Protein AF-A0AAD5LUW3-F1 (afdb_monomer_lite)

Sequence (644 aa):
MPRLETDVKLDFKDVLIRPKRSTLKSRSQVDVSREFRFRNSKQTWSGVPVIAANMDTVGTFEMAVELAKFQFITCVHKHYTANEWSEFAAKHPAVLPTVAVSAGSSAADLEKISQVLENHKEIKFICLDVANGYSEAFVAAVKNVRAKFPEHTIIAGNVVTGEMVEELLLSGADIIKVGIGPGSVCTTRKQTGVGYPQLSAVLECADAAHGLNGHVISDGGCTCPGDVSKAFGAGADFVMLGGMLAGHDESGGAVIEMAGKLYKKFYGMSSAEAMNKHNGGVAEYRSSEGKSVTVPYRGPVAETCKEILGGVRSTCTYVGASQLKELSKRTTFIRVTQQLNEVFGRAPNEQEIKQNAAEHASKKQKTDSHCLVSSTHALMPGLLSALLLLATGLAAQSHMTHAADAKPLPWDGRVQGLTLDSLDTKYMTHILTMRNSSTTKLSDFVAIHPKARAPAFNRDDGVVSISVDDTAIFKAQHNFRRSELVQIVQGNTNGTTIFRASLRATKRFTNRHVWQVVFPESHQWEVFINASATPPELQFRVETDVQYATSLAWSKPLELDTWYNLGVAVKASGMSLFASEGSEPLRRVFKGKRPTTPAAQDELHIGLLTLSGSDKPPAMAGKDTLDFSGVSVEKRLTGCARGA

Structure (mmCIF, N/CA/C/O backbone):
data_AF-A0AAD5LUW3-F1
#
_entry.id   AF-A0AAD5LUW3-F1
#
loop_
_atom_site.group_PDB
_atom_site.id
_atom_site.type_symbol
_atom_site.label_atom_id
_atom_site.label_alt_id
_atom_site.label_comp_id
_atom_site.label_asym_id
_atom_site.label_entity_id
_atom_site.label_seq_id
_atom_site.pdbx_PDB_ins_code
_atom_site.Cartn_x
_atom_site.Cartn_y
_atom_site.Cartn_z
_atom_site.occupancy
_atom_site.B_iso_or_equiv
_atom_site.auth_seq_id
_atom_site.auth_comp_id
_atom_site.auth_asym_id
_atom_site.auth_atom_id
_atom_site.pdbx_PDB_model_num
ATOM 1 N N . MET A 1 1 ? 0.114 -35.933 2.557 1.00 54.84 1 MET A N 1
ATOM 2 C CA . MET A 1 1 ? 1.048 -35.241 1.640 1.00 54.84 1 MET A CA 1
ATOM 3 C C . MET A 1 1 ? 0.600 -33.794 1.499 1.00 54.84 1 MET A C 1
ATOM 5 O O . MET A 1 1 ? -0.610 -33.588 1.517 1.00 54.84 1 MET A O 1
ATOM 9 N N . PRO A 1 2 ? 1.513 -32.811 1.408 1.00 79.44 2 PRO A N 1
ATOM 10 C CA . PRO A 1 2 ? 1.126 -31.423 1.159 1.00 79.44 2 PRO A CA 1
ATOM 11 C C . PRO A 1 2 ? 0.428 -31.304 -0.203 1.00 79.44 2 PRO A C 1
ATOM 13 O O . PRO A 1 2 ? 0.820 -31.971 -1.162 1.00 79.44 2 PRO A O 1
ATOM 16 N N . ARG A 1 3 ? -0.620 -30.478 -0.279 1.00 90.25 3 ARG A N 1
ATOM 17 C CA . ARG A 1 3 ? -1.338 -30.166 -1.521 1.00 90.25 3 ARG A CA 1
ATOM 18 C C . ARG A 1 3 ? -0.817 -28.841 -2.068 1.00 90.25 3 ARG A C 1
ATOM 20 O O . ARG A 1 3 ? -0.703 -27.879 -1.317 1.00 90.25 3 ARG A O 1
ATOM 27 N N . LEU A 1 4 ? -0.528 -28.797 -3.365 1.00 88.81 4 LEU A N 1
ATOM 28 C CA . LEU A 1 4 ? -0.207 -27.561 -4.072 1.00 88.81 4 LEU A CA 1
ATOM 29 C C . LEU A 1 4 ? -1.448 -27.080 -4.828 1.00 88.81 4 LEU A C 1
ATOM 31 O O . LEU A 1 4 ? -1.970 -27.801 -5.679 1.00 88.81 4 LEU A O 1
ATOM 35 N N . GLU A 1 5 ? -1.913 -25.871 -4.527 1.00 90.00 5 GLU A N 1
ATOM 36 C CA . GLU A 1 5 ? -2.902 -25.180 -5.357 1.00 90.00 5 GLU A CA 1
ATOM 37 C C . GLU A 1 5 ? -2.201 -24.551 -6.562 1.00 90.00 5 GLU A C 1
ATOM 39 O O . GLU A 1 5 ? -1.212 -23.835 -6.410 1.00 90.00 5 GLU A O 1
ATOM 44 N N . THR A 1 6 ? -2.688 -24.850 -7.767 1.00 93.12 6 THR A N 1
ATOM 45 C CA . THR A 1 6 ? -2.091 -24.363 -9.026 1.00 93.12 6 THR A CA 1
ATOM 46 C C . THR A 1 6 ? -2.869 -23.202 -9.644 1.00 93.12 6 THR A C 1
ATOM 48 O O . THR A 1 6 ? -2.374 -22.556 -10.570 1.00 93.12 6 THR A O 1
ATOM 51 N N . ASP A 1 7 ? -4.053 -22.899 -9.109 1.00 94.44 7 ASP A N 1
ATOM 52 C CA . ASP A 1 7 ? -4.879 -21.784 -9.555 1.00 94.44 7 ASP A CA 1
ATOM 53 C C . ASP A 1 7 ? -4.213 -20.448 -9.219 1.00 94.44 7 ASP A C 1
ATOM 55 O O . ASP A 1 7 ? -3.724 -20.219 -8.110 1.00 94.44 7 ASP A O 1
ATOM 59 N N . VAL A 1 8 ? -4.210 -19.527 -10.183 1.00 95.31 8 VAL A N 1
ATOM 60 C CA . VAL A 1 8 ? -3.599 -18.210 -9.990 1.00 95.31 8 VAL A CA 1
ATOM 61 C C . VAL A 1 8 ? -4.453 -17.372 -9.040 1.00 95.31 8 VAL A C 1
ATOM 63 O O . VAL A 1 8 ? -5.578 -16.999 -9.372 1.00 95.31 8 VAL A O 1
ATOM 66 N N . LYS A 1 9 ? -3.876 -17.004 -7.896 1.00 96.75 9 LYS A N 1
ATOM 67 C CA . LYS A 1 9 ? -4.447 -16.036 -6.951 1.00 96.75 9 LYS A CA 1
ATOM 68 C C . LYS A 1 9 ? -3.923 -14.624 -7.246 1.00 96.75 9 LYS A C 1
ATOM 70 O O . LYS A 1 9 ? -2.788 -14.462 -7.693 1.00 96.75 9 LYS A O 1
ATOM 75 N N . LEU A 1 10 ? -4.753 -13.607 -7.027 1.00 97.81 10 LEU A N 1
ATOM 76 C CA . LEU A 1 10 ? -4.544 -12.234 -7.498 1.00 97.81 10 LEU A CA 1
ATOM 77 C C . LEU A 1 10 ? -4.646 -11.220 -6.347 1.00 97.81 10 LEU A C 1
ATOM 79 O O . LEU A 1 10 ? -5.474 -11.359 -5.446 1.00 97.81 10 LEU A O 1
ATOM 83 N N . ASP A 1 11 ? -3.817 -10.179 -6.388 1.00 97.81 11 ASP A N 1
ATOM 84 C CA . ASP A 1 11 ? -3.940 -8.963 -5.580 1.00 97.81 11 ASP A CA 1
ATOM 85 C C . ASP A 1 11 ? -4.711 -7.880 -6.369 1.00 97.81 11 ASP A C 1
ATOM 87 O O . ASP A 1 11 ? -4.948 -7.990 -7.576 1.00 97.81 11 ASP A O 1
ATOM 91 N N . PHE A 1 12 ? -5.085 -6.775 -5.709 1.00 98.00 12 PHE A N 1
ATOM 92 C CA . PHE A 1 12 ? -5.788 -5.664 -6.372 1.00 98.00 12 PHE A CA 1
ATOM 93 C C . PHE A 1 12 ? -5.031 -5.092 -7.568 1.00 98.00 12 PHE A C 1
ATOM 95 O O . PHE A 1 12 ? -5.671 -4.579 -8.487 1.00 98.00 12 PHE A O 1
ATOM 102 N N . LYS A 1 13 ? -3.694 -5.188 -7.563 1.00 95.81 13 LYS A N 1
ATOM 103 C CA . LYS A 1 13 ? -2.809 -4.706 -8.630 1.00 95.81 13 LYS A CA 1
ATOM 104 C C . LYS A 1 13 ? -2.828 -5.566 -9.905 1.00 95.81 13 LYS A C 1
ATOM 106 O O . LYS A 1 13 ? -2.324 -5.139 -10.939 1.00 95.81 13 LYS A O 1
ATOM 111 N N . ASP A 1 14 ? -3.428 -6.751 -9.853 1.00 97.44 14 ASP A N 1
ATOM 112 C CA . ASP A 1 14 ? -3.406 -7.694 -10.972 1.00 97.44 14 ASP A CA 1
ATOM 113 C C . ASP A 1 14 ? -4.681 -7.623 -11.827 1.00 97.44 14 ASP A C 1
ATOM 115 O O . ASP A 1 14 ? -4.808 -8.357 -12.807 1.00 97.44 14 ASP A O 1
ATOM 119 N N . VAL A 1 15 ? -5.644 -6.751 -11.479 1.00 98.19 15 VAL A N 1
ATOM 120 C CA . VAL A 1 15 ? -6.939 -6.654 -12.176 1.00 98.19 15 VAL A CA 1
ATOM 121 C C . VAL A 1 15 ? -7.455 -5.230 -12.400 1.00 98.19 15 VAL A C 1
ATOM 123 O O . VAL A 1 15 ? -7.275 -4.341 -11.573 1.00 98.19 15 VAL A O 1
ATOM 126 N N . LEU A 1 16 ? -8.216 -5.031 -13.474 1.00 98.25 16 LEU A N 1
ATOM 127 C CA . LEU A 1 16 ? -9.074 -3.859 -13.682 1.00 98.25 16 LEU A CA 1
ATOM 128 C C . LEU A 1 16 ? -10.551 -4.269 -13.702 1.00 98.25 16 LEU A C 1
ATOM 130 O O . LEU A 1 16 ? -10.883 -5.416 -13.992 1.00 98.25 16 LEU A O 1
ATOM 134 N N . ILE A 1 17 ? -11.451 -3.329 -13.414 1.00 98.38 17 ILE A N 1
ATOM 135 C CA . ILE A 1 17 ? -12.897 -3.546 -13.546 1.00 98.38 17 ILE A CA 1
ATOM 136 C C . ILE A 1 17 ? -13.309 -3.232 -14.985 1.00 98.38 17 ILE A C 1
ATOM 138 O O . ILE A 1 17 ? -13.078 -2.127 -15.475 1.00 98.38 17 ILE A O 1
ATOM 142 N N . ARG A 1 18 ? -13.946 -4.192 -15.663 1.00 97.75 18 ARG A N 1
ATOM 143 C CA . ARG A 1 18 ? -14.510 -3.995 -17.001 1.00 97.75 18 ARG A CA 1
ATOM 144 C C . ARG A 1 18 ? -15.703 -3.033 -16.933 1.00 97.75 18 ARG A C 1
ATOM 146 O O . ARG A 1 18 ? -16.667 -3.351 -16.229 1.00 97.75 18 ARG A O 1
ATOM 153 N N . PRO A 1 19 ? -15.705 -1.927 -17.698 1.00 96.81 19 PRO A N 1
ATOM 154 C CA . PRO A 1 19 ? -16.871 -1.055 -17.794 1.00 96.81 19 PRO A CA 1
ATOM 155 C C . PRO A 1 19 ? -18.115 -1.799 -18.297 1.00 96.81 19 PRO A C 1
ATOM 157 O O . PRO A 1 19 ? -18.021 -2.765 -19.059 1.00 96.81 19 PRO A O 1
ATOM 160 N N . LYS A 1 20 ? -19.295 -1.327 -17.894 1.00 94.00 20 LYS A N 1
ATOM 161 C CA . LYS A 1 20 ? -20.598 -1.825 -18.357 1.00 94.00 20 LYS A CA 1
ATOM 162 C C . LYS A 1 20 ? -21.496 -0.656 -18.749 1.00 94.00 20 LYS A C 1
ATOM 164 O O . LYS A 1 20 ? -21.246 0.490 -18.386 1.00 94.00 20 LYS A O 1
ATOM 169 N N . ARG A 1 21 ? -22.564 -0.945 -19.500 1.00 91.12 21 ARG A N 1
ATOM 170 C CA . ARG A 1 21 ? -23.556 0.071 -19.873 1.00 91.12 21 ARG A CA 1
ATOM 171 C C . ARG A 1 21 ? -24.132 0.724 -18.611 1.00 91.12 21 ARG A C 1
ATOM 173 O O . ARG A 1 21 ? -24.579 0.027 -17.703 1.00 91.12 21 ARG A O 1
ATOM 180 N N . SER A 1 22 ? -24.155 2.052 -18.596 1.00 91.50 22 SER A N 1
ATOM 181 C CA . SER A 1 22 ? -24.650 2.868 -17.490 1.00 91.50 22 SER A CA 1
ATOM 182 C C . SER A 1 22 ? -25.690 3.862 -17.991 1.00 91.50 22 SER A C 1
ATOM 184 O O . SER A 1 22 ? -25.546 4.421 -19.077 1.00 91.50 22 SER A O 1
ATOM 186 N N . THR A 1 23 ? -26.751 4.062 -17.213 1.00 91.25 23 THR A N 1
ATOM 187 C CA . THR A 1 23 ? -27.790 5.077 -17.460 1.00 91.25 23 THR A CA 1
ATOM 188 C C . THR A 1 23 ? -27.606 6.321 -16.589 1.00 91.25 23 THR A C 1
ATOM 190 O O . THR A 1 23 ? -28.377 7.273 -16.709 1.00 91.25 23 THR A O 1
ATOM 193 N N . LEU A 1 24 ? -26.605 6.320 -15.703 1.00 92.75 24 LEU A N 1
ATOM 194 C CA . LEU A 1 24 ? -26.323 7.421 -14.787 1.00 92.75 24 LEU A CA 1
ATOM 195 C C . LEU A 1 24 ? -25.696 8.586 -15.551 1.00 92.75 24 LEU A C 1
ATOM 197 O O . LEU A 1 24 ? -24.742 8.405 -16.305 1.00 92.75 24 LEU A O 1
ATOM 201 N N . LYS A 1 25 ? -26.221 9.793 -15.334 1.00 89.38 25 LYS A N 1
ATOM 202 C CA . LYS A 1 25 ? -25.742 11.020 -15.994 1.00 89.38 25 LYS A CA 1
ATOM 203 C C . LYS A 1 25 ? -24.634 11.716 -15.206 1.00 89.38 25 LYS A C 1
ATOM 205 O O . LYS A 1 25 ? -23.900 12.522 -15.763 1.00 89.38 25 LYS A O 1
ATOM 210 N N . SER A 1 26 ? -24.537 11.439 -13.906 1.00 91.19 26 SER A N 1
ATOM 211 C CA . SER A 1 26 ? -23.572 12.064 -13.003 1.00 91.19 26 SER A CA 1
ATOM 212 C C . SER A 1 26 ? -23.178 11.113 -11.878 1.00 91.19 26 SER A C 1
ATOM 214 O O . SER A 1 26 ? -24.000 10.344 -11.382 1.00 91.19 26 SER A O 1
ATOM 216 N N . ARG A 1 27 ? -21.932 11.239 -11.409 1.00 89.69 27 ARG A N 1
ATOM 217 C CA . ARG A 1 27 ? -21.419 10.537 -10.221 1.00 89.69 27 ARG A CA 1
ATOM 218 C C . ARG A 1 27 ? -22.183 10.898 -8.950 1.00 89.69 27 ARG A C 1
ATOM 220 O O . ARG A 1 27 ? -22.264 10.073 -8.051 1.00 89.69 27 ARG A O 1
ATOM 227 N N . SER A 1 28 ? -22.773 12.092 -8.882 1.00 93.25 28 SER A N 1
ATOM 228 C CA . SER A 1 28 ? -23.582 12.525 -7.734 1.00 93.25 28 SER A CA 1
ATOM 229 C C . SER A 1 28 ? -24.876 11.725 -7.556 1.00 93.25 28 SER A C 1
ATOM 231 O O . SER A 1 28 ? -25.461 11.777 -6.482 1.00 93.25 28 SER A O 1
ATOM 233 N N . GLN A 1 29 ? -25.315 10.981 -8.578 1.00 93.94 29 GLN A N 1
ATOM 234 C CA . GLN A 1 29 ? -26.492 10.111 -8.501 1.00 93.94 29 GLN A CA 1
ATOM 235 C C . GLN A 1 29 ? -26.205 8.779 -7.795 1.00 93.94 29 GLN A C 1
ATOM 237 O O . GLN A 1 29 ? -27.139 8.024 -7.544 1.00 93.94 29 GLN A O 1
ATOM 242 N N . VAL A 1 30 ? -24.934 8.465 -7.519 1.00 97.50 30 VAL A N 1
ATOM 243 C CA . VAL A 1 30 ? -24.550 7.215 -6.862 1.00 97.50 30 VAL A CA 1
ATOM 244 C C . VAL A 1 30 ? -24.659 7.360 -5.350 1.00 97.50 30 VAL A C 1
ATOM 246 O O . VAL A 1 30 ? -23.942 8.164 -4.739 1.00 97.50 30 VAL A O 1
ATOM 249 N N . ASP A 1 31 ? -25.486 6.506 -4.757 1.00 97.94 31 ASP A N 1
ATOM 250 C CA . ASP A 1 31 ? -25.521 6.300 -3.317 1.00 97.94 31 ASP A CA 1
ATOM 251 C C . ASP A 1 31 ? -24.426 5.309 -2.895 1.00 97.94 31 ASP A C 1
ATOM 253 O O . ASP A 1 31 ? -24.352 4.170 -3.363 1.00 97.94 31 ASP A O 1
ATOM 257 N N . VAL A 1 32 ? -23.535 5.773 -2.028 1.00 97.88 32 VAL A N 1
ATOM 258 C CA . VAL A 1 32 ? -22.413 4.992 -1.483 1.00 97.88 32 VAL A CA 1
ATOM 259 C C . VAL A 1 32 ? -22.694 4.470 -0.081 1.00 97.88 32 VAL A C 1
ATOM 261 O O . VAL A 1 32 ? -21.875 3.731 0.464 1.00 97.88 32 VAL A O 1
ATOM 264 N N . SER A 1 33 ? -23.833 4.844 0.499 1.00 97.81 33 SER A N 1
ATOM 265 C CA . SER A 1 33 ? -24.281 4.299 1.765 1.00 97.81 33 SER A CA 1
ATOM 266 C C . SER A 1 33 ? -24.803 2.871 1.588 1.00 97.81 33 SER A C 1
ATOM 268 O O . SER A 1 33 ? -25.155 2.413 0.493 1.00 97.81 33 SER A O 1
ATOM 270 N N . ARG A 1 34 ? -24.788 2.124 2.684 1.00 97.69 34 ARG A N 1
ATOM 271 C CA . ARG A 1 34 ? -25.299 0.763 2.780 1.00 97.69 34 ARG A CA 1
ATOM 272 C C . ARG A 1 34 ? -26.049 0.622 4.086 1.00 97.69 34 ARG A C 1
ATOM 274 O O . ARG A 1 34 ? -25.611 1.155 5.098 1.00 97.69 34 ARG A O 1
ATOM 281 N N . GLU A 1 35 ? -27.118 -0.156 4.046 1.00 98.00 35 GLU A N 1
ATOM 282 C CA . GLU A 1 35 ? -27.776 -0.695 5.228 1.00 98.00 35 GLU A CA 1
ATOM 283 C C . GLU A 1 35 ? -27.438 -2.183 5.336 1.00 98.00 35 GLU A C 1
ATOM 285 O O . GLU A 1 35 ? -27.533 -2.931 4.351 1.00 98.00 35 GLU A O 1
ATOM 290 N N . PHE A 1 36 ? -27.029 -2.599 6.528 1.00 97.81 36 PHE A N 1
ATOM 291 C CA . PHE A 1 36 ? -26.678 -3.971 6.856 1.00 97.81 36 PHE A CA 1
ATOM 292 C C . PHE A 1 36 ? -27.455 -4.425 8.080 1.00 97.81 36 PHE A C 1
ATOM 294 O O . PHE A 1 36 ? -27.566 -3.680 9.051 1.00 97.81 36 PHE A O 1
ATOM 301 N N . ARG A 1 37 ? -27.942 -5.667 8.048 1.00 97.88 37 ARG A N 1
ATOM 302 C CA . ARG A 1 37 ? -28.499 -6.347 9.215 1.00 97.88 37 ARG A CA 1
ATOM 303 C C . ARG A 1 37 ? -27.580 -7.494 9.591 1.00 97.88 37 ARG A C 1
ATOM 305 O O . ARG A 1 37 ? -27.387 -8.416 8.802 1.00 97.88 37 ARG A O 1
ATOM 312 N N . PHE A 1 38 ? -27.045 -7.440 10.799 1.00 98.44 38 PHE A N 1
ATOM 313 C CA . PHE A 1 38 ? -26.026 -8.374 11.249 1.00 98.44 38 PHE A CA 1
ATOM 314 C C . PHE A 1 38 ? -26.626 -9.676 11.779 1.00 98.44 38 PHE A C 1
ATOM 316 O O . PHE A 1 38 ? -27.663 -9.693 12.454 1.00 98.44 38 PHE A O 1
ATOM 323 N N . ARG A 1 39 ? -25.966 -10.789 11.448 1.00 96.94 39 ARG A N 1
ATOM 324 C CA . ARG A 1 39 ? -26.467 -12.145 11.688 1.00 96.94 39 ARG A CA 1
ATOM 325 C C . ARG A 1 39 ? -26.694 -12.436 13.164 1.00 96.94 39 ARG A C 1
ATOM 327 O O . ARG A 1 39 ? -27.751 -12.964 13.510 1.00 96.94 39 ARG A O 1
ATOM 334 N N . ASN A 1 40 ? -25.707 -12.164 14.007 1.00 98.31 40 ASN A N 1
ATOM 335 C CA . ASN A 1 40 ? -25.663 -12.621 15.389 1.00 98.31 40 ASN A CA 1
ATOM 336 C C . ASN A 1 40 ? -26.147 -11.533 16.347 1.00 98.31 40 ASN A C 1
ATOM 338 O O . ASN A 1 40 ? -26.982 -11.827 17.198 1.00 98.31 40 ASN A O 1
ATOM 342 N N . SER A 1 41 ? -25.728 -10.280 16.150 1.00 97.88 41 SER A N 1
ATOM 343 C CA . SER A 1 41 ? -26.188 -9.150 16.973 1.00 97.88 41 SER A CA 1
ATOM 344 C C . SER A 1 41 ? -27.634 -8.731 16.695 1.00 97.88 41 SER A C 1
ATOM 346 O O . SER A 1 41 ? -28.259 -8.072 17.521 1.00 97.88 41 SER A O 1
ATOM 348 N N . LYS A 1 42 ? -28.169 -9.085 15.515 1.00 97.69 42 LYS A N 1
ATOM 349 C CA . LYS A 1 42 ? -29.476 -8.650 14.980 1.00 97.69 42 LYS A CA 1
ATOM 350 C C . LYS A 1 42 ? -29.609 -7.142 14.767 1.00 97.69 42 LYS A C 1
ATOM 352 O O . LYS A 1 42 ? -30.664 -6.705 14.297 1.00 97.69 42 LYS A O 1
ATOM 357 N N . GLN A 1 43 ? -28.565 -6.369 15.057 1.00 96.31 43 GLN A N 1
ATOM 358 C CA . GLN A 1 43 ? -28.558 -4.934 14.842 1.00 96.31 43 GLN A CA 1
ATOM 359 C C . GLN A 1 43 ? -28.614 -4.598 13.357 1.00 96.31 43 GLN A C 1
ATOM 361 O O . GLN A 1 43 ? -28.200 -5.378 12.496 1.00 96.31 43 GLN A O 1
ATOM 366 N N . THR A 1 44 ? -29.126 -3.403 13.081 1.00 97.50 44 THR A N 1
ATOM 367 C CA . THR A 1 44 ? -29.062 -2.787 11.761 1.00 97.50 44 THR A CA 1
ATOM 368 C C . THR A 1 44 ? -28.158 -1.569 11.843 1.00 97.50 44 THR A C 1
ATOM 370 O O . THR A 1 44 ? -28.270 -0.783 12.783 1.00 97.50 44 THR A O 1
ATOM 373 N N . TRP A 1 45 ? -27.261 -1.423 10.876 1.00 97.25 45 TRP A N 1
ATOM 374 C CA . TRP A 1 45 ? -26.390 -0.261 10.756 1.00 97.25 45 TRP A CA 1
ATOM 375 C C . TRP A 1 45 ? -26.460 0.299 9.342 1.00 97.25 45 TRP A C 1
ATOM 377 O O . TRP A 1 45 ? -26.452 -0.464 8.371 1.00 97.25 45 TRP A O 1
ATOM 387 N N . SER A 1 46 ? -26.482 1.628 9.254 1.00 97.69 46 SER A N 1
ATOM 388 C CA . SER A 1 46 ? -26.485 2.363 7.994 1.00 97.69 46 SER A CA 1
ATOM 389 C C . SER A 1 46 ? -25.372 3.403 7.979 1.00 97.69 46 SER A C 1
ATOM 391 O O . SER A 1 46 ? -25.254 4.209 8.901 1.00 97.69 46 SER A O 1
ATOM 393 N N . GLY A 1 47 ? -24.567 3.400 6.921 1.00 97.75 47 GLY A N 1
ATOM 394 C CA . GLY A 1 47 ? -23.447 4.323 6.754 1.00 97.75 47 GLY A CA 1
ATOM 395 C C . GLY A 1 47 ? -22.621 4.001 5.516 1.00 97.75 47 GLY A C 1
ATOM 396 O O . GLY A 1 47 ? -23.060 3.243 4.647 1.00 97.75 47 GLY A O 1
ATOM 397 N N . VAL A 1 48 ? -21.422 4.573 5.416 1.00 98.44 48 VAL A N 1
ATOM 398 C CA . VAL A 1 48 ? -20.494 4.248 4.329 1.00 98.44 48 VAL A CA 1
ATOM 399 C C . VAL A 1 48 ? -19.484 3.223 4.843 1.00 98.44 48 VAL A C 1
ATOM 401 O O . VAL A 1 48 ? -18.779 3.504 5.810 1.00 98.44 48 VAL A O 1
ATOM 404 N N . PRO A 1 49 ? -19.382 2.032 4.227 1.00 98.19 49 PRO A N 1
ATOM 405 C CA . PRO A 1 49 ? -18.661 0.904 4.814 1.00 98.19 49 PRO A CA 1
ATOM 406 C C . PRO A 1 49 ? -17.139 0.963 4.588 1.00 98.19 49 PRO A C 1
ATOM 408 O O . PRO A 1 49 ? -16.512 0.028 4.090 1.00 98.19 49 PRO A O 1
ATOM 411 N N . VAL A 1 50 ? -16.532 2.087 4.954 1.00 98.75 50 VAL A N 1
ATOM 412 C CA . VAL A 1 50 ? -15.082 2.284 5.013 1.00 98.75 50 VAL A CA 1
ATOM 413 C C . VAL A 1 50 ? -14.679 2.374 6.480 1.00 98.75 50 VAL A C 1
ATOM 415 O O . VAL A 1 50 ? -15.349 3.042 7.269 1.00 98.75 50 VAL A O 1
ATOM 418 N N . ILE A 1 51 ? -13.603 1.676 6.844 1.00 98.88 51 ILE A N 1
ATOM 419 C CA . ILE A 1 51 ? -13.163 1.520 8.230 1.00 98.88 51 ILE A CA 1
ATOM 420 C C . ILE A 1 51 ? -11.710 1.982 8.390 1.00 98.88 51 ILE A C 1
ATOM 422 O O . ILE A 1 51 ? -10.844 1.567 7.621 1.00 98.88 51 ILE A O 1
ATOM 426 N N . ALA A 1 52 ? -11.405 2.793 9.403 1.00 98.75 52 ALA A N 1
ATOM 427 C CA . ALA A 1 52 ? -10.021 3.023 9.823 1.00 98.75 52 ALA A CA 1
ATOM 428 C C . ALA A 1 52 ? -9.483 1.844 10.646 1.00 98.75 52 ALA A C 1
ATOM 430 O O . ALA A 1 52 ? -10.146 1.368 11.569 1.00 98.75 52 ALA A O 1
ATOM 431 N N . ALA A 1 53 ? -8.272 1.390 10.313 1.00 98.38 53 ALA A N 1
ATOM 432 C CA . ALA A 1 53 ? -7.623 0.269 10.986 1.00 98.38 53 ALA A CA 1
ATOM 433 C C . ALA A 1 53 ? -7.268 0.580 12.451 1.00 98.38 53 ALA A C 1
ATOM 435 O O . ALA A 1 53 ? -6.833 1.685 12.773 1.00 98.38 53 ALA A O 1
ATOM 436 N N . ASN A 1 54 ? -7.357 -0.435 13.316 1.00 97.56 54 ASN A N 1
ATOM 437 C CA . ASN A 1 54 ? -7.097 -0.398 14.764 1.00 97.56 54 ASN A CA 1
ATOM 438 C C . ASN A 1 54 ? -5.611 -0.300 15.145 1.00 97.56 54 ASN A C 1
ATOM 440 O O . ASN A 1 54 ? -5.125 -0.992 16.041 1.00 97.56 54 ASN A O 1
ATOM 444 N N . MET A 1 55 ? -4.886 0.581 14.466 1.00 96.88 55 MET A N 1
ATOM 445 C CA . MET A 1 55 ? -3.471 0.857 14.682 1.00 96.88 55 MET A CA 1
ATOM 446 C C . MET A 1 55 ? -3.323 2.176 15.435 1.00 96.88 55 MET A C 1
ATOM 448 O O . MET A 1 55 ? -4.044 3.127 15.146 1.00 96.88 55 MET A O 1
ATOM 452 N N . ASP A 1 56 ? -2.370 2.279 16.358 1.00 94.62 56 ASP A N 1
ATOM 453 C CA . ASP A 1 56 ? -2.165 3.514 17.133 1.00 94.62 56 ASP A CA 1
ATOM 454 C C . ASP A 1 56 ? -1.649 4.693 16.291 1.00 94.62 56 ASP A C 1
ATOM 456 O O . ASP A 1 56 ? -1.739 5.845 16.694 1.00 94.62 56 ASP A O 1
ATOM 460 N N . THR A 1 57 ? -1.180 4.412 15.078 1.00 96.25 57 THR A N 1
ATOM 461 C CA . THR A 1 57 ? -0.839 5.399 14.050 1.00 96.25 57 THR A CA 1
ATOM 462 C C . THR A 1 57 ? -1.965 5.637 13.039 1.00 96.25 57 THR A C 1
ATOM 464 O O . THR A 1 57 ? -1.721 6.276 12.022 1.00 96.25 57 THR A O 1
ATOM 467 N N . VAL A 1 58 ? -3.187 5.136 13.274 1.00 98.19 58 VAL A N 1
ATOM 468 C CA . VAL A 1 58 ? -4.340 5.298 12.364 1.00 98.19 58 VAL A CA 1
ATOM 469 C C . VAL A 1 58 ? -5.659 5.490 13.123 1.00 98.19 58 VAL A C 1
ATOM 471 O O . VAL A 1 58 ? -6.246 6.562 13.050 1.00 98.19 58 VAL A O 1
ATOM 474 N N . GLY A 1 59 ? -6.137 4.466 13.832 1.00 98.19 59 GLY A N 1
ATOM 475 C CA . GLY A 1 59 ? -7.440 4.431 14.499 1.00 98.19 59 GLY A CA 1
ATOM 476 C C . GLY A 1 59 ? -7.424 5.132 15.853 1.00 98.19 59 GLY A C 1
ATOM 477 O O . GLY A 1 59 ? -7.520 4.476 16.887 1.00 98.19 59 GLY A O 1
ATOM 478 N N . THR A 1 60 ? -7.263 6.451 15.845 1.00 98.69 60 THR A N 1
ATOM 479 C CA . THR A 1 60 ? -7.269 7.327 17.029 1.00 98.69 60 THR A CA 1
ATOM 480 C C . THR A 1 60 ? -8.658 7.926 17.281 1.00 98.69 60 THR A C 1
ATOM 482 O O . THR A 1 60 ? -9.570 7.798 16.455 1.00 98.69 60 THR A O 1
ATOM 485 N N . PHE A 1 61 ? -8.835 8.612 18.413 1.00 98.69 61 PHE A N 1
ATOM 486 C CA . PHE A 1 61 ? -10.060 9.370 18.682 1.00 98.69 61 PHE A CA 1
ATOM 487 C C . PHE A 1 61 ? -10.228 10.563 17.736 1.00 98.69 61 PHE A C 1
ATOM 489 O O . PHE A 1 61 ? -11.332 10.826 17.265 1.00 98.69 61 PHE A O 1
ATOM 496 N N . GLU A 1 62 ? -9.137 11.242 17.391 1.00 98.62 62 GLU A N 1
ATOM 497 C CA . GLU A 1 62 ? -9.121 12.346 16.432 1.00 98.62 62 GLU A CA 1
ATOM 498 C C . GLU A 1 62 ? -9.578 11.867 15.049 1.00 98.62 62 GLU A C 1
ATOM 500 O O . GLU A 1 62 ? -10.433 12.492 14.419 1.00 98.62 62 GLU A O 1
ATOM 505 N N . MET A 1 63 ? -9.087 10.700 14.614 1.00 98.75 63 MET A N 1
ATOM 506 C CA . MET A 1 63 ? -9.524 10.065 13.371 1.00 98.75 63 MET A CA 1
ATOM 507 C C . MET A 1 63 ? -11.017 9.725 13.425 1.00 98.75 63 MET A C 1
ATOM 509 O O . MET A 1 63 ? -11.738 9.958 12.459 1.00 98.75 63 MET A O 1
ATOM 513 N N . ALA A 1 64 ? -11.511 9.205 14.554 1.00 98.75 64 ALA A N 1
ATOM 514 C CA . ALA A 1 64 ? -12.930 8.901 14.733 1.00 98.75 64 ALA A CA 1
ATOM 515 C C . ALA A 1 64 ? -13.838 10.126 14.558 1.00 98.75 64 ALA A C 1
ATOM 517 O O . ALA A 1 64 ? -14.866 10.020 13.889 1.00 98.75 64 ALA A O 1
ATOM 518 N N . VAL A 1 65 ? -13.451 11.284 15.098 1.00 98.81 65 VAL A N 1
ATOM 519 C CA . VAL A 1 65 ? -14.232 12.525 14.971 1.00 98.81 65 VAL A CA 1
ATOM 520 C C . VAL A 1 65 ? -14.358 12.963 13.512 1.00 98.81 65 VAL A C 1
ATOM 522 O O . VAL A 1 65 ? -15.454 13.314 13.070 1.00 98.81 65 VAL A O 1
ATOM 525 N N . GLU A 1 66 ? -13.269 12.928 12.743 1.00 98.69 66 GLU A N 1
ATOM 526 C CA . GLU A 1 66 ? -13.302 13.352 11.340 1.00 98.69 66 GLU A CA 1
ATOM 527 C C . GLU A 1 66 ? -14.000 12.336 10.432 1.00 98.69 66 GLU A C 1
ATOM 529 O O . GLU A 1 66 ? -14.801 12.720 9.577 1.00 98.69 66 GLU A O 1
ATOM 534 N N . LEU A 1 67 ? -13.769 11.038 10.641 1.00 98.69 67 LEU A N 1
ATOM 535 C CA . LEU A 1 67 ? -14.391 9.979 9.844 1.00 98.69 67 LEU A CA 1
ATOM 536 C C . LEU A 1 67 ? -15.905 9.865 10.068 1.00 98.69 67 LEU A C 1
ATOM 538 O O . LEU A 1 67 ? -16.646 9.596 9.116 1.00 98.69 67 LEU A O 1
ATOM 542 N N . ALA A 1 68 ? -16.393 10.160 11.276 1.00 98.38 68 ALA A N 1
ATOM 543 C CA . ALA A 1 68 ? -17.825 10.179 11.573 1.00 98.38 68 ALA A CA 1
ATOM 544 C C . ALA A 1 68 ? -18.605 11.167 10.686 1.00 98.38 68 ALA A C 1
ATOM 546 O O . ALA A 1 68 ? -19.744 10.888 10.306 1.00 98.38 68 ALA A O 1
ATOM 547 N N . LYS A 1 69 ? -17.983 12.278 10.258 1.00 98.38 69 LYS A N 1
ATOM 548 C CA . LYS A 1 69 ? -18.593 13.263 9.337 1.00 98.38 69 LYS A CA 1
ATOM 549 C C . LYS A 1 69 ? -18.910 12.675 7.957 1.00 98.38 69 LYS A C 1
ATOM 551 O O . LYS A 1 69 ? -19.759 13.205 7.245 1.00 98.38 69 LYS A O 1
ATOM 556 N N . PHE A 1 70 ? -18.243 11.582 7.588 1.00 98.31 70 PHE A N 1
ATOM 557 C CA . PHE A 1 70 ? -18.456 10.834 6.347 1.00 98.31 70 PHE A CA 1
ATOM 558 C C . PHE A 1 70 ? -19.233 9.528 6.566 1.00 98.31 70 PHE A C 1
ATOM 560 O O . PHE A 1 70 ? -19.387 8.753 5.623 1.00 98.31 70 PHE A O 1
ATOM 567 N N . GLN A 1 71 ? -19.728 9.288 7.788 1.00 97.81 71 GLN A N 1
ATOM 568 C CA . GLN A 1 71 ? -20.386 8.045 8.207 1.00 97.81 71 GLN A CA 1
ATOM 569 C C . GLN A 1 71 ? -19.486 6.807 8.060 1.00 97.81 71 GLN A C 1
ATOM 571 O O . GLN A 1 71 ? -19.977 5.710 7.785 1.00 97.81 71 GLN A O 1
ATOM 576 N N . PHE A 1 72 ? -18.170 6.996 8.196 1.00 98.56 72 PHE A N 1
ATOM 577 C CA . PHE A 1 72 ? -17.182 5.916 8.215 1.00 98.56 72 PHE A CA 1
ATOM 578 C C . PHE A 1 72 ? -17.061 5.374 9.639 1.00 98.56 72 PHE A C 1
ATOM 580 O O . PHE A 1 72 ? -17.403 6.061 10.601 1.00 98.56 72 PHE A O 1
ATOM 587 N N . ILE A 1 73 ? -16.553 4.150 9.773 1.00 98.69 73 ILE A N 1
ATOM 588 C CA . ILE A 1 73 ? -16.293 3.539 11.079 1.00 98.69 73 ILE A CA 1
ATOM 589 C C . ILE A 1 73 ? -14.815 3.714 11.440 1.00 98.69 73 ILE A C 1
ATOM 591 O O . ILE A 1 73 ? -13.938 3.574 10.589 1.00 98.69 73 ILE A O 1
ATOM 595 N N . THR A 1 74 ? -14.516 3.935 12.717 1.00 98.81 74 THR A N 1
ATOM 596 C CA . THR A 1 74 ? -13.142 3.841 13.230 1.00 98.81 74 THR A CA 1
ATOM 597 C C . THR A 1 74 ? -13.026 2.682 14.202 1.00 98.81 74 THR A C 1
ATOM 599 O O . THR A 1 74 ? -13.625 2.708 15.277 1.00 98.81 74 THR A O 1
ATOM 602 N N . CYS A 1 75 ? -12.225 1.669 13.865 1.00 98.75 75 CYS A N 1
ATOM 603 C CA . CYS A 1 75 ? -11.770 0.722 14.875 1.00 98.75 75 CYS A CA 1
ATOM 604 C C . CYS A 1 75 ? -10.663 1.402 15.676 1.00 98.75 75 CYS A C 1
ATOM 606 O O . CYS A 1 75 ? -9.559 1.593 15.175 1.00 98.75 75 CYS A O 1
ATOM 608 N N . VAL A 1 76 ? -10.964 1.810 16.907 1.00 98.62 76 VAL A N 1
ATOM 609 C CA . VAL A 1 76 ? -10.009 2.541 17.743 1.00 98.62 76 VAL A CA 1
ATOM 610 C C . VAL A 1 76 ? -8.972 1.563 18.288 1.00 98.62 76 VAL A C 1
ATOM 612 O O . VAL A 1 76 ? -9.327 0.465 18.726 1.00 98.62 76 VAL A O 1
ATOM 615 N N . HIS A 1 77 ? -7.689 1.923 18.250 1.00 97.00 77 HIS A N 1
ATOM 616 C CA . HIS A 1 77 ? -6.616 1.064 18.751 1.00 97.00 77 HIS A CA 1
ATOM 617 C C . HIS A 1 77 ? -6.801 0.726 20.241 1.00 97.00 77 HIS A C 1
ATOM 619 O O . HIS A 1 77 ? -7.346 1.494 21.031 1.00 97.00 77 HIS A O 1
ATOM 625 N N . LYS A 1 78 ? -6.291 -0.430 20.673 1.00 94.81 78 LYS A N 1
ATOM 626 C CA . LYS A 1 78 ? -6.592 -0.980 22.006 1.00 94.81 78 LYS A CA 1
ATOM 627 C C . LYS A 1 78 ? -5.822 -0.356 23.180 1.00 94.81 78 LYS A C 1
ATOM 629 O O . LYS A 1 78 ? -5.840 -0.920 24.271 1.00 94.81 78 LYS A O 1
ATOM 634 N N . HIS A 1 79 ? -5.092 0.737 22.971 1.00 94.19 79 HIS A N 1
ATOM 635 C CA . HIS A 1 79 ? -4.131 1.255 23.962 1.00 94.19 79 HIS A CA 1
ATOM 636 C C . HIS A 1 79 ? -4.670 2.409 24.816 1.00 94.19 79 HIS A C 1
ATOM 638 O O . HIS A 1 79 ? -4.049 2.718 25.825 1.00 94.19 79 HIS A O 1
ATOM 644 N N . TYR A 1 80 ? -5.821 2.993 24.466 1.00 96.25 80 TYR A N 1
ATOM 645 C CA . TYR A 1 80 ? -6.504 3.940 25.348 1.00 96.25 80 TYR A CA 1
ATOM 646 C C . TYR A 1 80 ? -7.113 3.236 26.564 1.00 96.25 80 TYR A C 1
ATOM 648 O O . TYR A 1 80 ? -7.640 2.120 26.478 1.00 96.25 80 TYR A O 1
ATOM 656 N N . THR A 1 81 ? -7.051 3.919 27.697 1.00 95.81 81 THR A N 1
ATOM 657 C CA . THR A 1 81 ? -7.638 3.523 28.975 1.00 95.81 81 THR A CA 1
ATOM 658 C C . THR A 1 81 ? -9.151 3.753 28.994 1.00 95.81 81 THR A C 1
ATOM 660 O O . THR A 1 81 ? -9.693 4.532 28.210 1.00 95.81 81 THR A O 1
ATOM 663 N N . ALA A 1 82 ? -9.858 3.106 29.925 1.00 95.38 82 ALA A N 1
ATOM 664 C CA . ALA A 1 82 ? -11.298 3.314 30.099 1.00 95.38 82 ALA A CA 1
ATOM 665 C C . ALA A 1 82 ? -11.652 4.774 30.465 1.00 95.38 82 ALA A C 1
ATOM 667 O O . ALA A 1 82 ? -12.708 5.278 30.074 1.00 95.38 82 ALA A O 1
ATOM 668 N N . ASN A 1 83 ? -10.754 5.476 31.167 1.00 96.62 83 ASN A N 1
ATOM 669 C CA . ASN A 1 83 ? -10.928 6.890 31.499 1.00 96.62 83 ASN A CA 1
ATOM 670 C C . ASN A 1 83 ? -10.828 7.773 30.251 1.00 96.62 83 ASN A C 1
ATOM 672 O O . ASN A 1 83 ? -11.714 8.590 30.030 1.00 96.62 83 ASN A O 1
ATOM 676 N N . GLU A 1 84 ? -9.829 7.557 29.391 1.00 98.06 84 GLU A N 1
ATOM 677 C CA . GLU A 1 84 ? -9.707 8.290 28.120 1.00 98.06 84 GLU A CA 1
ATOM 678 C C . GLU A 1 84 ? -10.919 8.053 27.207 1.00 98.06 84 GLU A C 1
ATOM 680 O O . GLU A 1 84 ? -11.429 8.995 26.604 1.00 98.06 84 GLU A O 1
ATOM 685 N N . TRP A 1 85 ? -11.450 6.824 27.164 1.00 98.25 85 TRP A N 1
ATOM 686 C CA . TRP A 1 85 ? -12.726 6.536 26.497 1.00 98.25 85 TRP A CA 1
ATOM 687 C C . TRP A 1 85 ? -13.886 7.349 27.070 1.00 98.25 85 TRP A C 1
ATOM 689 O O . TRP A 1 85 ? -14.722 7.839 26.317 1.00 98.25 85 TRP A O 1
ATOM 699 N N . SER A 1 86 ? -13.932 7.509 28.391 1.00 97.75 86 SER A N 1
ATOM 700 C CA . SER A 1 86 ? -14.993 8.254 29.070 1.00 97.75 86 SER A CA 1
ATOM 701 C C . SER A 1 86 ? -14.887 9.758 28.824 1.00 97.75 86 SER A C 1
ATOM 703 O O . SER A 1 86 ? -15.898 10.416 28.586 1.00 97.75 86 SER A O 1
ATOM 705 N N . GLU A 1 87 ? -13.670 10.300 28.786 1.00 98.12 87 GLU A N 1
ATOM 706 C CA . GLU A 1 87 ? -13.422 11.682 28.375 1.00 98.12 87 GLU A CA 1
ATOM 707 C C . GLU A 1 87 ? -13.797 11.922 26.909 1.00 98.12 87 GLU A C 1
ATOM 709 O O . GLU A 1 87 ? -14.415 12.940 26.584 1.00 98.12 87 GLU A O 1
ATOM 714 N N . PHE A 1 88 ? -13.450 10.985 26.023 1.00 98.44 88 PHE A N 1
ATOM 715 C CA . PHE A 1 88 ? -13.823 11.039 24.614 1.00 98.44 88 PHE A CA 1
ATOM 716 C C . PHE A 1 88 ? -15.343 10.998 24.434 1.00 98.44 88 PHE A C 1
ATOM 718 O O . PHE A 1 88 ? -15.902 11.855 23.750 1.00 98.44 88 PHE A O 1
ATOM 725 N N . ALA A 1 89 ? -16.020 10.055 25.091 1.00 97.88 89 ALA A N 1
ATOM 726 C CA . ALA A 1 89 ? -17.469 9.897 25.044 1.00 97.88 89 ALA A CA 1
ATOM 727 C C . ALA A 1 89 ? -18.209 11.143 25.543 1.00 97.88 89 ALA A C 1
ATOM 729 O O . ALA A 1 89 ? -19.166 11.583 24.908 1.00 97.88 89 ALA A O 1
ATOM 730 N N . ALA A 1 90 ? -17.726 11.763 26.625 1.00 97.81 90 ALA A N 1
ATOM 731 C CA . ALA A 1 90 ? -18.298 12.998 27.152 1.00 97.81 90 ALA A CA 1
ATOM 732 C C . ALA A 1 90 ? -18.169 14.176 26.169 1.00 97.81 90 ALA A C 1
ATOM 734 O O . ALA A 1 90 ? -19.079 14.997 26.064 1.00 97.81 90 ALA A O 1
ATOM 735 N N . LYS A 1 91 ? -17.051 14.263 25.436 1.00 98.31 91 LYS A N 1
ATOM 736 C CA . LYS A 1 91 ? -16.802 15.336 24.457 1.00 98.31 91 LYS A CA 1
ATOM 737 C C . LYS A 1 91 ? -17.486 15.089 23.109 1.00 98.31 91 LYS A C 1
ATOM 739 O O . LYS A 1 91 ? -17.885 16.046 22.447 1.00 98.31 91 LYS A O 1
ATOM 744 N N . HIS A 1 92 ? -17.621 13.830 22.695 1.00 98.12 92 HIS A N 1
ATOM 745 C CA . HIS A 1 92 ? -18.055 13.443 21.349 1.00 98.12 92 HIS A CA 1
ATOM 746 C C . HIS A 1 92 ? -19.127 12.333 21.346 1.00 98.12 92 HIS A C 1
ATOM 748 O O . HIS A 1 92 ? -18.969 11.331 20.643 1.00 98.12 92 HIS A O 1
ATOM 754 N N . PRO A 1 93 ? -20.264 12.499 22.049 1.00 97.44 93 PRO A N 1
ATOM 755 C CA . PRO A 1 93 ? -21.272 11.440 22.181 1.00 97.44 93 PRO A CA 1
ATOM 756 C C . PRO A 1 93 ? -21.866 10.997 20.833 1.00 97.44 93 PRO A C 1
ATOM 758 O O . PRO A 1 93 ? -22.154 9.821 20.628 1.00 97.44 93 PRO A O 1
ATOM 761 N N . ALA A 1 94 ? -21.982 11.916 19.867 1.00 97.00 94 ALA A N 1
ATOM 762 C CA . ALA A 1 94 ? -22.496 11.625 18.526 1.00 97.00 94 ALA A CA 1
ATOM 763 C C . ALA A 1 94 ? -21.574 10.725 17.676 1.00 97.00 94 ALA A C 1
ATOM 765 O O . ALA A 1 94 ? -22.019 10.190 16.664 1.00 97.00 94 ALA A O 1
ATOM 766 N N . VAL A 1 95 ? -20.304 10.562 18.067 1.00 98.06 95 VAL A N 1
ATOM 767 C CA . VAL A 1 95 ? -19.309 9.743 17.351 1.00 98.06 95 VAL A CA 1
ATOM 768 C C . VAL A 1 95 ? -19.330 8.286 17.832 1.00 98.06 95 VAL A C 1
ATOM 770 O O . VAL A 1 95 ? -18.923 7.385 17.105 1.00 98.06 95 VAL A O 1
ATOM 773 N N . LEU A 1 96 ? -19.849 8.017 19.034 1.00 97.88 96 LEU A N 1
ATOM 774 C CA . LEU A 1 96 ? -19.858 6.676 19.634 1.00 97.88 96 LEU A CA 1
ATOM 775 C C . LEU A 1 96 ? -20.533 5.585 18.774 1.00 97.88 96 LEU A C 1
ATOM 777 O O . LEU A 1 96 ? -20.011 4.471 18.725 1.00 97.88 96 LEU A O 1
ATOM 781 N N . PRO A 1 97 ? -21.620 5.858 18.023 1.00 96.25 97 PRO A N 1
ATOM 782 C CA . PRO A 1 97 ? -22.215 4.855 17.137 1.00 96.25 97 PRO A CA 1
ATOM 783 C C . PRO A 1 97 ? -21.331 4.453 15.944 1.00 96.25 97 PRO A C 1
ATOM 785 O O . PRO A 1 97 ? -21.604 3.439 15.301 1.00 96.25 97 PRO A O 1
ATOM 788 N N . THR A 1 98 ? -20.294 5.236 15.621 1.00 97.00 98 THR A N 1
ATOM 789 C CA . THR A 1 98 ? -19.390 5.010 14.480 1.00 97.00 98 THR A CA 1
ATOM 790 C C . THR A 1 98 ? -17.994 4.552 14.901 1.00 97.00 98 THR A C 1
ATOM 792 O O . THR A 1 98 ? -17.073 4.555 14.085 1.00 97.00 98 THR A O 1
ATOM 795 N N . VAL A 1 99 ? -17.798 4.144 16.157 1.00 98.56 99 VAL A N 1
ATOM 796 C CA . VAL A 1 99 ? -16.522 3.581 16.621 1.00 98.56 99 VAL A CA 1
ATOM 797 C C . VAL A 1 99 ? -16.666 2.126 17.038 1.00 98.56 99 VAL A C 1
ATOM 799 O O . VAL A 1 99 ? -17.726 1.685 17.483 1.00 98.56 99 VAL A O 1
ATOM 802 N N . ALA A 1 100 ? -15.572 1.382 16.903 1.00 98.56 100 ALA A N 1
ATOM 803 C CA . ALA A 1 100 ? -15.427 0.048 17.461 1.00 98.56 100 ALA A CA 1
ATOM 804 C C . ALA A 1 100 ? -14.322 0.036 18.517 1.00 98.56 100 ALA A C 1
ATOM 806 O O . ALA A 1 100 ? -13.225 0.552 18.281 1.00 98.56 100 ALA A O 1
ATOM 807 N N . VAL A 1 101 ? -14.595 -0.595 19.658 1.00 98.31 101 VAL A N 1
ATOM 808 C CA . VAL A 1 101 ? -13.582 -0.837 20.693 1.00 98.31 101 VAL A CA 1
ATOM 809 C C . VAL A 1 101 ? -12.788 -2.077 20.299 1.00 98.31 101 VAL A C 1
ATOM 811 O O . VAL A 1 101 ? -13.367 -3.150 20.120 1.00 98.31 101 VAL A O 1
ATOM 814 N N . SER A 1 102 ? -11.468 -1.937 20.151 1.00 97.94 102 SER A N 1
ATOM 815 C CA . SER A 1 102 ? -10.610 -3.049 19.729 1.00 97.94 102 SER A CA 1
ATOM 816 C C . SER A 1 102 ? -9.976 -3.795 20.902 1.00 97.94 102 SER A C 1
ATOM 818 O O . SER A 1 102 ? -9.578 -3.195 21.902 1.00 97.94 102 SER A O 1
ATOM 820 N N . ALA A 1 103 ? -9.812 -5.105 20.748 1.00 95.94 103 ALA A N 1
ATOM 821 C CA . ALA A 1 103 ? -9.213 -6.003 21.728 1.00 95.94 103 ALA A CA 1
ATOM 822 C C . ALA A 1 103 ? -8.482 -7.170 21.051 1.00 95.94 103 ALA A C 1
ATOM 824 O O . ALA A 1 103 ? -8.772 -7.523 19.912 1.00 95.94 103 ALA A O 1
ATOM 825 N N . GLY A 1 104 ? -7.528 -7.769 21.770 1.00 92.38 104 GLY A N 1
ATOM 826 C CA . GLY A 1 104 ? -7.021 -9.102 21.442 1.00 92.38 104 GLY A CA 1
ATOM 827 C C . GLY A 1 104 ? -7.903 -10.190 22.063 1.00 92.38 104 GLY A C 1
ATOM 828 O O . GLY A 1 104 ? -9.114 -10.034 22.178 1.00 92.38 104 GLY A O 1
ATOM 829 N N . SER A 1 105 ? -7.282 -11.278 22.520 1.00 89.38 105 SER A N 1
ATOM 830 C CA . SER A 1 105 ? -7.962 -12.416 23.164 1.00 89.38 105 SER A CA 1
ATOM 831 C C . SER A 1 105 ? -7.618 -12.602 24.650 1.00 89.38 105 SER A C 1
ATOM 833 O O . SER A 1 105 ? -8.005 -13.601 25.252 1.00 89.38 105 SER A O 1
ATOM 835 N N . SER A 1 106 ? -6.868 -11.673 25.255 1.00 90.75 106 SER A N 1
ATOM 836 C CA . SER A 1 106 ? -6.437 -11.796 26.654 1.00 90.75 106 SER A CA 1
ATOM 837 C C . SER A 1 106 ? -7.560 -11.469 27.647 1.00 90.75 106 SER A C 1
ATOM 839 O O . SER A 1 106 ? -8.463 -10.689 27.346 1.00 90.75 106 SER A O 1
ATOM 841 N N . ALA A 1 107 ? -7.478 -12.012 28.867 1.00 90.62 107 ALA A N 1
ATOM 842 C CA . ALA A 1 107 ? -8.428 -11.695 29.938 1.00 90.62 107 ALA A CA 1
ATOM 843 C C . ALA A 1 107 ? -8.441 -10.192 30.283 1.00 90.62 107 ALA A C 1
ATOM 845 O O . ALA A 1 107 ? -9.507 -9.613 30.465 1.00 90.62 107 ALA A O 1
ATOM 846 N N . ALA A 1 108 ? -7.269 -9.547 30.287 1.00 91.81 108 ALA A N 1
ATOM 847 C CA . ALA A 1 108 ? -7.145 -8.107 30.512 1.00 91.81 108 ALA A CA 1
ATOM 848 C C . ALA A 1 108 ? -7.791 -7.278 29.385 1.00 91.81 108 ALA A C 1
ATOM 850 O O . ALA A 1 108 ? -8.426 -6.257 29.647 1.00 91.81 108 ALA A O 1
ATOM 851 N N . ASP A 1 109 ? -7.666 -7.722 28.127 1.00 92.25 109 ASP A N 1
ATOM 852 C CA . ASP A 1 109 ? -8.373 -7.085 27.012 1.00 92.25 109 ASP A CA 1
ATOM 853 C C . ASP A 1 109 ? -9.898 -7.208 27.198 1.00 92.25 109 ASP A C 1
ATOM 855 O O . ASP A 1 109 ? -10.604 -6.211 27.048 1.00 92.25 109 ASP A O 1
ATOM 859 N N . LEU A 1 110 ? -10.397 -8.388 27.590 1.00 92.25 110 LEU A N 1
ATOM 860 C CA . LEU A 1 110 ? -11.817 -8.623 27.888 1.00 92.25 110 LEU A CA 1
ATOM 861 C C . LEU A 1 110 ? -12.348 -7.739 29.025 1.00 92.25 110 LEU A C 1
ATOM 863 O O . LEU A 1 110 ? -13.450 -7.196 28.926 1.00 92.25 110 LEU A O 1
ATOM 867 N N . GLU A 1 111 ? -11.586 -7.586 30.105 1.00 94.50 111 GLU A N 1
ATOM 868 C CA . GLU A 1 111 ? -11.962 -6.734 31.233 1.00 94.50 111 GLU A CA 1
ATOM 869 C C . GLU A 1 111 ? -12.081 -5.269 30.802 1.00 94.50 111 GLU A C 1
ATOM 871 O O . GLU A 1 111 ? -13.115 -4.640 31.030 1.00 94.50 111 GLU A O 1
ATOM 876 N N . LYS A 1 112 ? -11.079 -4.750 30.083 1.00 94.06 112 LYS A N 1
ATOM 877 C CA . LYS A 1 112 ? -11.077 -3.367 29.595 1.00 94.06 112 LYS A CA 1
ATOM 878 C C . LYS A 1 112 ? -12.249 -3.080 28.658 1.00 94.06 112 LYS A C 1
ATOM 880 O O . LYS A 1 112 ? -12.908 -2.056 28.823 1.00 94.06 112 LYS A O 1
ATOM 885 N N . ILE A 1 113 ? -12.541 -3.958 27.690 1.00 94.88 113 ILE A N 1
ATOM 886 C CA . ILE A 1 113 ? -13.701 -3.721 26.813 1.00 94.88 113 ILE A CA 1
ATOM 887 C C . ILE A 1 113 ? -15.015 -3.783 27.590 1.00 94.88 113 ILE A C 1
ATOM 889 O O . ILE A 1 113 ? -15.928 -3.035 27.269 1.00 94.88 113 ILE A O 1
ATOM 893 N N . SER A 1 114 ? -15.099 -4.610 28.637 1.00 95.06 114 SER A N 1
ATOM 894 C CA . SER A 1 114 ? -16.284 -4.659 29.500 1.00 95.06 114 SER A CA 1
ATOM 895 C C . SER A 1 114 ? -16.496 -3.330 30.206 1.00 95.06 114 SER A C 1
ATOM 897 O O . SER A 1 114 ? -17.572 -2.758 30.095 1.00 95.06 114 SER A O 1
ATOM 899 N N . GLN A 1 115 ? -15.445 -2.784 30.820 1.00 96.12 115 GLN A N 1
ATOM 900 C CA . GLN A 1 115 ? -15.504 -1.476 31.472 1.00 96.12 115 GLN A CA 1
ATOM 901 C C . GLN A 1 115 ? -15.936 -0.367 30.501 1.00 96.12 115 GLN A C 1
ATOM 903 O O . GLN A 1 115 ? -16.768 0.465 30.848 1.00 96.12 115 GLN A O 1
ATOM 908 N N . VAL A 1 116 ? -15.402 -0.349 29.275 1.00 97.19 116 VAL A N 1
ATOM 909 C CA . VAL A 1 116 ? -15.766 0.673 28.280 1.00 97.19 116 VAL A CA 1
ATOM 910 C C . VAL A 1 116 ? -17.221 0.520 27.825 1.00 97.19 116 VAL A C 1
ATOM 912 O O . VAL A 1 116 ? -17.965 1.494 27.848 1.00 97.19 116 VAL A O 1
ATOM 915 N N . LEU A 1 117 ? -17.647 -0.681 27.431 1.00 96.44 117 LEU A N 1
ATOM 916 C CA . LEU A 1 117 ? -18.974 -0.909 26.841 1.00 96.44 117 LEU A CA 1
ATOM 917 C C . LEU A 1 117 ? -20.112 -0.863 27.870 1.00 96.44 117 LEU A C 1
ATOM 919 O O . LEU A 1 117 ? -21.230 -0.480 27.533 1.00 96.44 117 LEU A O 1
ATOM 923 N N . GLU A 1 118 ? -19.846 -1.232 29.125 1.00 93.81 118 GLU A N 1
ATOM 924 C CA . GLU A 1 118 ? -20.820 -1.099 30.217 1.00 93.81 118 GLU A CA 1
ATOM 925 C C . GLU A 1 118 ? -21.096 0.378 30.540 1.00 93.81 118 GLU A C 1
ATOM 927 O O . GLU A 1 118 ? -22.244 0.735 30.820 1.00 93.81 118 GLU A O 1
ATOM 932 N N . ASN A 1 119 ? -20.071 1.232 30.426 1.00 94.38 119 ASN A N 1
ATOM 933 C CA . ASN A 1 119 ? -20.174 2.675 30.651 1.00 94.38 119 ASN A CA 1
ATOM 934 C C . ASN A 1 119 ? -20.711 3.448 29.434 1.00 94.38 119 ASN A C 1
ATOM 936 O O . ASN A 1 119 ? -21.349 4.481 29.618 1.00 94.38 119 ASN A O 1
ATOM 940 N N . HIS A 1 120 ? -20.488 2.949 28.213 1.00 95.62 120 HIS A N 1
ATOM 941 C CA . HIS A 1 120 ? -20.789 3.649 26.954 1.00 95.62 120 HIS A CA 1
ATOM 942 C C . HIS A 1 120 ? -21.573 2.746 25.994 1.00 95.62 120 HIS A C 1
ATOM 944 O O . HIS A 1 120 ? -21.043 2.232 25.005 1.00 95.62 120 HIS A O 1
ATOM 950 N N . LYS A 1 121 ? -22.862 2.536 26.289 1.00 92.62 121 LYS A N 1
ATOM 951 C CA . LYS A 1 121 ? -23.755 1.606 25.562 1.00 92.62 121 LYS A CA 1
ATOM 952 C C . LYS A 1 121 ? -24.060 2.031 24.123 1.00 92.62 121 LYS A C 1
ATOM 954 O O . LYS A 1 121 ? -24.637 1.261 23.350 1.00 92.62 121 LYS A O 1
ATOM 959 N N . GLU A 1 122 ? -23.751 3.269 23.767 1.00 95.38 122 GLU A N 1
ATOM 960 C CA . GLU A 1 122 ? -23.866 3.849 22.433 1.00 95.38 122 GLU A CA 1
ATOM 961 C C . GLU A 1 122 ? -22.869 3.225 21.456 1.00 95.38 122 GLU A C 1
ATOM 963 O O . GLU A 1 122 ? -23.147 3.169 20.258 1.00 95.38 122 GLU A O 1
ATOM 968 N N . ILE A 1 123 ? -21.746 2.709 21.963 1.00 97.56 123 ILE A N 1
ATOM 969 C CA . ILE A 1 123 ? -20.767 1.976 21.167 1.00 97.56 123 ILE A CA 1
ATOM 970 C C . ILE A 1 123 ? -21.364 0.623 20.793 1.00 97.56 123 ILE A C 1
ATOM 972 O O . ILE A 1 123 ? -21.652 -0.213 21.646 1.00 97.56 123 ILE A O 1
ATOM 976 N N . LYS A 1 124 ? -21.555 0.393 19.494 1.00 95.88 124 LYS A N 1
ATOM 977 C CA . LYS A 1 124 ? -22.219 -0.822 18.994 1.00 95.88 124 LYS A CA 1
ATOM 978 C C . LYS A 1 124 ? -21.273 -1.882 18.452 1.00 95.88 124 LYS A C 1
ATOM 980 O O . LYS A 1 124 ? -21.708 -3.017 18.253 1.00 95.88 124 LYS A O 1
ATOM 985 N N . PHE A 1 125 ? -20.008 -1.539 18.229 1.00 98.56 125 PHE A N 1
ATOM 986 C CA . PHE A 1 125 ? -19.043 -2.412 17.572 1.00 98.56 125 PHE A CA 1
ATOM 987 C C . PHE A 1 125 ? -17.908 -2.836 18.505 1.00 98.56 125 PHE A C 1
ATOM 989 O O . PHE A 1 125 ? -17.324 -2.023 19.223 1.00 98.56 125 PHE A O 1
ATOM 996 N N . ILE A 1 126 ? -17.551 -4.115 18.426 1.00 98.62 126 ILE A N 1
ATOM 997 C CA . ILE A 1 126 ? -16.369 -4.699 19.067 1.00 98.62 126 ILE A CA 1
ATOM 998 C C . ILE A 1 126 ? -15.462 -5.227 17.960 1.00 98.62 126 ILE A C 1
ATOM 1000 O O . ILE A 1 126 ? -15.940 -5.928 17.074 1.00 98.62 126 ILE A O 1
ATOM 1004 N N . CYS A 1 127 ? -14.168 -4.914 18.002 1.00 98.62 127 CYS A N 1
ATOM 1005 C CA . CYS A 1 127 ? -13.179 -5.423 17.052 1.00 98.62 127 CYS A CA 1
ATOM 1006 C C . CYS A 1 127 ? -12.191 -6.360 17.754 1.00 98.62 127 CYS A C 1
ATOM 1008 O O . CYS A 1 127 ? -11.312 -5.916 18.488 1.00 98.62 127 CYS A O 1
ATOM 1010 N N . LEU A 1 128 ? -12.341 -7.664 17.540 1.00 98.25 128 LEU A N 1
ATOM 1011 C CA . LEU A 1 128 ? -11.410 -8.679 18.020 1.00 98.25 128 LEU A CA 1
ATOM 1012 C C . LEU A 1 128 ? -10.358 -8.941 16.943 1.00 98.25 128 LEU A C 1
ATOM 1014 O O . LEU A 1 128 ? -10.662 -9.501 15.888 1.00 98.25 128 LEU A O 1
ATOM 1018 N N . ASP A 1 129 ? -9.126 -8.526 17.214 1.00 94.56 129 ASP A N 1
ATOM 1019 C CA . ASP A 1 129 ? -8.029 -8.558 16.251 1.00 94.56 129 ASP A CA 1
ATOM 1020 C C . ASP A 1 129 ? -6.827 -9.324 16.807 1.00 94.56 129 ASP A C 1
ATOM 1022 O O . ASP A 1 129 ? -6.238 -8.964 17.834 1.00 94.56 129 ASP A O 1
ATOM 1026 N N . VAL A 1 130 ? -6.463 -10.401 16.113 1.00 91.56 130 VAL A N 1
ATOM 1027 C CA . VAL A 1 130 ? -5.298 -11.234 16.410 1.00 91.56 130 VAL A CA 1
ATOM 1028 C C . VAL A 1 130 ? -4.539 -11.569 15.128 1.00 91.56 130 VAL A C 1
ATOM 1030 O O . VAL A 1 130 ? -5.105 -11.651 14.040 1.00 91.56 130 VAL A O 1
ATOM 1033 N N . ALA A 1 131 ? -3.236 -11.829 15.263 1.00 82.94 131 ALA A N 1
ATOM 1034 C CA . ALA A 1 131 ? -2.396 -12.199 14.125 1.00 82.94 131 ALA A CA 1
ATOM 1035 C C . ALA A 1 131 ? -2.796 -13.550 13.500 1.00 82.94 131 ALA A C 1
ATOM 1037 O O . ALA A 1 131 ? -2.722 -13.706 12.284 1.00 82.94 131 ALA A O 1
ATOM 1038 N N . ASN A 1 132 ? -3.226 -14.515 14.323 1.00 87.75 132 ASN A N 1
ATOM 1039 C CA . ASN A 1 132 ? -3.640 -15.842 13.875 1.00 87.75 132 ASN A CA 1
ATOM 1040 C C . ASN A 1 132 ? -5.102 -16.129 14.249 1.00 87.75 132 ASN A C 1
ATOM 1042 O O . ASN A 1 132 ? -5.388 -16.686 15.316 1.00 87.75 132 ASN A O 1
ATOM 1046 N N . GLY A 1 133 ? -6.019 -15.775 13.346 1.00 94.44 133 GLY A N 1
ATOM 1047 C CA . GLY A 1 133 ? -7.447 -16.051 13.498 1.00 94.44 133 GLY A CA 1
ATOM 1048 C C . GLY A 1 133 ? -7.817 -17.538 13.438 1.00 94.44 133 GLY A C 1
ATOM 1049 O O . GLY A 1 133 ? -8.932 -17.878 13.804 1.00 94.44 133 GLY A O 1
ATOM 1050 N N . TYR A 1 134 ? -6.897 -18.427 13.041 1.00 95.56 134 TYR A N 1
ATOM 1051 C CA . TYR A 1 134 ? -7.139 -19.871 12.899 1.00 95.56 134 TYR A CA 1
ATOM 1052 C C . TYR A 1 134 ? -6.962 -20.662 14.201 1.00 95.56 134 TYR A C 1
ATOM 1054 O O . TYR A 1 134 ? -7.055 -21.886 14.207 1.00 95.56 134 TYR A O 1
ATOM 1062 N N . SER A 1 135 ? -6.652 -19.992 15.312 1.00 95.75 135 SER A N 1
ATOM 1063 C CA . SER A 1 135 ? -6.467 -20.675 16.593 1.00 95.75 135 SER A CA 1
ATOM 1064 C C . SER A 1 135 ? -7.802 -20.994 17.271 1.00 95.75 135 SER A C 1
ATOM 1066 O O . SER A 1 135 ? -8.682 -20.138 17.366 1.00 95.75 135 SER A O 1
ATOM 1068 N N . GLU A 1 136 ? -7.923 -22.195 17.843 1.00 95.44 136 GLU A N 1
ATOM 1069 C CA . GLU A 1 136 ? -9.087 -22.587 18.658 1.00 95.44 136 GLU A CA 1
ATOM 1070 C C . GLU A 1 136 ? -9.316 -21.624 19.832 1.00 95.44 136 GLU A C 1
ATOM 1072 O O . GLU A 1 136 ? -10.450 -21.295 20.176 1.00 95.44 136 GLU A O 1
ATOM 1077 N N . ALA A 1 137 ? -8.229 -21.105 20.412 1.00 95.38 137 ALA A N 1
ATOM 1078 C CA . ALA A 1 137 ? -8.288 -20.102 21.469 1.00 95.38 137 ALA A CA 1
ATOM 1079 C C . ALA A 1 137 ? -8.991 -18.813 21.012 1.00 95.38 137 ALA A C 1
ATOM 1081 O O . ALA A 1 137 ? -9.739 -18.213 21.785 1.00 95.38 137 ALA A O 1
ATOM 1082 N N . PHE A 1 138 ? -8.790 -18.388 19.760 1.00 97.12 138 PHE A N 1
ATOM 1083 C CA . PHE A 1 138 ? -9.480 -17.221 19.216 1.00 97.12 138 PHE A CA 1
ATOM 1084 C C . PHE A 1 138 ? -10.963 -17.503 18.960 1.00 97.12 138 PHE A C 1
ATOM 1086 O O . PHE A 1 138 ? -11.807 -16.688 19.327 1.00 97.12 138 PHE A O 1
ATOM 1093 N N . VAL A 1 139 ? -11.299 -18.684 18.434 1.00 97.62 139 VAL A N 1
ATOM 1094 C CA . VAL A 1 139 ? -12.693 -19.137 18.283 1.00 97.62 139 VAL A CA 1
ATOM 1095 C C . VAL A 1 139 ? -13.422 -19.126 19.633 1.00 97.62 139 VAL A C 1
ATOM 1097 O O . VAL A 1 139 ? -14.523 -18.582 19.751 1.00 97.62 139 VAL A O 1
ATOM 1100 N N . ALA A 1 140 ? -12.790 -19.663 20.681 1.00 96.69 140 ALA A N 1
ATOM 1101 C CA . ALA A 1 140 ? -13.323 -19.634 22.041 1.00 96.69 140 ALA A CA 1
ATOM 1102 C C . ALA A 1 140 ? -13.488 -18.198 22.569 1.00 96.69 140 ALA A C 1
ATOM 1104 O O . ALA A 1 140 ? -14.507 -17.879 23.184 1.00 96.69 140 ALA A O 1
ATOM 1105 N N . ALA A 1 141 ? -12.531 -17.306 22.288 1.00 97.00 141 ALA A N 1
ATOM 1106 C CA . ALA A 1 141 ? -12.632 -15.898 22.663 1.00 97.00 141 ALA A CA 1
ATOM 1107 C C . ALA A 1 141 ? -13.836 -15.208 21.998 1.00 97.00 141 ALA A C 1
ATOM 1109 O O . ALA A 1 141 ? -14.575 -14.503 22.683 1.00 97.00 141 ALA A O 1
ATOM 1110 N N . VAL A 1 142 ? -14.097 -15.457 20.708 1.00 98.31 142 VAL A N 1
ATOM 1111 C CA . VAL A 1 142 ? -15.279 -14.924 20.004 1.00 98.31 142 VAL A CA 1
ATOM 1112 C C . VAL A 1 142 ? -16.578 -15.406 20.658 1.00 98.31 142 VAL A C 1
ATOM 1114 O O . VAL A 1 142 ? -17.455 -14.582 20.930 1.00 98.31 142 VAL A O 1
ATOM 1117 N N . LYS A 1 143 ? -16.687 -16.703 20.987 1.00 98.12 143 LYS A N 1
ATOM 1118 C CA . LYS A 1 143 ? -17.859 -17.269 21.689 1.00 98.12 143 LYS A CA 1
ATOM 1119 C C . LYS A 1 143 ? -18.084 -16.592 23.042 1.00 98.12 143 LYS A C 1
ATOM 1121 O O . LYS A 1 143 ? -19.205 -16.197 23.358 1.00 98.12 143 LYS A O 1
ATOM 1126 N N . ASN A 1 144 ? -17.013 -16.398 23.811 1.00 96.81 144 ASN A N 1
ATOM 1127 C CA . ASN A 1 144 ? -17.072 -15.746 25.120 1.00 96.81 144 ASN A CA 1
ATOM 1128 C C . ASN A 1 144 ? -17.503 -14.275 25.013 1.00 96.81 144 ASN A C 1
ATOM 1130 O O . ASN A 1 144 ? -18.360 -13.827 25.776 1.00 96.81 144 ASN A O 1
ATOM 1134 N N . VAL A 1 145 ? -16.957 -13.529 24.047 1.00 97.44 145 VAL A N 1
ATOM 1135 C CA . VAL A 1 145 ? -17.344 -12.130 23.798 1.00 97.44 145 VAL A CA 1
ATOM 1136 C C . VAL A 1 145 ? -18.807 -12.049 23.370 1.00 97.44 145 VAL A C 1
ATOM 1138 O O . VAL A 1 145 ? -19.538 -11.224 23.909 1.00 97.44 145 VAL A O 1
ATOM 1141 N N . ARG A 1 146 ? -19.276 -12.926 22.471 1.00 97.88 146 ARG A N 1
ATOM 1142 C CA . ARG A 1 146 ? -20.696 -12.983 22.083 1.00 97.88 146 ARG A CA 1
ATOM 1143 C C . ARG A 1 146 ? -21.602 -13.277 23.276 1.00 97.88 146 ARG A C 1
ATOM 1145 O O . ARG A 1 146 ? -22.626 -12.617 23.419 1.00 97.88 146 ARG A O 1
ATOM 1152 N N . ALA A 1 147 ? -21.240 -14.236 24.127 1.00 97.50 147 ALA A N 1
ATOM 1153 C CA . ALA A 1 147 ? -22.029 -14.568 25.311 1.00 97.50 147 ALA A CA 1
ATOM 1154 C C . ALA A 1 147 ? -22.152 -13.374 26.273 1.00 97.50 147 ALA A C 1
ATOM 1156 O O . ALA A 1 147 ? -23.227 -13.135 26.819 1.00 97.50 147 ALA A O 1
ATOM 1157 N N . LYS A 1 148 ? -21.071 -12.602 26.447 1.00 96.38 148 LYS A N 1
ATOM 1158 C CA . LYS A 1 148 ? -21.061 -11.420 27.318 1.00 96.38 148 LYS A CA 1
ATOM 1159 C C . LYS A 1 148 ? -21.758 -10.203 26.699 1.00 96.38 148 LYS A C 1
ATOM 1161 O O . LYS A 1 148 ? -22.413 -9.449 27.412 1.00 96.38 148 LYS A O 1
ATOM 1166 N N . PHE A 1 149 ? -21.643 -10.020 25.386 1.00 96.69 149 PHE A N 1
ATOM 1167 C CA . PHE A 1 149 ? -22.162 -8.861 24.655 1.00 96.69 149 PHE A CA 1
ATOM 1168 C C . PHE A 1 149 ? -23.135 -9.293 23.543 1.00 96.69 149 PHE A C 1
ATOM 1170 O O . PHE A 1 149 ? -22.847 -9.107 22.357 1.00 96.69 149 PHE A O 1
ATOM 1177 N N . PRO A 1 150 ? -24.312 -9.848 23.897 1.00 97.00 150 PRO A N 1
ATOM 1178 C CA . PRO A 1 150 ? -25.213 -10.493 22.941 1.00 97.00 150 PRO A CA 1
ATOM 1179 C C . PRO A 1 150 ? -25.750 -9.542 21.871 1.00 97.00 150 PRO A C 1
ATOM 1181 O O . PRO A 1 150 ? -25.976 -9.970 20.743 1.00 97.00 150 PRO A O 1
ATOM 1184 N N . GLU A 1 151 ? -25.901 -8.258 22.191 1.00 96.12 151 GLU A N 1
ATOM 1185 C CA . GLU A 1 151 ? -26.440 -7.256 21.269 1.00 96.12 151 GLU A CA 1
ATOM 1186 C C . GLU A 1 151 ? -25.368 -6.524 20.461 1.00 96.12 151 GLU A C 1
ATOM 1188 O O . GLU A 1 151 ? -25.720 -5.821 19.525 1.00 96.12 151 GLU A O 1
ATOM 1193 N N . HIS A 1 152 ? -24.076 -6.643 20.784 1.00 98.12 152 HIS A N 1
ATOM 1194 C CA . HIS A 1 152 ? -23.035 -5.882 20.082 1.00 98.12 152 HIS A CA 1
ATOM 1195 C C . HIS A 1 152 ? -22.674 -6.541 18.752 1.00 98.12 152 HIS A C 1
ATOM 1197 O O . HIS A 1 152 ? -22.686 -7.768 18.630 1.00 98.12 152 HIS A O 1
ATOM 1203 N N . THR A 1 153 ? -22.331 -5.730 17.756 1.00 98.56 153 THR A N 1
ATOM 1204 C CA . THR A 1 153 ? -21.829 -6.219 16.472 1.00 98.56 153 THR A CA 1
ATOM 1205 C C . THR A 1 153 ? -20.346 -6.548 16.601 1.00 98.56 153 THR A C 1
ATOM 1207 O O . THR A 1 153 ? -19.537 -5.678 16.923 1.00 98.56 153 THR A O 1
ATOM 1210 N N . ILE A 1 154 ? -19.984 -7.808 16.365 1.00 98.75 154 ILE A N 1
ATOM 1211 C CA . ILE A 1 154 ? -18.619 -8.303 16.572 1.00 98.75 154 ILE A CA 1
ATOM 1212 C C . ILE A 1 154 ? -17.899 -8.423 15.230 1.00 98.75 154 ILE A C 1
ATOM 1214 O O . ILE A 1 154 ? -18.296 -9.201 14.362 1.00 98.75 154 ILE A O 1
ATOM 1218 N N . ILE A 1 155 ? -16.807 -7.681 15.097 1.00 98.88 155 ILE A N 1
ATOM 1219 C CA . ILE A 1 155 ? -15.801 -7.831 14.050 1.00 98.88 155 ILE A CA 1
ATOM 1220 C C . ILE A 1 155 ? -14.721 -8.786 14.573 1.00 98.88 155 ILE A C 1
ATOM 1222 O O . ILE A 1 155 ? -14.234 -8.588 15.685 1.00 98.88 155 ILE A O 1
ATOM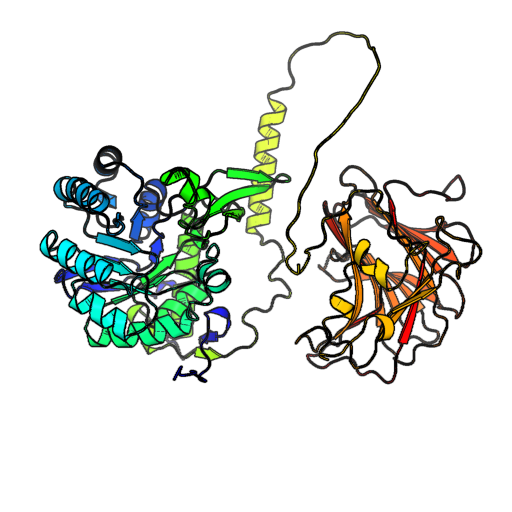 1226 N N . ALA A 1 156 ? -14.333 -9.802 13.799 1.00 98.62 156 ALA A N 1
ATOM 1227 C CA . ALA A 1 156 ? -13.294 -10.756 14.202 1.00 98.62 156 ALA A CA 1
ATOM 1228 C C . ALA A 1 156 ? -12.337 -11.106 13.054 1.00 98.62 156 ALA A C 1
ATOM 1230 O O . ALA A 1 156 ? -12.780 -11.351 11.932 1.00 98.62 156 ALA A O 1
ATOM 1231 N N . GLY A 1 157 ? -11.033 -11.178 13.325 1.00 97.19 157 GLY A N 1
ATOM 1232 C CA . GLY A 1 157 ? -10.040 -11.661 12.362 1.00 97.19 157 GLY A CA 1
ATOM 1233 C C . GLY A 1 157 ? -8.586 -11.593 12.858 1.00 97.19 157 GLY A C 1
ATOM 1234 O O . GLY A 1 157 ? -8.356 -11.339 14.038 1.00 97.19 157 GLY A O 1
ATOM 1235 N N . ASN A 1 158 ? -7.582 -11.854 12.009 1.00 97.12 158 ASN A N 1
ATOM 1236 C CA . ASN A 1 158 ? -7.687 -12.004 10.542 1.00 97.12 158 ASN A CA 1
ATOM 1237 C C . ASN A 1 158 ? -7.642 -13.441 10.023 1.00 97.12 158 ASN A C 1
ATOM 1239 O O . ASN A 1 158 ? -6.954 -14.300 10.574 1.00 97.12 158 ASN A O 1
ATOM 1243 N N . VAL A 1 159 ? -8.348 -13.667 8.910 1.00 98.25 159 VAL A N 1
ATOM 1244 C CA . VAL A 1 159 ? -8.399 -14.942 8.172 1.00 98.25 159 VAL A CA 1
ATOM 1245 C C . VAL A 1 159 ? -8.341 -14.703 6.659 1.00 98.25 159 VAL A C 1
ATOM 1247 O O . VAL A 1 159 ? -8.420 -13.559 6.211 1.00 98.25 159 VAL A O 1
ATOM 1250 N N . VAL A 1 160 ? -8.159 -15.756 5.858 1.00 98.12 160 VAL A N 1
ATOM 1251 C CA . VAL A 1 160 ? -8.084 -15.668 4.381 1.00 98.12 160 VAL A CA 1
ATOM 1252 C C . VAL A 1 160 ? -8.787 -16.818 3.645 1.00 98.12 160 VAL A C 1
ATOM 1254 O O . VAL A 1 160 ? -8.678 -16.907 2.428 1.00 98.12 160 VAL A O 1
ATOM 1257 N N . THR A 1 161 ? -9.512 -17.688 4.354 1.00 97.50 161 THR A N 1
ATOM 1258 C CA . THR A 1 161 ? -10.192 -18.864 3.780 1.00 97.50 161 THR A CA 1
ATOM 1259 C C . THR A 1 161 ? -11.654 -18.924 4.208 1.00 97.50 161 THR A C 1
ATOM 1261 O O . THR A 1 161 ? -11.963 -18.644 5.369 1.00 97.50 161 THR A O 1
ATOM 1264 N N . GLY A 1 162 ? -12.531 -19.376 3.305 1.00 96.50 162 GLY A N 1
ATOM 1265 C CA . GLY A 1 162 ? -13.972 -19.505 3.556 1.00 96.50 162 GLY A CA 1
ATOM 1266 C C . GLY A 1 162 ? -14.316 -20.344 4.792 1.00 96.50 162 GLY A C 1
ATOM 1267 O O . GLY A 1 162 ? -15.093 -19.901 5.624 1.00 96.50 162 GLY A O 1
ATOM 1268 N N . GLU A 1 163 ? -13.650 -21.482 4.999 1.00 96.50 163 GLU A N 1
ATOM 1269 C CA . GLU A 1 163 ? -13.900 -22.372 6.151 1.00 96.50 163 GLU A CA 1
ATOM 1270 C C . GLU A 1 163 ? -13.773 -21.645 7.503 1.00 96.50 163 GLU A C 1
ATOM 1272 O O . GLU A 1 163 ? -14.618 -21.762 8.387 1.00 96.50 163 GLU A O 1
ATOM 1277 N N . MET A 1 164 ? -12.731 -20.824 7.652 1.00 98.19 164 MET A N 1
ATOM 1278 C CA . MET A 1 164 ? -12.495 -20.084 8.891 1.00 98.19 164 MET A CA 1
ATOM 1279 C C . MET A 1 164 ? -13.435 -18.877 9.028 1.00 98.19 164 MET A C 1
ATOM 1281 O O . MET A 1 164 ? -13.787 -18.486 10.141 1.00 98.19 164 MET A O 1
ATOM 1285 N N . VAL A 1 165 ? -13.875 -18.293 7.909 1.00 98.62 165 VAL A N 1
ATOM 1286 C CA . VAL A 1 165 ? -14.943 -17.282 7.902 1.00 98.62 165 VAL A CA 1
ATOM 1287 C C . VAL A 1 165 ? -16.234 -17.884 8.451 1.00 98.62 165 VAL A C 1
ATOM 1289 O O . VAL A 1 165 ? -16.851 -17.297 9.340 1.00 98.62 165 VAL A O 1
ATOM 1292 N N . GLU A 1 166 ? -16.617 -19.068 7.975 1.00 98.19 166 GLU A N 1
ATOM 1293 C CA . GLU A 1 166 ? -17.810 -19.774 8.439 1.00 98.19 166 GLU A CA 1
ATOM 1294 C C . GLU A 1 166 ? -17.729 -20.110 9.932 1.00 98.19 166 GLU A C 1
ATOM 1296 O O . GLU A 1 166 ? -18.662 -19.795 10.676 1.00 98.19 166 GLU A O 1
ATOM 1301 N N . GLU A 1 167 ? -16.599 -20.658 10.394 1.00 98.50 167 GLU A N 1
ATOM 1302 C CA . GLU A 1 167 ? -16.391 -21.005 11.807 1.00 98.50 167 GLU A CA 1
ATOM 1303 C C . GLU A 1 167 ? -16.525 -19.783 12.726 1.00 98.50 167 GLU A C 1
ATOM 1305 O O . GLU A 1 167 ? -17.225 -19.834 13.743 1.00 98.50 167 GLU A O 1
ATOM 1310 N N . LEU A 1 168 ? -15.907 -18.649 12.375 1.00 98.62 168 LEU A N 1
ATOM 1311 C CA . LEU A 1 168 ? -15.999 -17.431 13.186 1.00 98.62 168 LEU A CA 1
ATOM 1312 C C . LEU A 1 168 ? -17.421 -16.851 13.197 1.00 98.62 168 LEU A C 1
ATOM 1314 O O . LEU A 1 168 ? -17.897 -16.404 14.246 1.00 98.62 168 LEU A O 1
ATOM 1318 N N . LEU A 1 169 ? -18.131 -16.898 12.064 1.00 98.69 169 LEU A N 1
ATOM 1319 C CA . LEU A 1 169 ? -19.531 -16.478 11.987 1.00 98.69 169 LEU A CA 1
ATOM 1320 C C . LEU A 1 169 ? -20.437 -17.373 12.840 1.00 98.69 169 LEU A C 1
ATOM 1322 O O . LEU A 1 169 ? -21.339 -16.868 13.510 1.00 98.69 169 LEU A O 1
ATOM 1326 N N . LEU A 1 170 ? -20.234 -18.693 12.807 1.00 98.19 170 LEU A N 1
ATOM 1327 C CA . LEU A 1 170 ? -20.968 -19.664 13.632 1.00 98.19 170 LEU A CA 1
ATOM 1328 C C . LEU A 1 170 ? -20.641 -19.518 15.121 1.00 98.19 170 LEU A C 1
ATOM 1330 O O . LEU A 1 170 ? -21.499 -19.747 15.970 1.00 98.19 170 LEU A O 1
ATOM 1334 N N . SER A 1 171 ? -19.432 -19.063 15.428 1.00 98.12 171 SER A N 1
ATOM 1335 C CA . SER A 1 171 ? -18.964 -18.788 16.787 1.00 98.12 171 SER A CA 1
ATOM 1336 C C . SER A 1 171 ? -19.487 -17.480 17.378 1.00 98.12 171 SER A C 1
ATOM 1338 O O . SER A 1 171 ? -19.337 -17.249 18.576 1.00 98.12 171 SER A O 1
ATOM 1340 N N . GLY A 1 172 ? -20.131 -16.637 16.569 1.00 98.12 172 GLY A N 1
ATOM 1341 C CA . GLY A 1 172 ? -20.840 -15.451 17.043 1.00 98.12 172 GLY A CA 1
ATOM 1342 C C . GLY A 1 172 ? -20.318 -14.121 16.508 1.00 98.12 172 GLY A C 1
ATOM 1343 O O . GLY A 1 172 ? -20.884 -13.092 16.879 1.00 98.12 172 GLY A O 1
ATOM 1344 N N . ALA A 1 173 ? -19.301 -14.101 15.643 1.00 98.69 173 ALA A N 1
ATOM 1345 C CA . ALA A 1 173 ? -18.902 -12.881 14.940 1.00 98.69 173 ALA A CA 1
ATOM 1346 C C . ALA A 1 173 ? -19.949 -12.484 13.884 1.00 98.69 173 ALA A C 1
ATOM 1348 O O . ALA A 1 173 ? -20.612 -13.339 13.306 1.00 98.69 173 ALA A O 1
ATOM 1349 N N . ASP A 1 174 ? -20.124 -11.193 13.627 1.00 98.81 174 ASP A N 1
ATOM 1350 C CA . ASP A 1 174 ? -21.032 -10.681 12.590 1.00 98.81 174 ASP A CA 1
ATOM 1351 C C . ASP A 1 174 ? -20.296 -10.357 11.290 1.00 98.81 174 ASP A C 1
ATOM 1353 O O . ASP A 1 174 ? -20.830 -10.558 10.197 1.00 98.81 174 ASP A O 1
ATOM 1357 N N . ILE A 1 175 ? -19.072 -9.840 11.425 1.00 98.88 175 ILE A N 1
ATOM 1358 C CA . ILE A 1 175 ? -18.255 -9.349 10.321 1.00 98.88 175 ILE A CA 1
ATOM 1359 C C . ILE A 1 175 ? -16.852 -9.949 10.444 1.00 98.88 175 ILE A C 1
ATOM 1361 O O . ILE A 1 175 ? -16.201 -9.808 11.480 1.00 98.88 175 ILE A O 1
ATOM 1365 N N . ILE A 1 176 ? -16.362 -10.606 9.395 1.00 98.88 176 ILE A N 1
ATOM 1366 C CA . ILE A 1 176 ? -15.049 -11.256 9.410 1.00 98.88 176 ILE A CA 1
ATOM 1367 C C . ILE A 1 176 ? -14.008 -10.398 8.700 1.00 98.88 176 ILE A C 1
ATOM 1369 O O . ILE A 1 176 ? -14.211 -9.952 7.572 1.00 98.88 176 ILE A O 1
ATOM 1373 N N . LYS A 1 177 ? -12.872 -10.166 9.358 1.00 98.75 177 LYS A N 1
ATOM 1374 C CA . LYS A 1 177 ? -11.762 -9.381 8.819 1.00 98.75 177 LYS A CA 1
ATOM 1375 C C . LYS A 1 177 ? -10.841 -10.274 7.983 1.00 98.75 177 LYS A C 1
ATOM 1377 O O . LYS A 1 177 ? -10.233 -11.217 8.491 1.00 98.75 177 LYS A O 1
ATOM 1382 N N . VAL A 1 178 ? -10.782 -9.995 6.682 1.00 98.69 178 VAL A N 1
ATOM 1383 C CA . VAL A 1 178 ? -10.084 -10.803 5.676 1.00 98.69 178 VAL A CA 1
ATOM 1384 C C . VAL A 1 178 ? -8.782 -10.122 5.277 1.00 98.69 178 VAL A C 1
ATOM 1386 O O . VAL A 1 178 ? -8.800 -9.020 4.727 1.00 98.69 178 VAL A O 1
ATOM 1389 N N . GLY A 1 179 ? -7.654 -10.791 5.514 1.00 97.75 179 GLY A N 1
ATOM 1390 C CA . GLY A 1 179 ? -6.342 -10.328 5.061 1.00 97.75 179 GLY A CA 1
ATOM 1391 C C . GLY A 1 179 ? -5.182 -10.768 5.950 1.00 97.75 179 GLY A C 1
ATOM 1392 O O . GLY A 1 179 ? -5.041 -10.315 7.083 1.00 97.75 179 GLY A O 1
ATOM 1393 N N . ILE A 1 180 ? -4.288 -11.598 5.408 1.00 96.50 180 ILE A N 1
ATOM 1394 C CA . ILE A 1 180 ? -3.018 -11.978 6.047 1.00 96.50 180 ILE A CA 1
ATOM 1395 C C . ILE A 1 180 ? -1.864 -11.627 5.104 1.00 96.50 180 ILE A C 1
ATOM 1397 O O . ILE A 1 180 ? -1.727 -12.162 3.996 1.00 96.50 180 ILE A O 1
ATOM 1401 N N . GLY A 1 181 ? -1.052 -10.659 5.535 1.00 92.69 181 GLY A N 1
ATOM 1402 C CA . GLY A 1 181 ? 0.071 -10.132 4.764 1.00 92.69 181 GLY A CA 1
ATOM 1403 C C . GLY A 1 181 ? -0.151 -8.998 3.747 1.00 92.69 181 GLY A C 1
ATOM 1404 O O . GLY A 1 181 ? 0.866 -8.556 3.214 1.00 92.69 181 GLY A O 1
ATOM 1405 N N . PRO A 1 182 ? -1.363 -8.488 3.432 1.00 95.00 182 PRO A N 1
ATOM 1406 C CA . PRO A 1 182 ? -1.522 -7.466 2.389 1.00 95.00 182 PRO A CA 1
ATOM 1407 C C . PRO A 1 182 ? -1.179 -6.043 2.869 1.00 95.00 182 PRO A C 1
ATOM 1409 O O . PRO A 1 182 ? -1.074 -5.121 2.063 1.00 95.00 182 PRO A O 1
ATOM 1412 N N . GLY A 1 183 ? -1.051 -5.823 4.183 1.00 92.19 183 GLY A N 1
ATOM 1413 C CA . GLY A 1 183 ? -0.807 -4.499 4.758 1.00 92.19 183 GLY A CA 1
ATOM 1414 C C . GLY A 1 183 ? 0.538 -3.898 4.328 1.00 92.19 183 GLY A C 1
ATOM 1415 O O . GLY A 1 183 ? 1.558 -4.581 4.311 1.00 92.19 183 GLY A O 1
ATOM 1416 N N . SER A 1 184 ? 0.577 -2.592 4.050 1.00 88.44 184 SER A N 1
ATOM 1417 C CA . SER A 1 184 ? 1.773 -1.900 3.525 1.00 88.44 184 SER A CA 1
ATOM 1418 C C . SER A 1 184 ? 2.985 -1.897 4.472 1.00 88.44 184 SER A C 1
ATOM 1420 O O . SER A 1 184 ? 4.127 -1.759 4.021 1.00 88.44 184 SER A O 1
ATOM 1422 N N . VAL A 1 185 ? 2.751 -2.093 5.772 1.00 91.00 185 VAL A N 1
ATOM 1423 C CA . VAL A 1 185 ? 3.768 -2.242 6.832 1.00 91.00 185 VAL A CA 1
ATOM 1424 C C . VAL A 1 185 ? 3.832 -3.654 7.418 1.00 91.00 185 VAL A C 1
ATOM 1426 O O . VAL A 1 185 ? 4.532 -3.879 8.403 1.00 91.00 185 VAL A O 1
ATOM 1429 N N . CYS A 1 186 ? 3.131 -4.613 6.815 1.00 91.56 186 CYS A N 1
ATOM 1430 C CA . CYS A 1 186 ? 3.176 -6.014 7.209 1.00 91.56 186 CYS A CA 1
ATOM 1431 C C . CYS A 1 186 ? 4.378 -6.713 6.562 1.00 91.56 186 CYS A C 1
ATOM 1433 O O . CYS A 1 186 ? 4.732 -6.451 5.411 1.00 91.56 186 CYS A O 1
ATOM 1435 N N . THR A 1 187 ? 5.009 -7.614 7.306 1.00 89.75 187 THR A N 1
ATOM 1436 C CA . THR A 1 187 ? 6.083 -8.478 6.812 1.00 89.75 187 THR A CA 1
ATOM 1437 C C . THR A 1 187 ? 5.770 -9.964 6.990 1.00 89.75 187 THR A C 1
ATOM 1439 O O . THR A 1 187 ? 6.618 -10.769 6.631 1.00 89.75 187 THR A O 1
ATOM 1442 N N . THR A 1 188 ? 4.567 -10.356 7.433 1.00 88.94 188 THR A N 1
ATOM 1443 C CA . THR A 1 188 ? 4.149 -11.762 7.634 1.00 88.94 188 THR A CA 1
ATOM 1444 C C . THR A 1 188 ? 4.482 -12.659 6.441 1.00 88.94 188 THR A C 1
ATOM 1446 O O . THR A 1 188 ? 5.282 -13.574 6.592 1.00 88.94 188 THR A O 1
ATOM 1449 N N . ARG A 1 189 ? 4.015 -12.335 5.221 1.00 91.62 189 ARG A N 1
ATOM 1450 C CA . ARG A 1 189 ? 4.338 -13.117 4.003 1.00 91.62 189 ARG A CA 1
ATOM 1451 C C . ARG A 1 189 ? 5.847 -13.298 3.792 1.00 91.62 189 ARG A C 1
ATOM 1453 O O . ARG A 1 189 ? 6.274 -14.328 3.290 1.00 91.62 189 ARG A O 1
ATOM 1460 N N . LYS A 1 190 ? 6.653 -12.299 4.167 1.00 86.50 190 LYS A N 1
ATOM 1461 C CA . LYS A 1 190 ? 8.118 -12.348 4.060 1.00 86.50 190 LYS A CA 1
ATOM 1462 C C . LYS A 1 190 ? 8.752 -13.188 5.175 1.00 86.50 190 LYS A C 1
ATOM 1464 O O . LYS A 1 190 ? 9.715 -13.888 4.901 1.00 86.50 190 LYS A O 1
ATOM 1469 N N . GLN A 1 191 ? 8.264 -13.073 6.409 1.00 86.75 191 GLN A N 1
ATOM 1470 C CA . GLN A 1 191 ? 8.860 -13.724 7.581 1.00 86.75 191 GLN A CA 1
ATOM 1471 C C . GLN A 1 191 ? 8.440 -15.191 7.712 1.00 86.75 191 GLN A C 1
ATOM 1473 O O . GLN A 1 191 ? 9.255 -16.023 8.090 1.00 86.75 191 GLN A O 1
ATOM 1478 N N . THR A 1 192 ? 7.185 -15.510 7.395 1.00 89.69 192 THR A N 1
ATOM 1479 C CA . THR A 1 192 ? 6.594 -16.834 7.645 1.00 89.69 192 THR A CA 1
ATOM 1480 C C . THR A 1 192 ? 6.252 -17.594 6.366 1.00 89.69 192 THR A C 1
ATOM 1482 O O . THR A 1 192 ? 6.003 -18.793 6.420 1.00 89.69 192 THR A O 1
ATOM 1485 N N . GLY A 1 193 ? 6.194 -16.913 5.215 1.00 91.88 193 GLY A N 1
ATOM 1486 C CA . GLY A 1 193 ? 5.674 -17.489 3.970 1.00 91.88 193 GLY A CA 1
ATOM 1487 C C . GLY A 1 193 ? 4.150 -17.667 3.956 1.00 91.88 193 GLY A C 1
ATOM 1488 O O . GLY A 1 193 ? 3.605 -18.114 2.950 1.00 91.88 193 GLY A O 1
ATOM 1489 N N . VAL A 1 194 ? 3.451 -17.299 5.036 1.00 94.00 194 VAL A N 1
ATOM 1490 C CA . VAL A 1 194 ? 1.995 -17.433 5.161 1.00 94.00 194 VAL A CA 1
ATOM 1491 C C . VAL A 1 194 ? 1.301 -16.170 4.654 1.00 94.00 194 VAL A C 1
ATOM 1493 O O . VAL A 1 194 ? 1.659 -15.045 5.009 1.00 94.00 194 VAL A O 1
ATOM 1496 N N . GLY A 1 195 ? 0.276 -16.348 3.827 1.00 94.50 195 GLY A N 1
ATOM 1497 C CA . GLY A 1 195 ? -0.602 -15.274 3.377 1.00 94.50 195 GLY A CA 1
ATOM 1498 C C . GLY A 1 195 ? -1.366 -15.644 2.115 1.00 94.50 195 GLY A C 1
ATOM 1499 O O . GLY A 1 195 ? -1.190 -16.725 1.563 1.00 94.50 195 GLY A O 1
ATOM 1500 N N . TYR A 1 196 ? -2.214 -14.724 1.661 1.00 96.44 196 TYR A N 1
ATOM 1501 C CA . TYR A 1 196 ? -3.103 -14.952 0.521 1.00 96.44 196 TYR A CA 1
ATOM 1502 C C . TYR A 1 196 ? -3.300 -13.654 -0.266 1.00 96.44 196 TYR A C 1
ATOM 1504 O O . TYR A 1 196 ? -3.544 -12.629 0.380 1.00 96.44 196 TYR A O 1
ATOM 1512 N N . PRO A 1 197 ? -3.180 -13.639 -1.609 1.00 98.00 197 PRO A N 1
ATOM 1513 C CA . PRO A 1 197 ? -3.442 -12.445 -2.414 1.00 98.00 197 PRO A CA 1
ATOM 1514 C C . PRO A 1 197 ? -4.847 -11.879 -2.175 1.00 98.00 197 PRO A C 1
ATOM 1516 O O . PRO A 1 197 ? -5.840 -12.603 -2.193 1.00 98.00 197 PRO A O 1
ATOM 1519 N N . GLN A 1 198 ? -4.927 -10.579 -1.904 1.00 98.56 198 GLN A N 1
ATOM 1520 C CA . GLN A 1 198 ? -6.054 -9.976 -1.200 1.00 98.56 198 GLN A CA 1
ATOM 1521 C C . GLN A 1 198 ? -7.350 -9.990 -2.010 1.00 98.56 198 GLN A C 1
ATOM 1523 O O . GLN A 1 198 ? -8.413 -10.214 -1.442 1.00 98.56 198 GLN A O 1
ATOM 1528 N N . LEU A 1 199 ? -7.282 -9.783 -3.329 1.00 98.56 199 LEU A N 1
ATOM 1529 C CA . LEU A 1 199 ? -8.479 -9.817 -4.170 1.00 98.56 199 LEU A CA 1
ATOM 1530 C C . LEU A 1 199 ? -9.094 -11.222 -4.165 1.00 98.56 199 LEU A C 1
ATOM 1532 O O . LEU A 1 199 ? -10.299 -11.356 -3.976 1.00 98.56 199 LEU A O 1
ATOM 1536 N N . SER A 1 200 ? -8.269 -12.259 -4.345 1.00 98.50 200 SER A N 1
ATOM 1537 C CA . SER A 1 200 ? -8.732 -13.650 -4.302 1.00 98.50 200 SER A CA 1
ATOM 1538 C C . SER A 1 200 ? -9.242 -14.050 -2.918 1.00 98.50 200 SER A C 1
ATOM 1540 O O . SER A 1 200 ? -10.303 -14.657 -2.835 1.00 98.50 200 SER A O 1
ATOM 1542 N N . ALA A 1 201 ? -8.550 -13.653 -1.843 1.00 98.50 201 ALA A N 1
ATOM 1543 C CA . ALA A 1 201 ? -9.010 -13.914 -0.477 1.00 98.50 201 ALA A CA 1
ATOM 1544 C C . ALA A 1 201 ? -10.403 -13.319 -0.238 1.00 98.50 201 ALA A C 1
ATOM 1546 O O . ALA A 1 201 ? -11.283 -13.993 0.286 1.00 98.50 201 ALA A O 1
ATOM 1547 N N . VAL A 1 202 ? -10.619 -12.066 -0.655 1.00 98.81 202 VAL A N 1
ATOM 1548 C CA . VAL A 1 202 ? -11.913 -11.385 -0.520 1.00 98.81 202 VAL A CA 1
ATOM 1549 C C . VAL A 1 202 ? -12.995 -12.074 -1.346 1.00 98.81 202 VAL A C 1
ATOM 1551 O O . VAL A 1 202 ? -14.070 -12.300 -0.806 1.00 98.81 202 VAL A O 1
ATOM 1554 N N . LEU A 1 203 ? -12.722 -12.435 -2.605 1.00 98.06 203 LEU A N 1
ATOM 1555 C CA . LEU A 1 203 ? -13.684 -13.141 -3.466 1.00 98.06 203 LEU A CA 1
ATOM 1556 C C . LEU A 1 203 ? -14.187 -14.435 -2.814 1.00 98.06 203 LEU A C 1
ATOM 1558 O O . LEU A 1 203 ? -15.390 -14.668 -2.752 1.00 98.06 203 LEU A O 1
ATOM 1562 N N . GLU A 1 204 ? -13.267 -15.256 -2.313 1.00 97.88 204 GLU A N 1
ATOM 1563 C CA . GLU A 1 204 ? -13.585 -16.563 -1.730 1.00 97.88 204 GLU A CA 1
ATOM 1564 C C . GLU A 1 204 ? -14.244 -16.429 -0.347 1.00 97.88 204 GLU A C 1
ATOM 1566 O O . GLU A 1 204 ? -15.218 -17.113 -0.041 1.00 97.88 204 GLU A O 1
ATOM 1571 N N . CYS A 1 205 ? -13.754 -15.511 0.491 1.00 98.69 205 CYS A N 1
ATOM 1572 C CA . CYS A 1 205 ? -14.300 -15.289 1.830 1.00 98.69 205 CYS A CA 1
ATOM 1573 C C . CYS A 1 205 ? -15.671 -14.603 1.810 1.00 98.69 205 CYS A C 1
ATOM 1575 O O . CYS A 1 205 ? -16.503 -14.890 2.671 1.00 98.69 205 CYS A O 1
ATOM 1577 N N . ALA A 1 206 ? -15.910 -13.686 0.867 1.00 98.44 206 ALA A N 1
ATOM 1578 C CA . ALA A 1 206 ? -17.198 -13.014 0.729 1.00 98.44 206 ALA A CA 1
ATOM 1579 C C . ALA A 1 206 ? -18.299 -14.005 0.342 1.00 98.44 206 ALA A C 1
ATOM 1581 O O . ALA A 1 206 ? -19.371 -13.971 0.941 1.00 98.44 206 ALA A O 1
ATOM 1582 N N . ASP A 1 207 ? -18.017 -14.916 -0.595 1.00 96.31 207 ASP A N 1
ATOM 1583 C CA . ASP A 1 207 ? -18.961 -15.960 -1.006 1.00 96.31 207 ASP A CA 1
ATOM 1584 C C . ASP A 1 207 ? -19.385 -16.833 0.190 1.00 96.31 207 ASP A C 1
ATOM 1586 O O . ASP A 1 207 ? -20.577 -16.951 0.489 1.00 96.31 207 ASP A O 1
ATOM 1590 N N . ALA A 1 208 ? -18.407 -17.324 0.963 1.00 97.50 208 ALA A N 1
ATOM 1591 C CA . ALA A 1 208 ? -18.652 -18.103 2.178 1.00 97.50 208 ALA A CA 1
ATOM 1592 C C . ALA A 1 208 ? -19.460 -17.319 3.233 1.00 97.50 208 ALA A C 1
ATOM 1594 O O . ALA A 1 208 ? -20.452 -17.810 3.779 1.00 97.50 208 ALA A O 1
ATOM 1595 N N . ALA A 1 209 ? -19.083 -16.064 3.502 1.00 98.44 209 ALA A N 1
ATOM 1596 C CA . ALA A 1 209 ? -19.785 -15.235 4.478 1.00 98.44 209 ALA A CA 1
ATOM 1597 C C . ALA A 1 209 ? -21.240 -14.971 4.080 1.00 98.44 209 ALA A C 1
ATOM 1599 O O . ALA A 1 209 ? -22.146 -15.129 4.904 1.00 98.44 209 ALA A O 1
ATOM 1600 N N . HIS A 1 210 ? -21.476 -14.582 2.824 1.00 97.75 210 HIS A N 1
ATOM 1601 C CA . HIS A 1 210 ? -22.809 -14.245 2.323 1.00 97.75 210 HIS A CA 1
ATOM 1602 C C . HIS A 1 210 ? -23.734 -15.463 2.327 1.00 97.75 210 HIS A C 1
ATOM 1604 O O . HIS A 1 210 ? -24.910 -15.309 2.664 1.00 97.75 210 HIS A O 1
ATOM 1610 N N . GLY A 1 211 ? -23.206 -16.667 2.073 1.00 96.38 211 GLY A N 1
ATOM 1611 C CA . GLY A 1 211 ? -23.940 -17.929 2.218 1.00 96.38 211 GLY A CA 1
ATOM 1612 C C . GLY A 1 211 ? -24.507 -18.162 3.626 1.00 96.38 211 GLY A C 1
ATOM 1613 O O . GLY A 1 211 ? -25.565 -18.772 3.780 1.00 96.38 211 GLY A O 1
ATOM 1614 N N . LEU A 1 212 ? -23.867 -17.600 4.658 1.00 96.75 212 LEU A N 1
ATOM 1615 C CA . LEU A 1 212 ? -24.312 -17.667 6.054 1.00 96.75 212 LEU A CA 1
ATOM 1616 C C . LEU A 1 212 ? -24.986 -16.381 6.559 1.00 96.75 212 LEU A C 1
ATOM 1618 O O . LEU A 1 212 ? -25.250 -16.257 7.759 1.00 96.75 212 LEU A O 1
ATOM 1622 N N . ASN A 1 213 ? -25.294 -15.428 5.673 1.00 96.00 213 ASN A N 1
ATOM 1623 C CA . ASN A 1 213 ? -25.743 -14.071 6.018 1.00 96.00 213 ASN A CA 1
ATOM 1624 C C . ASN A 1 213 ? -24.746 -13.288 6.903 1.00 96.00 213 ASN A C 1
ATOM 1626 O O . ASN A 1 213 ? -25.130 -12.328 7.573 1.00 96.00 213 ASN A O 1
ATOM 1630 N N . GLY A 1 214 ? -23.481 -13.707 6.937 1.00 97.81 214 GLY A N 1
ATOM 1631 C CA . GLY A 1 214 ? -22.370 -12.964 7.527 1.00 97.81 214 GLY A CA 1
ATOM 1632 C C . GLY A 1 214 ? -21.798 -11.948 6.548 1.00 97.81 214 GLY A C 1
ATOM 1633 O O . GLY A 1 214 ? -22.244 -11.862 5.404 1.00 97.81 214 GLY A O 1
ATOM 1634 N N . HIS A 1 215 ? -20.879 -11.107 7.014 1.00 98.81 215 HIS A N 1
ATOM 1635 C CA . HIS A 1 215 ? -20.288 -10.027 6.214 1.00 98.81 215 HIS A CA 1
ATOM 1636 C C . HIS A 1 215 ? -18.762 -10.085 6.307 1.00 98.81 215 HIS A C 1
ATOM 1638 O O . HIS A 1 215 ? -18.224 -10.652 7.260 1.00 98.81 215 HIS A O 1
ATOM 1644 N N . VAL A 1 216 ? -18.052 -9.475 5.356 1.00 98.88 216 VAL A N 1
ATOM 1645 C CA . VAL A 1 216 ? -16.579 -9.416 5.388 1.00 98.88 216 VAL A CA 1
ATOM 1646 C C . VAL A 1 216 ? -16.020 -8.003 5.257 1.00 98.88 216 VAL A C 1
ATOM 1648 O O . VAL A 1 216 ? -16.578 -7.141 4.576 1.00 98.88 216 VAL A O 1
ATOM 1651 N N . ILE A 1 217 ? -14.864 -7.792 5.885 1.00 98.94 217 ILE A N 1
ATOM 1652 C CA . ILE A 1 217 ? -14.005 -6.622 5.708 1.00 98.94 217 ILE A CA 1
ATOM 1653 C C . ILE A 1 217 ? -12.797 -7.035 4.871 1.00 98.94 217 ILE A C 1
ATOM 1655 O O . ILE A 1 217 ? -12.057 -7.930 5.271 1.00 98.94 217 ILE A O 1
ATOM 1659 N N . SER A 1 218 ? -12.534 -6.341 3.764 1.00 98.81 218 SER A N 1
ATOM 1660 C CA . SER A 1 218 ? -11.216 -6.393 3.124 1.00 98.81 218 SER A CA 1
ATOM 1661 C C . SER A 1 218 ? -10.231 -5.538 3.922 1.00 98.81 218 SER A C 1
ATOM 1663 O O . SER A 1 218 ? -10.294 -4.310 3.842 1.00 98.81 218 SER A O 1
ATOM 1665 N N . ASP A 1 219 ? -9.320 -6.166 4.663 1.00 98.56 219 ASP A N 1
ATOM 1666 C CA . ASP A 1 219 ? -8.337 -5.487 5.511 1.00 98.56 219 ASP A CA 1
ATOM 1667 C C . ASP A 1 219 ? -6.932 -5.475 4.898 1.00 98.56 219 ASP A C 1
ATOM 1669 O O . ASP A 1 219 ? -6.252 -6.498 4.786 1.00 98.56 219 ASP A O 1
ATOM 1673 N N . GLY A 1 220 ? -6.489 -4.276 4.514 1.00 95.75 220 GLY A N 1
ATOM 1674 C CA . GLY A 1 220 ? -5.176 -4.039 3.925 1.00 95.75 220 GLY A CA 1
ATOM 1675 C C . GLY A 1 220 ? -5.129 -4.187 2.400 1.00 95.75 220 GLY A C 1
ATOM 1676 O O . GLY A 1 220 ? -6.114 -4.485 1.727 1.00 95.75 220 GLY A O 1
ATOM 1677 N N . GLY A 1 221 ? -3.959 -3.902 1.823 1.00 95.38 221 GLY A N 1
ATOM 1678 C CA . GLY A 1 221 ? -3.695 -4.010 0.382 1.00 95.38 221 GLY A CA 1
ATOM 1679 C C . GLY A 1 221 ? -4.176 -2.843 -0.488 1.00 95.38 221 GLY A C 1
ATOM 1680 O O . GLY A 1 221 ? -3.622 -2.646 -1.566 1.00 95.38 221 GLY A O 1
ATOM 1681 N N . CYS A 1 222 ? -5.150 -2.043 -0.042 1.00 98.06 222 CYS A N 1
ATOM 1682 C CA . CYS A 1 222 ? -5.600 -0.864 -0.790 1.00 98.06 222 CYS A CA 1
ATOM 1683 C C . CYS A 1 222 ? -4.559 0.264 -0.735 1.00 98.06 222 CYS A C 1
ATOM 1685 O O . CYS A 1 222 ? -4.166 0.687 0.356 1.00 98.06 222 CYS A O 1
ATOM 1687 N N . THR A 1 223 ? -4.142 0.776 -1.896 1.00 94.88 223 THR A N 1
ATOM 1688 C CA . THR A 1 223 ? -3.213 1.919 -1.988 1.00 94.88 223 THR A CA 1
ATOM 1689 C C . THR A 1 223 ? -3.838 3.140 -2.657 1.00 94.88 223 THR A C 1
ATOM 1691 O O . THR A 1 223 ? -3.335 4.250 -2.493 1.00 94.88 223 THR A O 1
ATOM 1694 N N . CYS A 1 224 ? -4.956 2.962 -3.363 1.00 95.12 224 CYS A N 1
ATOM 1695 C CA . CYS A 1 224 ? -5.686 4.034 -4.030 1.00 95.12 224 CYS A CA 1
ATOM 1696 C C . CYS A 1 224 ? -7.217 3.818 -3.984 1.00 95.12 224 CYS A C 1
ATOM 1698 O O . CYS A 1 224 ? -7.679 2.701 -3.727 1.00 95.12 224 CYS A O 1
ATOM 1700 N N . PRO A 1 225 ? -8.043 4.842 -4.295 1.00 97.69 225 PRO A N 1
ATOM 1701 C CA . PRO A 1 225 ? -9.508 4.700 -4.369 1.00 97.69 225 PRO A CA 1
ATOM 1702 C C . PRO A 1 225 ? -10.000 3.609 -5.338 1.00 97.69 225 PRO A C 1
ATOM 1704 O O . PRO A 1 225 ? -11.073 3.025 -5.151 1.00 97.69 225 PRO A O 1
ATOM 1707 N N . GLY A 1 226 ? -9.215 3.315 -6.379 1.00 98.00 226 GLY A N 1
ATOM 1708 C CA . GLY A 1 226 ? -9.495 2.222 -7.308 1.00 98.00 226 GLY A CA 1
ATOM 1709 C C . GLY A 1 226 ? -9.470 0.858 -6.620 1.00 98.00 226 GLY A C 1
ATOM 1710 O O . GLY A 1 226 ? -10.340 0.036 -6.888 1.00 98.00 226 GLY A O 1
ATOM 1711 N N . ASP A 1 227 ? -8.544 0.632 -5.688 1.00 98.62 227 ASP A N 1
ATOM 1712 C CA . ASP A 1 227 ? -8.457 -0.632 -4.947 1.00 98.62 227 ASP A CA 1
ATOM 1713 C C . ASP A 1 227 ? -9.609 -0.797 -3.963 1.00 98.62 227 ASP A C 1
ATOM 1715 O O . ASP A 1 227 ? -10.170 -1.883 -3.876 1.00 98.62 227 ASP A O 1
ATOM 1719 N N . VAL A 1 228 ? -10.051 0.293 -3.325 1.00 98.81 228 VAL A N 1
ATOM 1720 C CA . VAL A 1 228 ? -11.280 0.295 -2.512 1.00 98.81 228 VAL A CA 1
ATOM 1721 C C . VAL A 1 228 ? -12.477 -0.147 -3.358 1.00 98.81 228 VAL A C 1
ATOM 1723 O O . VAL A 1 228 ? -13.275 -0.987 -2.946 1.00 98.81 228 VAL A O 1
ATOM 1726 N N . SER A 1 229 ? -12.569 0.360 -4.590 1.00 98.75 229 SER A N 1
ATOM 1727 C CA . SER A 1 229 ? -13.624 -0.041 -5.522 1.00 98.75 229 SER A CA 1
ATOM 1728 C C . SER A 1 229 ? -13.499 -1.507 -5.957 1.00 98.75 229 SER A C 1
ATOM 1730 O O . SER A 1 229 ? -14.515 -2.184 -6.099 1.00 98.75 229 SER A O 1
ATOM 1732 N N . LYS A 1 230 ? -12.274 -2.019 -6.150 1.00 98.81 230 LYS A N 1
ATOM 1733 C CA . LYS A 1 230 ? -12.025 -3.439 -6.452 1.00 98.81 230 LYS A CA 1
ATOM 1734 C C . LYS A 1 230 ? -12.363 -4.335 -5.262 1.00 98.81 230 LYS A C 1
ATOM 1736 O O . LYS A 1 230 ? -12.929 -5.393 -5.484 1.00 98.81 230 LYS A O 1
ATOM 1741 N N . ALA A 1 231 ? -12.091 -3.919 -4.027 1.00 98.88 231 ALA A N 1
ATOM 1742 C CA . ALA A 1 231 ? -12.471 -4.665 -2.830 1.00 98.88 231 ALA A CA 1
ATOM 1743 C C . ALA A 1 231 ? -13.998 -4.814 -2.721 1.00 98.88 231 ALA A C 1
ATOM 1745 O O . ALA A 1 231 ? -14.495 -5.932 -2.599 1.00 98.88 231 ALA A O 1
ATOM 1746 N N . PHE A 1 232 ? -14.757 -3.724 -2.886 1.00 98.88 232 PHE A N 1
ATOM 1747 C 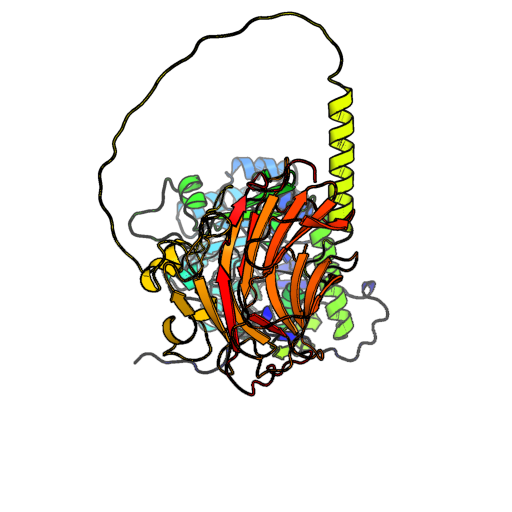CA . PHE A 1 232 ? -16.223 -3.801 -2.960 1.00 98.88 232 PHE A CA 1
ATOM 1748 C C . PHE A 1 232 ? -16.707 -4.611 -4.172 1.00 98.88 232 PHE A C 1
ATOM 1750 O O . PHE A 1 232 ? -17.638 -5.407 -4.067 1.00 98.88 232 PHE A O 1
ATOM 1757 N N . GLY A 1 233 ? -16.065 -4.444 -5.331 1.00 98.50 233 GLY A N 1
ATOM 1758 C CA . GLY A 1 233 ? -16.361 -5.216 -6.539 1.00 98.50 233 GLY A CA 1
ATOM 1759 C C . GLY A 1 233 ? -16.100 -6.719 -6.385 1.00 98.50 233 GLY A C 1
ATOM 1760 O O . GLY A 1 233 ? -16.790 -7.518 -7.009 1.00 98.50 233 GLY A O 1
ATOM 1761 N N . ALA A 1 234 ? -15.149 -7.098 -5.529 1.00 98.62 234 ALA A N 1
ATOM 1762 C CA . ALA A 1 234 ? -14.825 -8.475 -5.164 1.00 98.62 234 ALA A CA 1
ATOM 1763 C C . ALA A 1 234 ? -15.800 -9.087 -4.149 1.00 98.62 234 ALA A C 1
ATOM 1765 O O . ALA A 1 234 ? -15.692 -10.269 -3.857 1.00 98.62 234 ALA A O 1
ATOM 1766 N N . GLY A 1 235 ? -16.756 -8.311 -3.634 1.00 98.19 235 GLY A N 1
ATOM 1767 C CA . GLY A 1 235 ? -17.763 -8.798 -2.694 1.00 98.19 235 GLY A CA 1
ATOM 1768 C C . GLY A 1 235 ? -17.535 -8.378 -1.247 1.00 98.19 235 GLY A C 1
ATOM 1769 O O . GLY A 1 235 ? -18.360 -8.729 -0.412 1.00 98.19 235 GLY A O 1
ATOM 1770 N N . ALA A 1 236 ? -16.494 -7.597 -0.935 1.00 98.75 236 ALA A N 1
ATOM 1771 C CA . ALA A 1 236 ? -16.351 -7.065 0.415 1.00 98.75 236 ALA A CA 1
ATOM 1772 C C . ALA A 1 236 ? -17.565 -6.208 0.803 1.00 98.75 236 ALA A C 1
ATOM 1774 O O . ALA A 1 236 ? -18.027 -5.380 0.012 1.00 98.75 236 ALA A O 1
ATOM 1775 N N . ASP A 1 237 ? -18.061 -6.375 2.028 1.00 98.81 237 ASP A N 1
ATOM 1776 C CA . ASP A 1 237 ? -19.116 -5.518 2.574 1.00 98.81 237 ASP A CA 1
ATOM 1777 C C . ASP A 1 237 ? -18.533 -4.225 3.123 1.00 98.81 237 ASP A C 1
ATOM 1779 O O . ASP A 1 237 ? -19.137 -3.167 2.962 1.00 98.81 237 ASP A O 1
ATOM 1783 N N . PHE A 1 238 ? -17.334 -4.324 3.701 1.00 98.88 238 PHE A N 1
ATOM 1784 C CA . PHE A 1 238 ? -16.556 -3.232 4.268 1.00 98.88 238 PHE A CA 1
ATOM 1785 C C . PHE A 1 238 ? -15.110 -3.253 3.762 1.00 98.88 238 PHE A C 1
ATOM 1787 O O . PHE A 1 238 ? -14.565 -4.302 3.416 1.00 98.88 238 PHE A O 1
ATOM 1794 N N . VAL A 1 239 ? -14.449 -2.096 3.762 1.00 98.88 239 VAL A N 1
ATOM 1795 C CA . VAL A 1 239 ? -13.020 -1.977 3.422 1.00 98.88 239 VAL A CA 1
ATOM 1796 C C . VAL A 1 239 ? -12.286 -1.270 4.552 1.00 98.88 239 VAL A C 1
ATOM 1798 O O . VAL A 1 239 ? -12.633 -0.142 4.896 1.00 98.88 239 VAL A O 1
ATOM 1801 N N . MET A 1 240 ? -11.265 -1.918 5.117 1.00 98.88 240 MET A N 1
ATOM 1802 C CA . MET A 1 240 ? -10.437 -1.355 6.182 1.00 98.88 240 MET A CA 1
ATOM 1803 C C . MET A 1 240 ? -9.122 -0.793 5.634 1.00 98.88 240 MET A C 1
ATOM 1805 O O . MET A 1 240 ? -8.406 -1.444 4.869 1.00 98.88 240 MET A O 1
ATOM 1809 N N . LEU A 1 241 ? -8.809 0.437 6.041 1.00 98.75 241 LEU A N 1
ATOM 1810 C CA . LEU A 1 241 ? -7.693 1.231 5.545 1.00 98.75 241 LEU A CA 1
ATOM 1811 C C . LEU A 1 241 ? -6.732 1.594 6.681 1.00 98.75 241 LEU A C 1
ATOM 1813 O O . LEU A 1 241 ? -7.112 2.219 7.668 1.00 98.75 241 LEU A O 1
ATOM 1817 N N . GLY A 1 242 ? -5.461 1.228 6.500 1.00 97.25 242 GLY A N 1
ATOM 1818 C CA . GLY A 1 242 ? -4.347 1.665 7.345 1.00 97.25 242 GLY A CA 1
ATOM 1819 C C . GLY A 1 242 ? -3.495 2.717 6.637 1.00 97.25 242 GLY A C 1
ATOM 1820 O O . GLY A 1 242 ? -3.622 3.911 6.880 1.00 97.25 242 GLY A O 1
ATOM 1821 N N . GLY A 1 243 ? -2.654 2.275 5.695 1.00 95.88 243 GLY A N 1
ATOM 1822 C CA . GLY A 1 243 ? -1.670 3.138 5.028 1.00 95.88 243 GLY A CA 1
ATOM 1823 C C . GLY A 1 243 ? -2.252 4.358 4.304 1.00 95.88 243 GLY A C 1
ATOM 1824 O O . GLY A 1 243 ? -1.624 5.411 4.315 1.00 95.88 243 GLY A O 1
ATOM 1825 N N . MET A 1 244 ? -3.463 4.257 3.740 1.00 97.38 244 MET A N 1
ATOM 1826 C CA . MET A 1 244 ? -4.142 5.403 3.115 1.00 97.38 244 MET A CA 1
ATOM 1827 C C . MET A 1 244 ? -4.531 6.498 4.122 1.00 97.38 244 MET A C 1
ATOM 1829 O O . MET A 1 244 ? -4.763 7.624 3.701 1.00 97.38 244 MET A O 1
ATOM 1833 N N . LEU A 1 245 ? -4.593 6.184 5.421 1.00 98.25 245 LEU A N 1
ATOM 1834 C CA . LEU A 1 245 ? -5.018 7.092 6.491 1.00 98.25 245 LEU A CA 1
ATOM 1835 C C . LEU A 1 245 ? -3.869 7.509 7.437 1.00 98.25 245 LEU A C 1
ATOM 1837 O O . LEU A 1 245 ? -4.038 8.405 8.258 1.00 98.25 245 LEU A O 1
ATOM 1841 N N . ALA A 1 246 ? -2.682 6.909 7.311 1.00 97.31 246 ALA A N 1
ATOM 1842 C CA . ALA A 1 246 ? -1.558 7.111 8.234 1.00 97.31 246 ALA A CA 1
ATOM 1843 C C . ALA A 1 246 ? -0.793 8.441 8.055 1.00 97.31 246 ALA A C 1
ATOM 1845 O O . ALA A 1 246 ? -0.005 8.828 8.913 1.00 97.31 246 ALA A O 1
ATOM 1846 N N . GLY A 1 247 ? -0.978 9.127 6.922 1.00 96.62 247 GLY A N 1
ATOM 1847 C CA . GLY A 1 247 ? -0.263 10.365 6.580 1.00 96.62 247 GLY A CA 1
ATOM 1848 C C . GLY A 1 247 ? -0.945 11.654 7.041 1.00 96.62 247 GLY A C 1
ATOM 1849 O O . GLY A 1 247 ? -0.482 12.731 6.675 1.00 96.62 247 GLY A O 1
ATOM 1850 N N . HIS A 1 248 ? -2.044 11.566 7.793 1.00 98.19 248 HIS A N 1
ATOM 1851 C CA . HIS A 1 248 ? -2.934 12.703 8.054 1.00 98.19 248 HIS A CA 1
ATOM 1852 C C . HIS A 1 248 ? -2.787 13.309 9.447 1.00 98.19 248 HIS A C 1
ATOM 1854 O O . HIS A 1 248 ? -2.231 12.672 10.348 1.00 98.19 248 HIS A O 1
ATOM 1860 N N . ASP A 1 249 ? -3.293 14.528 9.624 1.00 97.38 249 ASP A N 1
ATOM 1861 C CA . ASP A 1 249 ? -3.263 15.263 10.895 1.00 97.38 249 ASP A CA 1
ATOM 1862 C C . ASP A 1 249 ? -3.791 14.419 12.055 1.00 97.38 249 ASP A C 1
ATOM 1864 O O . ASP A 1 249 ? -3.127 14.283 13.080 1.00 97.38 249 ASP A O 1
ATOM 1868 N N . GLU A 1 250 ? -4.914 13.748 11.823 1.00 98.31 250 GLU A N 1
ATOM 1869 C CA . GLU A 1 250 ? -5.681 12.986 12.803 1.00 98.31 250 GLU A CA 1
ATOM 1870 C C . GLU A 1 250 ? -5.045 11.638 13.175 1.00 98.31 250 GLU A C 1
ATOM 1872 O O . GLU A 1 250 ? -5.471 10.982 14.120 1.00 98.31 250 GLU A O 1
ATOM 1877 N N . SER A 1 251 ? -4.023 11.196 12.440 1.00 97.25 251 SER A N 1
ATOM 1878 C CA . SER A 1 251 ? -3.314 9.945 12.727 1.00 97.25 251 SER A CA 1
ATOM 1879 C C . SER A 1 251 ? -2.345 10.083 13.912 1.00 97.25 251 SER A C 1
ATOM 1881 O O . SER A 1 251 ? -1.697 11.117 14.084 1.00 97.25 251 SER A O 1
ATOM 1883 N N . GLY A 1 252 ? -2.151 9.019 14.698 1.00 94.88 252 GLY A N 1
ATOM 1884 C CA . GLY A 1 252 ? -1.283 9.058 15.890 1.00 94.88 252 GLY A CA 1
ATOM 1885 C C . GLY A 1 252 ? 0.230 9.027 15.618 1.00 94.88 252 GLY A C 1
ATOM 1886 O O . GLY A 1 252 ? 1.033 9.010 16.551 1.00 94.88 252 GLY A O 1
ATOM 1887 N N . GLY A 1 253 ? 0.655 8.993 14.350 1.00 93.38 253 GLY A N 1
ATOM 1888 C CA . GLY A 1 253 ? 2.071 9.050 13.979 1.00 93.38 253 GLY A CA 1
ATOM 1889 C C . GLY A 1 253 ? 2.711 10.407 14.290 1.00 93.38 253 GLY A C 1
ATOM 1890 O O . GLY A 1 253 ? 2.099 11.450 14.083 1.00 93.38 253 GLY A O 1
ATOM 1891 N N . ALA A 1 254 ? 3.971 10.425 14.730 1.00 91.81 254 ALA A N 1
ATOM 1892 C CA . ALA A 1 254 ? 4.711 11.680 14.888 1.00 91.81 254 ALA A CA 1
ATOM 1893 C C . ALA A 1 254 ? 5.005 12.317 13.519 1.00 91.81 254 ALA A C 1
ATOM 1895 O O . ALA A 1 254 ? 5.335 11.601 12.568 1.00 91.81 254 ALA A O 1
ATOM 1896 N N . VAL A 1 255 ? 4.917 13.648 13.434 1.00 93.12 255 VAL A N 1
ATOM 1897 C CA . VAL A 1 255 ? 5.349 14.411 12.253 1.00 93.12 255 VAL A CA 1
ATOM 1898 C C . VAL A 1 255 ? 6.873 14.528 12.264 1.00 93.12 255 VAL A C 1
ATOM 1900 O O . VAL A 1 255 ? 7.469 14.861 13.286 1.00 93.12 255 VAL A O 1
ATOM 1903 N N . ILE A 1 256 ? 7.505 14.239 11.130 1.00 89.19 256 ILE A N 1
ATOM 1904 C CA . ILE A 1 256 ? 8.958 14.248 10.949 1.00 89.19 256 ILE A CA 1
ATOM 1905 C C . ILE A 1 256 ? 9.278 15.127 9.738 1.00 89.19 256 ILE A C 1
ATOM 1907 O O . ILE A 1 256 ? 8.762 14.886 8.648 1.00 89.19 256 ILE A O 1
ATOM 1911 N N . GLU A 1 257 ? 10.142 16.129 9.910 1.00 86.62 257 GLU A N 1
ATOM 1912 C CA . GLU A 1 257 ? 10.672 16.921 8.794 1.00 86.62 257 GLU A CA 1
ATOM 1913 C C . GLU A 1 257 ? 11.957 16.266 8.269 1.00 86.62 257 GLU A C 1
ATOM 1915 O O . GLU A 1 257 ? 12.929 16.085 9.003 1.00 86.62 257 GLU A O 1
ATOM 1920 N N . MET A 1 258 ? 11.968 15.902 6.987 1.00 70.38 258 MET A N 1
ATOM 1921 C CA . MET A 1 258 ? 13.136 15.353 6.298 1.00 70.38 258 MET A CA 1
ATOM 1922 C C . MET A 1 258 ? 13.342 16.108 4.989 1.00 70.38 258 MET A C 1
ATOM 1924 O O . MET A 1 258 ? 12.463 16.121 4.129 1.00 70.38 258 MET A O 1
ATOM 1928 N N . ALA A 1 259 ? 14.509 16.740 4.834 1.00 74.81 259 ALA A N 1
ATOM 1929 C CA . ALA A 1 259 ? 14.857 17.526 3.645 1.00 74.81 259 ALA A CA 1
ATOM 1930 C C . ALA A 1 259 ? 13.799 18.592 3.272 1.00 74.81 259 ALA A C 1
ATOM 1932 O O . ALA A 1 259 ? 13.497 18.797 2.098 1.00 74.81 259 ALA A O 1
ATOM 1933 N N . GLY A 1 260 ? 13.219 19.257 4.279 1.00 76.00 260 GLY A N 1
ATOM 1934 C CA . GLY A 1 260 ? 12.217 20.311 4.092 1.00 76.00 260 GLY A CA 1
ATOM 1935 C C . GLY A 1 260 ? 10.821 19.821 3.697 1.00 76.00 260 GLY A C 1
ATOM 1936 O O . GLY A 1 260 ? 9.975 20.657 3.409 1.00 76.00 260 GLY A O 1
ATOM 1937 N N . LYS A 1 261 ? 10.581 18.502 3.684 1.00 74.38 261 LYS A N 1
ATOM 1938 C CA . LYS A 1 261 ? 9.259 17.889 3.497 1.00 74.38 261 LYS A CA 1
ATOM 1939 C C . LYS A 1 261 ? 8.783 17.244 4.792 1.00 74.38 261 LYS A C 1
ATOM 1941 O O . LYS A 1 261 ? 9.585 16.673 5.535 1.00 74.38 261 LYS A O 1
ATOM 1946 N N . LEU A 1 262 ? 7.478 17.303 5.031 1.00 84.88 262 LEU A N 1
ATOM 1947 C CA . LEU A 1 262 ? 6.841 16.674 6.180 1.00 84.88 262 LEU A CA 1
ATOM 1948 C C . LEU A 1 262 ? 6.439 15.228 5.867 1.00 84.88 262 LEU A C 1
ATOM 1950 O O . LEU A 1 262 ? 5.938 14.905 4.789 1.00 84.88 262 LEU A O 1
ATOM 1954 N N . TYR A 1 263 ? 6.638 14.360 6.849 1.00 92.50 263 TYR A N 1
ATOM 1955 C CA . TYR A 1 263 ? 6.248 12.955 6.841 1.00 92.50 263 TYR A CA 1
ATOM 1956 C C . TYR A 1 263 ? 5.554 12.610 8.155 1.00 92.50 263 TYR A C 1
ATOM 1958 O O . TYR A 1 263 ? 5.752 13.293 9.158 1.00 92.50 263 TYR A O 1
ATOM 1966 N N . LYS A 1 264 ? 4.794 11.516 8.182 1.00 93.94 264 LYS A N 1
ATOM 1967 C CA . LYS A 1 264 ? 4.310 10.903 9.423 1.00 93.94 264 LYS A CA 1
ATOM 1968 C C . LYS A 1 264 ? 4.902 9.520 9.623 1.00 93.94 264 LYS A C 1
ATOM 1970 O O . LYS A 1 264 ? 5.130 8.770 8.672 1.00 93.94 264 LYS A O 1
ATOM 1975 N N . LYS A 1 265 ? 5.168 9.187 10.881 1.00 93.25 265 LYS A N 1
ATOM 1976 C CA . LYS A 1 265 ? 5.620 7.855 11.276 1.00 93.25 265 LYS A CA 1
ATOM 1977 C C . LYS A 1 265 ? 4.471 6.852 11.180 1.00 93.25 265 LYS A C 1
ATOM 1979 O O . LYS A 1 265 ? 3.398 7.105 11.717 1.00 93.25 265 LYS A O 1
ATOM 1984 N N . PHE A 1 266 ? 4.709 5.709 10.545 1.00 94.31 266 PHE A N 1
ATOM 1985 C CA . PHE A 1 266 ? 3.712 4.655 10.374 1.00 94.31 266 PHE A CA 1
ATOM 1986 C C . PHE A 1 266 ? 4.349 3.274 10.541 1.00 94.31 266 PHE A C 1
ATOM 1988 O O . PHE A 1 266 ? 5.393 2.994 9.955 1.00 94.31 266 PHE A O 1
ATOM 1995 N N . TYR A 1 267 ? 3.739 2.391 11.330 1.00 92.31 267 TYR A N 1
ATOM 1996 C CA . TYR A 1 267 ? 4.299 1.067 11.607 1.00 92.31 267 TYR A CA 1
ATOM 1997 C C . TYR A 1 267 ? 3.230 0.017 11.869 1.00 92.31 267 TYR A C 1
ATOM 1999 O O . TYR A 1 267 ? 2.143 0.322 12.341 1.00 92.31 267 TYR A O 1
ATOM 2007 N N . GLY A 1 268 ? 3.552 -1.244 11.573 1.00 88.06 268 GLY A N 1
ATOM 2008 C CA . GLY A 1 268 ? 2.679 -2.373 11.898 1.00 88.06 268 GLY A CA 1
ATOM 2009 C C . GLY A 1 268 ? 2.625 -2.641 13.406 1.00 88.06 268 GLY A C 1
ATOM 2010 O O . GLY A 1 268 ? 3.641 -2.507 14.088 1.00 88.06 268 GLY A O 1
ATOM 2011 N N . MET A 1 269 ? 1.482 -3.095 13.928 1.00 88.56 269 MET A N 1
ATOM 2012 C CA . MET A 1 269 ? 1.321 -3.398 15.365 1.00 88.56 269 MET A CA 1
ATOM 2013 C C . MET A 1 269 ? 2.181 -4.580 15.854 1.00 88.56 269 MET A C 1
ATOM 2015 O O . MET A 1 269 ? 2.457 -4.695 17.044 1.00 88.56 269 MET A O 1
ATOM 2019 N N . SER A 1 270 ? 2.675 -5.414 14.932 1.00 81.31 270 SER A N 1
ATOM 2020 C CA . SER A 1 270 ? 3.661 -6.476 15.191 1.00 81.31 270 SER A CA 1
ATOM 2021 C C . SER A 1 270 ? 5.098 -6.058 14.846 1.00 81.31 270 SER A C 1
ATOM 2023 O O . SER A 1 270 ? 5.946 -6.918 14.611 1.00 81.31 270 SER A O 1
ATOM 2025 N N . SER A 1 271 ? 5.383 -4.755 14.755 1.00 80.12 271 SER A N 1
ATOM 2026 C CA . SER A 1 271 ? 6.742 -4.231 14.570 1.00 80.12 271 SER A CA 1
ATOM 2027 C C . SER A 1 271 ? 7.507 -4.168 15.895 1.00 80.12 271 SER A C 1
ATOM 2029 O O . SER A 1 271 ? 6.899 -4.050 16.961 1.00 80.12 271 SER A O 1
ATOM 2031 N N . ALA A 1 272 ? 8.842 -4.188 15.840 1.00 79.94 272 ALA A N 1
ATOM 2032 C CA . ALA A 1 272 ? 9.689 -3.927 17.010 1.00 79.94 272 ALA A CA 1
ATOM 2033 C C . ALA A 1 272 ? 9.332 -2.604 17.698 1.00 79.94 272 ALA A C 1
ATOM 2035 O O . ALA A 1 272 ? 9.314 -2.527 18.919 1.00 79.94 272 ALA A O 1
ATOM 2036 N N . GLU A 1 273 ? 8.976 -1.580 16.925 1.00 83.00 273 GLU A N 1
ATOM 2037 C CA . GLU A 1 273 ? 8.566 -0.293 17.471 1.00 83.00 273 GLU A CA 1
ATOM 2038 C C . GLU A 1 273 ? 7.287 -0.386 18.308 1.00 83.00 273 GLU A C 1
ATOM 2040 O O . GLU A 1 273 ? 7.281 0.045 19.460 1.00 83.00 273 GLU A O 1
ATOM 2045 N N . ALA A 1 274 ? 6.229 -0.992 17.763 1.00 80.94 274 ALA A N 1
ATOM 2046 C CA . ALA A 1 274 ? 4.975 -1.182 18.487 1.00 80.94 274 ALA A CA 1
ATOM 2047 C C . ALA A 1 274 ? 5.166 -2.074 19.724 1.00 80.94 274 ALA A C 1
ATOM 2049 O O . ALA A 1 274 ? 4.660 -1.766 20.801 1.00 80.94 274 ALA A O 1
ATOM 2050 N N . MET A 1 275 ? 5.936 -3.157 19.590 1.00 83.75 275 MET A N 1
ATOM 2051 C CA . MET A 1 275 ? 6.240 -4.068 20.695 1.00 83.75 275 MET A CA 1
ATOM 2052 C C . MET A 1 275 ? 7.055 -3.400 21.804 1.00 83.75 275 MET A C 1
ATOM 2054 O O . MET A 1 275 ? 6.764 -3.605 22.977 1.00 83.75 275 MET A O 1
ATOM 2058 N N . ASN A 1 276 ? 8.044 -2.576 21.462 1.00 83.38 276 ASN A N 1
ATOM 2059 C CA . ASN A 1 276 ? 8.816 -1.831 22.454 1.00 83.38 276 ASN A CA 1
ATOM 2060 C C . ASN A 1 276 ? 7.937 -0.800 23.169 1.00 83.38 276 ASN A C 1
ATOM 2062 O O . ASN A 1 276 ? 8.033 -0.654 24.383 1.00 83.38 276 ASN A O 1
ATOM 2066 N N . LYS A 1 277 ? 7.057 -0.118 22.425 1.00 85.19 277 LYS A N 1
ATOM 2067 C CA . LYS A 1 277 ? 6.156 0.904 22.966 1.00 85.19 277 LYS A CA 1
ATOM 2068 C C . LYS A 1 277 ? 5.106 0.326 23.917 1.00 85.19 277 LYS A C 1
ATOM 2070 O O . LYS A 1 277 ? 4.825 0.941 24.939 1.00 85.19 277 LYS A O 1
ATOM 2075 N N . HIS A 1 278 ? 4.535 -0.834 23.589 1.00 84.88 278 HIS A N 1
ATOM 2076 C CA . HIS A 1 278 ? 3.345 -1.352 24.280 1.00 84.88 278 HIS A CA 1
ATOM 2077 C C . HIS A 1 278 ? 3.573 -2.636 25.082 1.00 84.88 278 HIS A C 1
ATOM 2079 O O . HIS A 1 278 ? 2.800 -2.927 25.990 1.00 84.88 278 HIS A O 1
ATOM 2085 N N . ASN A 1 279 ? 4.616 -3.407 24.765 1.00 77.44 279 ASN A N 1
ATOM 2086 C CA . ASN A 1 279 ? 4.845 -4.748 25.316 1.00 77.44 279 ASN A CA 1
ATOM 2087 C C . ASN A 1 279 ? 6.238 -4.909 25.960 1.00 77.44 279 ASN A C 1
ATOM 2089 O O . ASN A 1 279 ? 6.597 -6.017 26.349 1.00 77.44 279 ASN A O 1
ATOM 2093 N N . GLY A 1 280 ? 7.028 -3.833 26.067 1.00 75.00 280 GLY A N 1
ATOM 2094 C CA . GLY A 1 280 ? 8.335 -3.836 26.736 1.00 75.00 280 GLY A CA 1
ATOM 2095 C C . GLY A 1 280 ? 9.467 -4.532 25.972 1.00 75.00 280 GLY A C 1
ATOM 2096 O O . GLY A 1 280 ? 10.535 -4.737 26.541 1.00 75.00 280 GLY A O 1
ATOM 2097 N N . GLY A 1 281 ? 9.264 -4.898 24.702 1.00 69.25 281 GLY A N 1
ATOM 2098 C CA . GLY A 1 281 ? 10.285 -5.577 23.902 1.00 69.25 281 GLY A CA 1
ATOM 2099 C C . GLY A 1 281 ? 9.728 -6.571 22.889 1.00 69.25 281 GLY A C 1
ATOM 2100 O O . GLY A 1 281 ? 8.565 -6.978 22.951 1.00 69.25 281 GLY A O 1
ATOM 2101 N N . VAL A 1 282 ? 10.583 -7.011 21.964 1.00 64.94 282 VAL A N 1
ATOM 2102 C CA . VAL A 1 282 ? 10.319 -8.202 21.144 1.00 64.94 282 VAL A CA 1
ATOM 2103 C C . VAL A 1 282 ? 10.695 -9.430 21.967 1.00 64.94 282 VAL A C 1
ATOM 2105 O O . VAL A 1 282 ? 11.858 -9.580 22.330 1.00 64.94 282 VAL A O 1
ATOM 2108 N N . ALA A 1 283 ? 9.731 -10.297 22.284 1.00 69.44 283 ALA A N 1
ATOM 2109 C CA . ALA A 1 283 ? 10.043 -11.522 23.021 1.00 69.44 283 ALA A CA 1
ATOM 2110 C C . ALA A 1 283 ? 10.974 -12.433 22.196 1.00 69.44 283 ALA A C 1
ATOM 2112 O O . ALA A 1 283 ? 10.797 -12.551 20.985 1.00 69.44 283 ALA A O 1
ATOM 2113 N N . GLU A 1 284 ? 11.932 -13.100 22.847 1.00 67.88 284 GLU A N 1
ATOM 2114 C CA . GLU A 1 284 ? 13.005 -13.857 22.170 1.00 67.88 284 GLU A CA 1
ATOM 2115 C C . GLU A 1 284 ? 12.493 -14.943 21.211 1.00 67.88 284 GLU A C 1
ATOM 2117 O O . GLU A 1 284 ? 13.128 -15.240 20.203 1.00 67.88 284 GLU A O 1
ATOM 2122 N N . TYR A 1 285 ? 11.318 -15.510 21.491 1.00 64.19 285 TYR A N 1
ATOM 2123 C CA . TYR A 1 285 ? 10.723 -16.582 20.694 1.00 64.19 285 TYR A CA 1
ATOM 2124 C C . TYR A 1 285 ? 9.950 -16.101 19.449 1.00 64.19 285 TYR A C 1
ATOM 2126 O O . TYR A 1 285 ? 9.432 -16.937 18.709 1.00 64.19 285 TYR A O 1
ATOM 2134 N N . ARG A 1 286 ? 9.807 -14.785 19.211 1.00 68.88 286 ARG A N 1
ATOM 2135 C CA . ARG A 1 286 ? 9.004 -14.226 18.100 1.00 68.88 286 ARG A CA 1
ATOM 2136 C C . ARG A 1 286 ? 9.788 -13.234 17.243 1.00 68.88 286 ARG A C 1
ATOM 2138 O O . ARG A 1 286 ? 10.507 -12.380 17.746 1.00 68.88 286 ARG A O 1
ATOM 2145 N N . SER A 1 287 ? 9.569 -13.285 15.931 1.00 72.06 287 SER A N 1
ATOM 2146 C CA . SER A 1 287 ? 10.080 -12.293 14.978 1.00 72.06 287 SER A CA 1
ATOM 2147 C C . SER A 1 287 ? 9.158 -11.073 14.850 1.00 72.06 287 SER A C 1
ATOM 2149 O O . SER A 1 287 ? 7.959 -11.142 15.118 1.00 72.06 287 SER A O 1
ATOM 2151 N N . SER A 1 288 ? 9.701 -9.949 14.371 1.00 80.31 288 SER A N 1
ATOM 2152 C CA . SER A 1 288 ? 8.914 -8.766 13.997 1.00 80.31 288 SER A CA 1
ATOM 2153 C C . SER A 1 288 ? 8.209 -8.977 12.649 1.00 80.31 288 SER A C 1
ATOM 2155 O O . SER A 1 288 ? 8.845 -8.951 11.594 1.00 80.31 288 SER A O 1
ATOM 2157 N N . GLU A 1 289 ? 6.885 -9.133 12.678 1.00 78.69 289 GLU A N 1
ATOM 2158 C CA . GLU A 1 289 ? 6.018 -9.262 11.491 1.00 78.69 289 GLU A CA 1
ATOM 2159 C C . GLU A 1 289 ? 5.450 -7.918 10.992 1.00 78.69 289 GLU A C 1
ATOM 2161 O O . GLU A 1 289 ? 4.596 -7.860 10.102 1.00 78.69 289 GLU A O 1
ATOM 2166 N N . GLY A 1 290 ? 5.940 -6.813 11.556 1.00 79.06 290 GLY A N 1
ATOM 2167 C CA . GLY A 1 290 ? 5.736 -5.464 11.045 1.00 79.06 290 GLY A CA 1
ATOM 2168 C C . GLY A 1 290 ? 7.055 -4.748 10.761 1.00 79.06 290 GLY A C 1
ATOM 2169 O O . GLY A 1 290 ? 8.099 -5.080 11.326 1.00 79.06 290 GLY A O 1
ATOM 2170 N N . LYS A 1 291 ? 6.992 -3.719 9.913 1.00 84.50 291 LYS A N 1
ATOM 2171 C CA . LYS A 1 291 ? 8.058 -2.723 9.720 1.00 84.50 291 LYS A CA 1
ATOM 2172 C C . LYS A 1 291 ? 7.583 -1.334 10.147 1.00 84.50 291 LYS A C 1
ATOM 2174 O O . LYS A 1 291 ? 6.381 -1.072 10.148 1.00 84.50 291 LYS A O 1
ATOM 2179 N N . SER A 1 292 ? 8.536 -0.457 10.445 1.00 88.31 292 SER A N 1
ATOM 2180 C CA . SER A 1 292 ? 8.309 0.982 10.590 1.00 88.31 292 SER A CA 1
ATOM 2181 C C . SER A 1 292 ? 8.759 1.703 9.330 1.00 88.31 292 SER A C 1
ATOM 2183 O O . SER A 1 292 ? 9.812 1.397 8.773 1.00 88.31 292 SER A O 1
ATOM 2185 N N . VAL A 1 293 ? 7.951 2.651 8.874 1.00 89.25 293 VAL A N 1
ATOM 2186 C CA . VAL A 1 293 ? 8.212 3.491 7.707 1.00 89.25 293 VAL A CA 1
ATOM 2187 C C . VAL A 1 293 ? 7.819 4.934 8.010 1.00 89.25 293 VAL A C 1
ATOM 2189 O O . VAL A 1 293 ? 7.116 5.226 8.980 1.00 89.25 293 VAL A O 1
ATOM 2192 N N . THR A 1 294 ? 8.253 5.843 7.150 1.00 88.94 294 THR A N 1
ATOM 2193 C CA . THR A 1 294 ? 7.707 7.195 7.069 1.00 88.94 294 THR A CA 1
ATOM 2194 C C . THR A 1 294 ? 6.823 7.288 5.832 1.00 88.94 294 THR A C 1
ATOM 2196 O O . THR A 1 294 ? 7.182 6.803 4.759 1.00 88.94 294 THR A O 1
ATOM 2199 N N . VAL A 1 295 ? 5.637 7.868 5.989 1.00 89.81 295 VAL A N 1
ATOM 2200 C CA . VAL A 1 295 ? 4.703 8.137 4.889 1.00 89.81 295 VAL A CA 1
ATOM 2201 C C . VAL A 1 295 ? 4.628 9.642 4.648 1.00 89.81 295 VAL A C 1
ATOM 2203 O O . VAL A 1 295 ? 4.775 10.397 5.612 1.00 89.81 295 VAL A O 1
ATOM 2206 N N . PRO A 1 296 ? 4.435 10.111 3.403 1.00 90.75 296 PRO A N 1
ATOM 2207 C CA . PRO A 1 296 ? 4.265 11.537 3.138 1.00 90.75 296 PRO A CA 1
ATOM 2208 C C . PRO A 1 296 ? 3.158 12.135 4.009 1.00 90.75 296 PRO A C 1
ATOM 2210 O O . PRO A 1 296 ? 2.120 11.502 4.214 1.00 90.75 296 PRO A O 1
ATOM 2213 N N . TYR A 1 297 ? 3.384 13.339 4.528 1.00 92.62 297 TYR A N 1
ATOM 2214 C CA . TYR A 1 297 ? 2.342 14.100 5.206 1.00 92.62 297 TYR A CA 1
ATOM 2215 C C . TYR A 1 297 ? 1.320 14.603 4.181 1.00 92.62 297 TYR A C 1
ATOM 2217 O O . TYR A 1 297 ? 1.692 15.125 3.132 1.00 92.62 297 TYR A O 1
ATOM 2225 N N . ARG A 1 298 ? 0.030 14.425 4.475 1.00 92.38 298 ARG A N 1
ATOM 2226 C CA . ARG A 1 298 ? -1.083 14.663 3.540 1.00 92.38 298 ARG A CA 1
ATOM 2227 C C . ARG A 1 298 ? -2.121 15.656 4.071 1.00 92.38 298 ARG A C 1
ATOM 2229 O O . ARG A 1 298 ? -3.174 15.801 3.459 1.00 92.38 298 ARG A O 1
ATOM 2236 N N . GLY A 1 299 ? -1.840 16.335 5.186 1.00 95.69 299 GLY A N 1
ATOM 2237 C CA . GLY A 1 299 ? -2.787 17.262 5.816 1.00 95.69 299 GLY A CA 1
ATOM 2238 C C . GLY A 1 299 ? -4.055 16.566 6.340 1.00 95.69 299 GLY A C 1
ATOM 2239 O O . GLY A 1 299 ? -3.987 15.385 6.697 1.00 95.69 299 GLY A O 1
ATOM 2240 N N . PRO A 1 300 ? -5.213 17.250 6.356 1.00 97.69 300 PRO A N 1
ATOM 2241 C CA . PRO A 1 300 ? -6.448 16.716 6.933 1.00 97.69 300 PRO A CA 1
ATOM 2242 C C . PRO A 1 300 ? -6.974 15.466 6.212 1.00 97.69 300 PRO A C 1
ATOM 2244 O O . PRO A 1 300 ? -7.027 15.418 4.978 1.00 97.69 300 PRO A O 1
ATOM 2247 N N . VAL A 1 301 ? -7.440 14.461 6.960 1.00 98.44 301 VAL A N 1
ATOM 2248 C CA . VAL A 1 301 ? -7.964 13.199 6.391 1.00 98.44 301 VAL A CA 1
ATOM 2249 C C . VAL A 1 301 ? -9.231 13.385 5.549 1.00 98.44 301 VAL A C 1
ATOM 2251 O O . VAL A 1 301 ? -9.520 12.580 4.655 1.00 98.44 301 VAL A O 1
ATOM 2254 N N . ALA A 1 302 ? -9.974 14.469 5.784 1.00 98.12 302 ALA A N 1
ATOM 2255 C CA . ALA A 1 302 ? -11.213 14.788 5.081 1.00 98.12 302 ALA A CA 1
ATOM 2256 C C . ALA A 1 302 ? -11.053 14.800 3.548 1.00 98.12 302 ALA A C 1
ATOM 2258 O O . ALA A 1 302 ? -11.956 14.357 2.834 1.00 98.12 302 ALA A O 1
ATOM 2259 N N . GLU A 1 303 ? -9.904 15.243 3.026 1.00 96.44 303 GLU A N 1
ATOM 2260 C CA . GLU A 1 303 ? -9.647 15.254 1.580 1.00 96.44 303 GLU A CA 1
ATOM 2261 C C . GLU A 1 303 ? -9.491 13.836 1.018 1.00 96.44 303 GLU A C 1
ATOM 2263 O O . GLU A 1 303 ? -10.113 13.493 0.014 1.00 96.44 303 GLU A O 1
ATOM 2268 N N . THR A 1 304 ? -8.781 12.954 1.726 1.00 97.88 304 THR A N 1
ATOM 2269 C CA . THR A 1 304 ? -8.676 11.538 1.332 1.00 97.88 304 THR A CA 1
ATOM 2270 C C . THR A 1 304 ? -10.022 10.817 1.420 1.00 97.88 304 THR A C 1
ATOM 2272 O O . THR A 1 304 ? -10.332 9.987 0.565 1.00 97.88 304 THR A O 1
ATOM 2275 N N . CYS A 1 305 ? -10.876 11.168 2.386 1.00 98.31 305 CYS A N 1
ATOM 2276 C CA . CYS A 1 305 ? -12.240 10.636 2.452 1.00 98.31 305 CYS A CA 1
ATOM 2277 C C . CYS A 1 305 ? -13.054 11.028 1.211 1.00 98.31 305 CYS A C 1
ATOM 2279 O O . CYS A 1 305 ? -13.689 10.174 0.588 1.00 98.31 305 CYS A O 1
ATOM 2281 N N . LYS A 1 306 ? -12.993 12.302 0.797 1.00 98.06 306 LYS A N 1
ATOM 2282 C CA . LYS A 1 306 ? -13.649 12.782 -0.432 1.00 98.06 306 LYS A CA 1
ATOM 2283 C C . LYS A 1 306 ? -13.107 12.081 -1.679 1.00 98.06 306 LYS A C 1
ATOM 2285 O O . LYS A 1 306 ? -13.901 11.713 -2.543 1.00 98.06 306 LYS A O 1
ATOM 2290 N N . GLU A 1 307 ? -11.797 11.853 -1.766 1.00 97.69 307 GLU A N 1
ATOM 2291 C CA . GLU A 1 307 ? -11.165 11.117 -2.870 1.00 97.69 307 GLU A CA 1
ATOM 2292 C C . GLU A 1 307 ? -11.648 9.667 -2.955 1.00 97.69 307 GLU A C 1
ATOM 2294 O O . GLU A 1 307 ? -12.027 9.209 -4.035 1.00 97.69 307 GLU A O 1
ATOM 2299 N N . ILE A 1 308 ? -11.692 8.953 -1.824 1.00 98.50 308 ILE A N 1
ATOM 2300 C CA . ILE A 1 308 ? -12.205 7.577 -1.753 1.00 98.50 308 ILE A CA 1
ATOM 2301 C C . ILE A 1 308 ? -13.658 7.542 -2.228 1.00 98.50 308 ILE A C 1
ATOM 2303 O O . ILE A 1 308 ? -14.003 6.784 -3.137 1.00 98.50 308 ILE A O 1
ATOM 2307 N N . LEU A 1 309 ? -14.501 8.408 -1.667 1.00 98.50 309 LEU A N 1
ATOM 2308 C CA . LEU A 1 309 ? -15.911 8.502 -2.028 1.00 98.50 309 LEU A CA 1
ATOM 2309 C C . LEU A 1 309 ? -16.110 8.867 -3.507 1.00 98.50 309 LEU A C 1
ATOM 2311 O O . LEU A 1 309 ? -16.970 8.300 -4.181 1.00 98.50 309 LEU A O 1
ATOM 2315 N N . GLY A 1 310 ? -15.323 9.807 -4.030 1.00 98.06 310 GLY A N 1
ATOM 2316 C CA . GLY A 1 310 ? -15.347 10.210 -5.434 1.00 98.06 310 GLY A CA 1
ATOM 2317 C C . GLY A 1 310 ? -14.914 9.083 -6.372 1.00 98.06 310 GLY A C 1
ATOM 2318 O O . GLY A 1 310 ? -15.562 8.854 -7.396 1.00 98.06 310 GLY A O 1
ATOM 2319 N N . GLY A 1 311 ? -13.867 8.342 -6.000 1.00 98.00 311 GLY A N 1
ATOM 2320 C CA . GLY A 1 311 ? -13.371 7.177 -6.728 1.00 98.00 311 GLY A CA 1
ATOM 2321 C C . GLY A 1 311 ? -14.402 6.053 -6.792 1.00 98.00 311 GLY A C 1
ATOM 2322 O O . GLY A 1 311 ? -14.706 5.571 -7.882 1.00 98.00 311 GLY A O 1
ATOM 2323 N N . VAL A 1 312 ? -15.021 5.707 -5.660 1.00 98.56 312 VAL A N 1
ATOM 2324 C CA . VAL A 1 312 ? -16.078 4.684 -5.602 1.00 98.56 312 VAL A CA 1
ATOM 2325 C C . VAL A 1 312 ? -17.290 5.095 -6.441 1.00 98.56 312 VAL A C 1
ATOM 2327 O O . VAL A 1 312 ? -17.746 4.310 -7.273 1.00 98.56 312 VAL A O 1
ATOM 2330 N N . ARG A 1 313 ? -17.772 6.343 -6.320 1.00 98.44 313 ARG A N 1
ATOM 2331 C CA . ARG A 1 313 ? -18.868 6.849 -7.171 1.00 98.44 313 ARG A CA 1
ATOM 2332 C C . ARG A 1 313 ? -18.514 6.790 -8.654 1.00 98.44 313 ARG A C 1
ATOM 2334 O O . ARG A 1 313 ? -19.341 6.388 -9.467 1.00 98.44 313 ARG A O 1
ATOM 2341 N N . SER A 1 314 ? -17.283 7.158 -9.008 1.00 97.75 314 SER A N 1
ATOM 2342 C CA . SER A 1 314 ? -16.783 7.065 -10.381 1.00 97.75 314 SER A CA 1
ATOM 2343 C C . SER A 1 314 ? -16.832 5.624 -10.891 1.00 97.75 314 SER A C 1
ATOM 2345 O O . SER A 1 314 ? -17.429 5.366 -11.937 1.00 97.75 314 SER A O 1
ATOM 2347 N N . THR A 1 315 ? -16.303 4.664 -10.130 1.00 98.12 315 THR A N 1
ATOM 2348 C CA . THR A 1 315 ? -16.356 3.244 -10.499 1.00 98.12 315 THR A CA 1
ATOM 2349 C C . THR A 1 315 ? -17.793 2.762 -10.678 1.00 98.12 315 THR A C 1
ATOM 2351 O O . THR A 1 315 ? -18.109 2.167 -11.708 1.00 98.12 315 THR A O 1
ATOM 2354 N N . CYS A 1 316 ? -18.685 3.079 -9.736 1.00 98.06 316 CYS A N 1
ATOM 2355 C CA . CYS A 1 316 ? -20.105 2.752 -9.830 1.00 98.06 316 CYS A CA 1
ATOM 2356 C C . CYS A 1 316 ? -20.730 3.287 -11.126 1.00 98.06 316 CYS A C 1
ATOM 2358 O O . CYS A 1 316 ? -21.420 2.540 -11.820 1.00 98.06 316 CYS A O 1
ATOM 2360 N N . THR A 1 317 ? -20.421 4.526 -11.532 1.00 97.19 317 THR A N 1
ATOM 2361 C CA . THR A 1 317 ? -20.901 5.049 -12.822 1.00 97.19 317 THR A CA 1
ATOM 2362 C C . THR A 1 317 ? -20.362 4.285 -14.028 1.00 97.19 317 THR A C 1
ATOM 2364 O O . THR A 1 317 ? -21.138 4.036 -14.949 1.00 97.19 317 THR A O 1
ATOM 2367 N N . TYR A 1 318 ? -19.095 3.850 -14.015 1.00 97.31 318 TYR A N 1
ATOM 2368 C CA . TYR A 1 318 ? -18.494 3.067 -15.105 1.00 97.31 318 TYR A CA 1
ATOM 2369 C C . TYR A 1 318 ? -19.091 1.666 -15.261 1.00 97.31 318 TYR A C 1
ATOM 2371 O O . TYR A 1 318 ? -19.026 1.098 -16.349 1.00 97.31 318 TYR A O 1
ATOM 2379 N N . VAL A 1 319 ? -19.671 1.100 -14.199 1.00 97.00 319 VAL A N 1
ATOM 2380 C CA . VAL A 1 319 ? -20.333 -0.218 -14.243 1.00 97.00 319 VAL A CA 1
ATOM 2381 C C . VAL A 1 319 ? -21.862 -0.140 -14.189 1.00 97.00 319 VAL A C 1
ATOM 2383 O O . VAL A 1 319 ? -22.539 -1.170 -14.177 1.00 97.00 319 VAL A O 1
ATOM 2386 N N . GLY A 1 320 ? -22.419 1.073 -14.155 1.00 96.12 320 GLY A N 1
ATOM 2387 C CA . GLY A 1 320 ? -23.858 1.319 -14.094 1.00 96.12 320 GLY A CA 1
ATOM 2388 C C . GLY A 1 320 ? -24.521 1.000 -12.753 1.00 96.12 320 GLY A C 1
ATOM 2389 O O . GLY A 1 320 ? -25.715 0.729 -12.746 1.00 96.12 320 GLY A O 1
ATOM 2390 N N . ALA A 1 321 ? -23.786 1.000 -11.640 1.00 97.06 321 ALA A N 1
ATOM 2391 C CA . ALA A 1 321 ? -24.328 0.802 -10.295 1.00 97.06 321 ALA A CA 1
ATOM 2392 C C . ALA A 1 321 ? -24.868 2.124 -9.721 1.00 97.06 321 ALA A C 1
ATOM 2394 O O . ALA A 1 321 ? -24.092 3.047 -9.478 1.00 97.06 321 ALA A O 1
ATOM 2395 N N . SER A 1 322 ? -26.178 2.226 -9.481 1.00 97.06 322 SER A N 1
ATOM 2396 C CA . SER A 1 322 ? -26.783 3.393 -8.804 1.00 97.06 322 SER A CA 1
ATOM 2397 C C . SER A 1 322 ? -26.523 3.415 -7.301 1.00 97.06 322 SER A C 1
ATOM 2399 O O . SER A 1 322 ? -26.535 4.477 -6.687 1.00 97.06 322 SER A O 1
ATOM 2401 N N . GLN A 1 323 ? -26.282 2.245 -6.715 1.00 97.62 323 GLN A N 1
ATOM 2402 C CA . GLN A 1 323 ? -26.017 2.069 -5.294 1.00 97.62 323 GLN A CA 1
ATOM 2403 C C . GLN A 1 323 ? -24.795 1.171 -5.111 1.00 97.62 323 GLN A C 1
ATOM 2405 O O . GLN A 1 323 ? -24.610 0.212 -5.867 1.00 97.62 323 GLN A O 1
ATOM 2410 N N . LEU A 1 324 ? -23.996 1.408 -4.068 1.00 97.94 324 LEU A N 1
ATOM 2411 C CA . LEU A 1 324 ? -22.829 0.573 -3.751 1.00 97.94 324 LEU A CA 1
ATOM 2412 C C . LEU A 1 324 ? -23.196 -0.912 -3.584 1.00 97.94 324 LEU A C 1
ATOM 2414 O O . LEU A 1 324 ? -22.413 -1.787 -3.945 1.00 97.94 324 LEU A O 1
ATOM 2418 N N . LYS A 1 325 ? -24.417 -1.213 -3.117 1.00 96.62 325 LYS A N 1
ATOM 2419 C CA . LYS A 1 325 ? -24.956 -2.582 -2.989 1.00 96.62 325 LYS A CA 1
ATOM 2420 C C . LYS A 1 325 ? -24.953 -3.371 -4.302 1.00 96.62 325 LYS A C 1
ATOM 2422 O O . LYS A 1 325 ? -24.937 -4.599 -4.289 1.00 96.62 325 LYS A O 1
ATOM 2427 N N . GLU A 1 326 ? -24.991 -2.682 -5.436 1.00 97.25 326 GLU A N 1
ATOM 2428 C CA . GLU A 1 326 ? -25.017 -3.299 -6.760 1.00 97.25 326 GLU A CA 1
ATOM 2429 C C . GLU A 1 326 ? -23.614 -3.565 -7.321 1.00 97.25 326 GLU A C 1
ATOM 2431 O O . GLU A 1 326 ? -23.486 -4.302 -8.301 1.00 97.25 326 GLU A O 1
ATOM 2436 N N . LEU A 1 327 ? -22.567 -2.960 -6.742 1.00 97.81 327 LEU A N 1
ATOM 2437 C CA . LEU A 1 327 ? -21.229 -2.939 -7.329 1.00 97.81 327 LEU A CA 1
ATOM 2438 C C . LEU A 1 327 ? -20.652 -4.349 -7.506 1.00 97.81 327 LEU A C 1
ATOM 2440 O O . LEU A 1 327 ? -20.216 -4.672 -8.609 1.00 97.81 327 LEU A O 1
ATOM 2444 N N . SER A 1 328 ? -20.707 -5.210 -6.487 1.00 96.38 328 SER A N 1
ATOM 2445 C CA . SER A 1 328 ? -20.209 -6.593 -6.583 1.00 96.38 328 SER A CA 1
ATOM 2446 C C . SER A 1 328 ? -20.927 -7.384 -7.683 1.00 96.38 328 SER A C 1
ATOM 2448 O O . SER A 1 328 ? -20.290 -7.952 -8.566 1.00 96.38 328 SER A O 1
ATOM 2450 N N . LYS A 1 329 ? -22.262 -7.303 -7.735 1.00 95.25 329 LYS A N 1
ATOM 2451 C CA . LYS A 1 329 ? -23.101 -7.979 -8.746 1.00 95.25 329 LYS A CA 1
ATOM 2452 C C . LYS A 1 329 ? -22.847 -7.489 -10.173 1.00 95.25 329 LYS A C 1
ATOM 2454 O O . LYS A 1 329 ? -23.052 -8.220 -11.141 1.00 95.25 329 LYS A O 1
ATOM 2459 N N . ARG A 1 330 ? -22.435 -6.230 -10.328 1.00 96.31 330 ARG A N 1
ATOM 2460 C CA . ARG A 1 330 ? -22.141 -5.618 -11.630 1.00 96.31 330 ARG A CA 1
ATOM 2461 C C . ARG A 1 330 ? -20.667 -5.695 -11.997 1.00 96.31 330 ARG A C 1
ATOM 2463 O O . ARG A 1 330 ? -20.344 -5.438 -13.153 1.00 96.31 330 ARG A O 1
ATOM 2470 N N . THR A 1 331 ? -19.779 -6.089 -11.099 1.00 97.75 331 THR A N 1
ATOM 2471 C CA . THR A 1 331 ? -18.348 -6.115 -11.391 1.00 97.75 331 THR A CA 1
ATOM 2472 C C . THR A 1 331 ? -17.988 -7.304 -12.282 1.00 97.75 331 THR A C 1
ATOM 2474 O O . THR A 1 331 ? -18.582 -8.378 -12.240 1.00 97.75 331 THR A O 1
ATOM 2477 N N . THR A 1 332 ? -17.031 -7.094 -13.179 1.00 97.94 332 THR A N 1
ATOM 2478 C CA . THR A 1 332 ? -16.319 -8.175 -13.860 1.00 97.94 332 THR A CA 1
ATOM 2479 C C . THR A 1 332 ? -14.865 -7.757 -13.935 1.00 97.94 332 THR A C 1
ATOM 2481 O O . THR A 1 332 ? -14.572 -6.695 -14.484 1.00 97.94 332 THR A O 1
ATOM 2484 N N . PHE A 1 333 ? -13.972 -8.562 -13.373 1.00 98.25 333 PHE A N 1
ATOM 2485 C CA . PHE A 1 333 ? -12.546 -8.271 -13.399 1.00 98.25 333 PHE A CA 1
ATOM 2486 C C . PHE A 1 333 ? -11.907 -8.726 -14.710 1.00 98.25 333 PHE A C 1
ATOM 2488 O O . PHE A 1 333 ? -12.288 -9.739 -15.293 1.00 98.25 333 PHE A O 1
ATOM 2495 N N . ILE A 1 334 ? -10.918 -7.963 -15.159 1.00 97.50 334 ILE A N 1
ATOM 2496 C CA . ILE A 1 334 ? -9.997 -8.313 -16.236 1.00 97.50 334 ILE A CA 1
ATOM 2497 C C . ILE A 1 334 ? -8.623 -8.419 -15.596 1.00 97.50 334 ILE A C 1
ATOM 2499 O O . ILE A 1 334 ? -8.167 -7.451 -14.992 1.00 97.50 334 ILE A O 1
ATOM 2503 N N . ARG A 1 335 ? -7.963 -9.571 -15.730 1.00 97.31 335 ARG A N 1
ATOM 2504 C CA . ARG A 1 335 ? -6.566 -9.718 -15.314 1.00 97.31 335 ARG A CA 1
ATOM 2505 C C . ARG A 1 335 ? -5.670 -8.886 -16.227 1.00 97.31 335 ARG A C 1
ATOM 2507 O O . ARG A 1 335 ? -5.815 -8.939 -17.445 1.00 97.31 335 ARG A O 1
ATOM 2514 N N . VAL A 1 336 ? -4.742 -8.146 -15.638 1.00 93.44 336 VAL A N 1
ATOM 2515 C CA . VAL A 1 336 ? -3.829 -7.251 -16.351 1.00 93.44 336 VAL A CA 1
ATOM 2516 C C . VAL A 1 336 ? -2.390 -7.475 -15.911 1.00 93.44 336 VAL A C 1
ATOM 2518 O O . VAL A 1 336 ? -2.127 -7.956 -14.813 1.00 93.44 336 VAL A O 1
ATOM 2521 N N . THR A 1 337 ? -1.449 -7.106 -16.775 1.00 90.44 337 THR A N 1
ATOM 2522 C CA . THR A 1 337 ? -0.024 -7.012 -16.428 1.00 90.44 337 THR A CA 1
ATOM 2523 C C . THR A 1 337 ? 0.345 -5.626 -15.893 1.00 90.44 337 THR A C 1
ATOM 2525 O O . THR A 1 337 ? 1.349 -5.496 -15.199 1.00 90.44 337 THR A O 1
ATOM 2528 N N . GLN A 1 338 ? -0.459 -4.598 -16.198 1.00 85.38 338 GLN A N 1
ATOM 2529 C CA . GLN A 1 338 ? -0.281 -3.210 -15.761 1.00 85.38 338 GLN A CA 1
ATOM 2530 C C . GLN A 1 338 ? -1.641 -2.547 -15.511 1.00 85.38 338 GLN A C 1
ATOM 2532 O O . GLN A 1 338 ? -2.596 -2.784 -16.251 1.00 85.38 338 GLN A O 1
ATOM 2537 N N . GLN A 1 339 ? -1.729 -1.702 -14.481 1.00 83.75 339 GLN A N 1
ATOM 2538 C CA . GLN A 1 339 ? -2.976 -1.004 -14.124 1.00 83.75 339 GLN A CA 1
ATOM 2539 C C . GLN A 1 339 ? -2.993 0.462 -14.509 1.00 83.75 339 GLN A C 1
ATOM 2541 O O . GLN A 1 339 ? -4.045 1.011 -14.828 1.00 83.75 339 GLN A O 1
ATOM 2546 N N . LEU A 1 340 ? -1.830 1.094 -14.401 1.00 80.12 340 LEU A N 1
ATOM 2547 C CA . LEU A 1 340 ? -1.647 2.515 -14.590 1.00 80.12 340 LEU A CA 1
ATOM 2548 C C . LEU A 1 340 ? -0.675 2.712 -15.739 1.00 80.12 340 LEU A C 1
ATOM 2550 O O . LEU A 1 340 ? 0.321 2.001 -15.855 1.00 80.12 340 LEU A O 1
ATOM 2554 N N . ASN A 1 341 ? -0.961 3.714 -16.559 1.00 77.88 341 ASN A N 1
ATOM 2555 C CA . ASN A 1 341 ? 0.060 4.294 -17.403 1.00 77.88 341 ASN A CA 1
ATOM 2556 C C . ASN A 1 341 ? 0.914 5.216 -16.516 1.00 77.88 341 ASN A C 1
ATOM 2558 O O . ASN A 1 341 ? 0.459 6.284 -16.107 1.00 77.88 341 ASN A O 1
ATOM 2562 N N . GLU A 1 342 ? 2.131 4.783 -16.184 1.00 75.12 342 GLU A N 1
ATOM 2563 C CA . GLU A 1 342 ? 3.024 5.511 -15.274 1.00 75.12 342 GLU A CA 1
ATOM 2564 C C . GLU A 1 342 ? 3.813 6.644 -15.947 1.00 75.12 342 GLU A C 1
ATOM 2566 O O . GLU A 1 342 ? 4.598 7.294 -15.264 1.00 75.12 342 GLU A O 1
ATOM 2571 N N . VAL A 1 343 ? 3.571 6.948 -17.233 1.00 63.09 343 VAL A N 1
ATOM 2572 C CA . VAL A 1 343 ? 4.290 8.009 -17.974 1.00 63.09 343 VAL A CA 1
ATOM 2573 C C . VAL A 1 343 ? 4.299 9.347 -17.221 1.00 63.09 343 VAL A C 1
ATOM 2575 O O . VAL A 1 343 ? 5.309 10.041 -17.235 1.00 63.09 343 VAL A O 1
ATOM 2578 N N . PHE A 1 344 ? 3.218 9.675 -16.501 1.00 48.62 344 PHE A N 1
ATOM 2579 C CA . PHE A 1 344 ? 3.145 10.841 -15.602 1.00 48.62 344 PHE A CA 1
ATOM 2580 C C . PHE A 1 344 ? 2.812 10.475 -14.146 1.00 48.62 344 PHE A C 1
ATOM 2582 O O . PHE A 1 344 ? 2.637 11.356 -13.312 1.00 48.62 344 PHE A O 1
ATOM 2589 N N . GLY A 1 345 ? 2.713 9.183 -13.814 1.00 41.81 345 GLY A N 1
ATOM 2590 C CA . GLY A 1 345 ? 2.235 8.704 -12.507 1.00 41.81 345 GLY A CA 1
ATOM 2591 C C . GLY A 1 345 ? 3.166 9.012 -11.327 1.00 41.81 345 GLY A C 1
ATOM 2592 O O . GLY A 1 345 ? 2.774 8.826 -10.179 1.00 41.81 345 GLY A O 1
ATOM 2593 N N . ARG A 1 346 ? 4.386 9.490 -11.607 1.00 40.31 346 ARG A N 1
ATOM 2594 C CA . ARG A 1 346 ? 5.375 9.964 -10.621 1.00 40.31 346 ARG A CA 1
ATOM 2595 C C . ARG A 1 346 ? 5.670 11.466 -10.728 1.00 40.31 346 ARG A C 1
ATOM 2597 O O . ARG A 1 346 ? 6.560 11.952 -10.033 1.00 40.31 346 ARG A O 1
ATOM 2604 N N . ALA A 1 347 ? 4.965 12.198 -11.593 1.00 37.88 347 ALA A N 1
ATOM 2605 C CA . ALA A 1 347 ? 5.047 13.653 -11.625 1.00 37.88 347 ALA A CA 1
ATOM 2606 C C . ALA A 1 347 ? 4.319 14.218 -10.389 1.00 37.88 347 ALA A C 1
ATOM 2608 O O . ALA A 1 347 ? 3.233 13.726 -10.066 1.00 37.88 347 ALA A O 1
ATOM 2609 N N . PRO A 1 348 ? 4.878 15.220 -9.682 1.00 39.38 348 PRO A N 1
ATOM 2610 C CA . PRO A 1 348 ? 4.197 15.822 -8.543 1.00 39.38 348 PRO A CA 1
ATOM 2611 C C . PRO A 1 348 ? 2.853 16.390 -8.995 1.00 39.38 348 PRO A C 1
ATOM 2613 O O . PRO A 1 348 ? 2.770 17.124 -9.984 1.00 39.38 348 PRO A O 1
ATOM 2616 N N . ASN A 1 349 ? 1.790 16.021 -8.287 1.00 41.44 349 ASN A N 1
ATOM 2617 C CA . ASN A 1 349 ? 0.461 16.507 -8.624 1.00 41.44 349 ASN A CA 1
ATOM 2618 C C . ASN A 1 349 ? 0.335 18.001 -8.256 1.00 41.44 349 ASN A C 1
ATOM 2620 O O . ASN A 1 349 ? 1.069 18.544 -7.428 1.00 41.44 349 ASN A O 1
ATOM 2624 N N . GLU A 1 350 ? -0.606 18.703 -8.883 1.00 41.59 350 GLU A N 1
ATOM 2625 C CA . GLU A 1 350 ? -0.780 20.149 -8.690 1.00 41.59 350 GLU A CA 1
ATOM 2626 C C . GLU A 1 350 ? -1.112 20.532 -7.226 1.00 41.59 350 GLU A C 1
ATOM 2628 O O . GLU A 1 350 ? -0.870 21.665 -6.806 1.00 41.59 350 GLU A O 1
ATOM 2633 N N . GLN A 1 351 ? -1.634 19.590 -6.427 1.00 41.44 351 GLN A N 1
ATOM 2634 C CA . GLN A 1 351 ? -1.903 19.772 -4.996 1.00 41.44 351 GLN A CA 1
ATOM 2635 C C . GLN A 1 351 ? -0.617 19.736 -4.159 1.00 41.44 351 GLN A C 1
ATOM 2637 O O . GLN A 1 351 ? -0.440 20.604 -3.309 1.00 41.44 351 GLN A O 1
ATOM 2642 N N . GLU A 1 352 ? 0.319 18.830 -4.448 1.00 41.53 352 GLU A N 1
ATOM 2643 C CA . GLU A 1 352 ? 1.656 18.804 -3.843 1.00 41.53 352 GLU A CA 1
ATOM 2644 C C . GLU A 1 352 ? 2.417 20.097 -4.161 1.00 41.53 352 GLU A C 1
ATOM 2646 O O . GLU A 1 352 ? 3.089 20.661 -3.299 1.00 41.53 352 GLU A O 1
ATOM 2651 N N . ILE A 1 353 ? 2.263 20.634 -5.374 1.00 49.28 353 ILE A N 1
ATOM 2652 C CA . ILE A 1 353 ? 2.843 21.931 -5.758 1.00 49.28 353 ILE A CA 1
ATOM 2653 C C . ILE A 1 353 ? 2.235 23.078 -4.926 1.00 49.28 353 ILE A C 1
ATOM 2655 O O . ILE A 1 353 ? 2.968 23.940 -4.437 1.00 49.28 353 ILE A O 1
ATOM 2659 N N . LYS A 1 354 ? 0.911 23.082 -4.711 1.00 39.28 354 LYS A N 1
ATOM 2660 C CA . LYS A 1 354 ? 0.205 24.107 -3.915 1.00 39.28 354 LYS A CA 1
ATOM 2661 C C . LYS A 1 354 ? 0.521 24.026 -2.417 1.00 39.28 354 LYS A C 1
ATOM 2663 O O . LYS A 1 354 ? 0.681 25.065 -1.779 1.00 39.28 354 LYS A O 1
ATOM 2668 N N . GLN A 1 355 ? 0.665 22.824 -1.862 1.00 38.84 355 GLN A N 1
ATOM 2669 C CA . GLN A 1 355 ? 1.011 22.610 -0.454 1.00 38.84 355 GLN A CA 1
ATOM 2670 C C . GLN A 1 355 ? 2.446 23.075 -0.156 1.00 38.84 355 GLN A C 1
ATOM 2672 O O . GLN A 1 355 ? 2.663 23.842 0.782 1.00 38.84 355 GLN A O 1
ATOM 2677 N N . ASN A 1 356 ? 3.391 22.763 -1.050 1.00 44.38 356 ASN A N 1
ATOM 2678 C CA . ASN A 1 356 ? 4.762 23.282 -0.986 1.00 44.38 356 ASN A CA 1
ATOM 2679 C C . ASN A 1 356 ? 4.816 24.823 -1.097 1.00 44.38 356 ASN A C 1
ATOM 2681 O O . ASN A 1 356 ? 5.654 25.467 -0.463 1.00 44.38 356 ASN A O 1
ATOM 2685 N N . ALA A 1 357 ? 3.916 25.442 -1.871 1.00 42.28 357 ALA A N 1
ATOM 2686 C CA . ALA A 1 357 ? 3.829 26.901 -1.985 1.00 42.28 357 ALA A CA 1
ATOM 2687 C C . ALA A 1 357 ? 3.274 27.571 -0.709 1.00 42.28 357 ALA A C 1
ATOM 2689 O O . ALA A 1 357 ? 3.775 28.621 -0.300 1.00 42.28 357 ALA A O 1
ATOM 2690 N N . ALA A 1 358 ? 2.280 26.958 -0.054 1.00 39.78 358 ALA A N 1
ATOM 2691 C CA . ALA A 1 358 ? 1.707 27.447 1.203 1.00 39.78 358 ALA A CA 1
ATOM 2692 C C . ALA A 1 358 ? 2.700 27.347 2.380 1.00 39.78 358 ALA A C 1
ATOM 2694 O O . ALA A 1 358 ? 2.813 28.277 3.183 1.00 39.78 358 ALA A O 1
ATOM 2695 N N . GLU A 1 359 ? 3.485 26.268 2.446 1.00 45.53 359 GLU A N 1
ATOM 2696 C CA . GLU A 1 359 ? 4.560 26.100 3.435 1.00 45.53 359 GLU A CA 1
ATOM 2697 C C . GLU A 1 359 ? 5.689 27.128 3.251 1.00 45.53 359 GLU A C 1
ATOM 2699 O O . GLU A 1 359 ? 6.231 27.656 4.227 1.00 45.53 359 GLU A O 1
ATOM 2704 N N . HIS A 1 360 ? 6.006 27.490 2.003 1.00 48.25 360 HIS A N 1
ATOM 2705 C CA . HIS A 1 360 ? 6.975 28.548 1.718 1.00 48.25 360 HIS A CA 1
ATOM 2706 C C . HIS A 1 360 ? 6.494 29.938 2.160 1.00 48.25 360 HIS A C 1
ATOM 2708 O O . HIS A 1 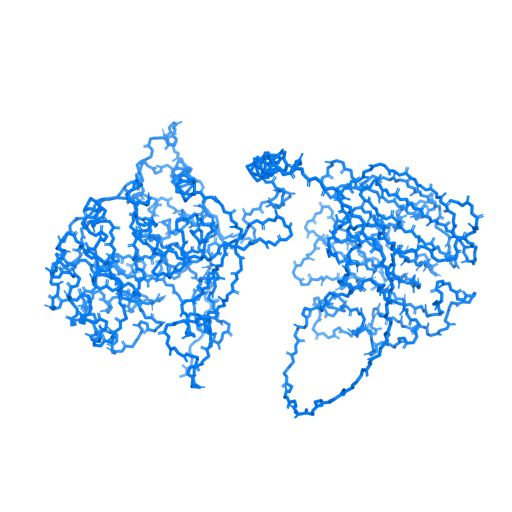360 ? 7.306 30.751 2.610 1.00 48.25 360 HIS A O 1
ATOM 2714 N N . ALA A 1 361 ? 5.187 30.209 2.077 1.00 37.62 361 ALA A N 1
ATOM 2715 C CA . ALA A 1 361 ? 4.596 31.462 2.539 1.00 37.62 361 ALA A CA 1
ATOM 2716 C C . ALA A 1 361 ? 4.607 31.586 4.076 1.00 37.62 361 ALA A C 1
ATOM 2718 O O . ALA A 1 361 ? 4.921 32.659 4.595 1.00 37.62 361 ALA A O 1
ATOM 2719 N N . SER A 1 362 ? 4.360 30.493 4.813 1.00 37.62 362 SER A N 1
ATOM 2720 C CA . SER A 1 362 ? 4.378 30.507 6.288 1.00 37.62 362 SER A CA 1
ATOM 2721 C C . SER A 1 362 ? 5.792 30.669 6.867 1.00 37.62 362 SER A C 1
ATOM 2723 O O . SER A 1 362 ? 5.981 31.382 7.857 1.00 37.62 362 SER A O 1
ATOM 2725 N N . LYS A 1 363 ? 6.818 30.092 6.213 1.00 44.59 363 LYS A N 1
ATOM 2726 C CA . LYS A 1 363 ? 8.231 30.297 6.589 1.00 44.59 363 LYS A CA 1
ATOM 2727 C C . LYS A 1 363 ? 8.670 31.756 6.395 1.00 44.59 363 LYS A C 1
ATOM 2729 O O . LYS A 1 363 ? 9.427 32.255 7.222 1.00 44.59 363 LYS A O 1
ATOM 2734 N N . LYS A 1 364 ? 8.143 32.460 5.383 1.00 39.16 364 LYS A N 1
ATOM 2735 C CA . LYS A 1 364 ? 8.454 33.878 5.117 1.00 39.16 364 LYS A CA 1
ATOM 2736 C C . LYS A 1 364 ? 7.915 34.817 6.209 1.00 39.16 364 LYS A C 1
ATOM 2738 O O . LYS A 1 364 ? 8.595 35.759 6.594 1.00 39.16 364 LYS A O 1
ATOM 2743 N N . GLN A 1 365 ? 6.749 34.504 6.781 1.00 35.41 365 GLN A N 1
ATOM 2744 C CA . GLN A 1 365 ? 6.175 35.266 7.899 1.00 35.41 365 GLN A CA 1
ATOM 2745 C C . GLN A 1 365 ? 6.939 35.093 9.224 1.00 35.41 365 GLN A C 1
ATOM 2747 O O . GLN A 1 365 ? 6.994 36.033 10.009 1.00 35.41 365 GLN A O 1
ATOM 2752 N N . LYS A 1 366 ? 7.559 33.928 9.475 1.00 37.41 366 LYS A N 1
ATOM 2753 C CA . LYS A 1 366 ? 8.374 33.694 10.688 1.00 37.41 366 LYS A CA 1
ATOM 2754 C C . LYS A 1 366 ? 9.778 34.305 10.619 1.00 37.41 366 LYS A C 1
ATOM 2756 O O . LYS A 1 366 ? 10.366 34.580 11.663 1.00 37.41 366 LYS A O 1
ATOM 2761 N N . THR A 1 367 ? 10.329 34.514 9.422 1.00 35.78 367 THR A N 1
ATOM 2762 C CA . THR A 1 367 ? 11.654 35.138 9.252 1.00 35.78 367 THR A CA 1
ATOM 2763 C C . THR A 1 367 ? 11.631 36.656 9.416 1.00 35.78 367 THR A C 1
ATOM 2765 O O . THR A 1 367 ? 12.613 37.217 9.897 1.00 35.78 367 THR A O 1
ATOM 2768 N N . ASP A 1 368 ? 10.510 37.316 9.118 1.00 34.59 368 ASP A N 1
ATOM 2769 C CA . ASP A 1 368 ? 10.406 38.779 9.221 1.00 34.59 368 ASP A CA 1
ATOM 2770 C C . ASP A 1 368 ? 10.214 39.270 10.672 1.00 34.59 368 ASP A C 1
ATOM 2772 O O . ASP A 1 368 ? 10.480 40.430 10.977 1.00 34.59 368 ASP A O 1
ATOM 2776 N N . SER A 1 369 ? 9.843 38.385 11.607 1.00 33.28 369 SER A N 1
ATOM 2777 C CA . SER A 1 369 ? 9.664 38.715 13.031 1.00 33.28 369 SER A CA 1
ATOM 2778 C C . SER A 1 369 ? 10.937 38.629 13.890 1.00 33.28 369 SER A C 1
ATOM 2780 O O . SER A 1 369 ? 10.888 38.985 15.064 1.00 33.28 369 SER A O 1
ATOM 2782 N N . HIS A 1 370 ? 12.077 38.179 13.346 1.00 34.66 370 HIS A N 1
ATOM 2783 C CA . HIS A 1 370 ? 13.315 37.970 14.121 1.00 34.66 370 HIS A CA 1
ATOM 2784 C C . HIS A 1 370 ? 14.466 38.938 13.810 1.00 34.66 370 HIS A C 1
ATOM 2786 O O . HIS A 1 370 ? 15.557 38.781 14.353 1.00 34.66 370 HIS A O 1
ATOM 2792 N N . CYS A 1 371 ? 14.243 39.972 12.995 1.00 28.86 371 CYS A N 1
ATOM 2793 C CA . CYS A 1 371 ? 15.290 40.931 12.641 1.00 28.86 371 CYS A CA 1
ATOM 2794 C C . CYS A 1 371 ? 15.181 42.247 13.429 1.00 28.86 371 CYS A C 1
ATOM 2796 O O . CYS A 1 371 ? 15.099 43.319 12.841 1.00 28.86 371 CYS A O 1
ATOM 2798 N N . LEU A 1 372 ? 15.202 42.174 14.762 1.00 30.52 372 LEU A N 1
ATOM 2799 C CA . LEU A 1 372 ? 15.498 43.315 15.633 1.00 30.52 372 LEU A CA 1
ATOM 2800 C C . LEU A 1 372 ? 16.335 42.832 16.831 1.00 30.52 372 LEU A C 1
ATOM 2802 O O . LEU A 1 372 ? 15.925 41.919 17.539 1.00 30.52 372 LEU A O 1
ATOM 2806 N N . VAL A 1 373 ? 17.458 43.533 17.053 1.00 28.81 373 VAL A N 1
ATOM 2807 C CA . VAL A 1 373 ? 18.331 43.598 18.252 1.00 28.81 373 VAL A CA 1
ATOM 2808 C C . VAL A 1 373 ? 19.765 43.019 18.116 1.00 28.81 373 VAL A C 1
ATOM 2810 O O . VAL A 1 373 ? 20.021 41.826 18.215 1.00 28.81 373 VAL A O 1
ATOM 2813 N N . SER A 1 374 ? 20.679 43.985 17.926 1.00 27.30 374 SER A N 1
ATOM 2814 C CA . SER A 1 374 ? 22.032 44.224 18.484 1.00 27.30 374 SER A CA 1
ATOM 2815 C C . SER A 1 374 ? 23.213 43.237 18.343 1.00 27.30 374 SER A C 1
ATOM 2817 O O . SER A 1 374 ? 23.345 42.256 19.064 1.00 27.30 374 SER A O 1
ATOM 2819 N N . SER A 1 375 ? 24.170 43.657 17.504 1.00 25.92 375 SER A N 1
ATOM 2820 C CA . SER A 1 375 ? 25.604 43.935 17.775 1.00 25.92 375 SER A CA 1
ATOM 2821 C C . SER A 1 375 ? 26.308 43.374 19.035 1.00 25.92 375 SER A C 1
ATOM 2823 O O . SER A 1 375 ? 25.969 43.776 20.144 1.00 25.92 375 SER A O 1
ATOM 2825 N N . THR A 1 376 ? 27.434 42.653 18.870 1.00 25.06 376 THR A N 1
ATOM 2826 C CA . THR A 1 376 ? 28.849 43.101 19.084 1.00 25.06 376 THR A CA 1
ATOM 2827 C C . THR A 1 376 ? 29.839 41.923 19.295 1.00 25.06 376 THR A C 1
ATOM 2829 O O . THR A 1 376 ? 29.505 41.000 20.016 1.00 25.06 376 THR A O 1
ATOM 2832 N N . HIS A 1 377 ? 31.036 42.014 18.664 1.00 27.00 377 HIS A N 1
ATOM 2833 C CA . HIS A 1 377 ? 32.408 41.546 19.037 1.00 27.00 377 HIS A CA 1
ATOM 2834 C C . HIS A 1 377 ? 32.645 40.126 19.631 1.00 27.00 377 HIS A C 1
ATOM 2836 O O . HIS A 1 377 ? 31.857 39.638 20.414 1.00 27.00 377 HIS A O 1
ATOM 2842 N N . ALA A 1 378 ? 33.770 39.411 19.497 1.00 24.81 378 ALA A N 1
ATOM 2843 C CA . ALA A 1 378 ? 34.965 39.329 18.650 1.00 24.81 378 ALA A CA 1
ATOM 2844 C C . ALA A 1 378 ? 35.787 38.111 19.187 1.00 24.81 378 ALA A C 1
ATOM 2846 O O . ALA A 1 378 ? 35.612 37.731 20.340 1.00 24.81 378 ALA A O 1
ATOM 2847 N N . LEU A 1 379 ? 36.735 37.599 18.385 1.00 22.50 379 LEU A N 1
ATOM 2848 C CA . LEU A 1 379 ? 37.943 36.817 18.754 1.00 22.50 379 LEU A CA 1
ATOM 2849 C C . LEU A 1 379 ? 37.881 35.267 18.871 1.00 22.50 379 LEU A C 1
ATOM 2851 O O . LEU A 1 379 ? 37.206 34.665 19.696 1.00 22.50 379 LEU A O 1
ATOM 2855 N N . MET A 1 380 ? 38.704 34.660 18.008 1.00 21.19 380 MET A N 1
ATOM 2856 C CA . MET A 1 380 ? 39.235 33.283 17.931 1.00 21.19 380 MET A CA 1
ATOM 2857 C C . MET A 1 380 ? 40.549 33.169 18.761 1.00 21.19 380 MET A C 1
ATOM 2859 O O . MET A 1 380 ? 40.995 34.210 19.247 1.00 21.19 380 MET A O 1
ATOM 2863 N N . PRO A 1 381 ? 41.332 32.055 18.762 1.00 39.81 381 PRO A N 1
ATOM 2864 C CA . PRO A 1 381 ? 41.062 30.615 18.548 1.00 39.81 381 PRO A CA 1
ATOM 2865 C C . PRO A 1 381 ? 41.822 29.688 19.552 1.00 39.81 381 PRO A C 1
ATOM 2867 O O . PRO A 1 381 ? 42.660 30.138 20.326 1.00 39.81 381 PRO A O 1
ATOM 2870 N N . GLY A 1 382 ? 41.629 28.362 19.476 1.00 23.98 382 GLY A N 1
ATOM 2871 C CA . GLY A 1 382 ? 42.508 27.382 20.141 1.00 23.98 382 GLY A CA 1
ATOM 2872 C C . GLY A 1 382 ? 42.310 25.951 19.633 1.00 23.98 382 GLY A C 1
ATOM 2873 O O . GLY A 1 382 ? 41.215 25.407 19.725 1.00 23.98 382 GLY A O 1
ATOM 2874 N N . LEU A 1 383 ? 43.364 25.377 19.046 1.00 23.00 383 LEU A N 1
ATOM 2875 C CA . LEU A 1 383 ? 43.421 24.056 18.416 1.00 23.00 383 LEU A CA 1
ATOM 2876 C C . LEU A 1 383 ? 43.739 22.908 19.404 1.00 23.00 383 LEU A C 1
ATOM 2878 O O . LEU A 1 383 ? 44.495 23.096 20.350 1.00 23.00 383 LEU A O 1
ATOM 2882 N N . LEU A 1 384 ? 43.335 21.700 18.976 1.00 21.62 384 LEU A N 1
ATOM 2883 C CA . LEU A 1 384 ? 44.145 20.472 18.801 1.00 21.62 384 LEU A CA 1
ATOM 2884 C C . LEU A 1 384 ? 43.830 19.244 19.686 1.00 21.62 384 LEU A C 1
ATOM 2886 O O . LEU A 1 384 ? 44.032 19.252 20.893 1.00 21.62 384 LEU A O 1
ATOM 2890 N N . SER A 1 385 ? 43.547 18.151 18.956 1.00 22.77 385 SER A N 1
ATOM 2891 C CA . SER A 1 385 ? 43.905 16.741 19.213 1.00 22.77 385 SER A CA 1
ATOM 2892 C C . SER A 1 385 ? 43.106 15.932 20.247 1.00 22.77 385 SER A C 1
ATOM 2894 O O . SER A 1 385 ? 42.733 16.447 21.285 1.00 22.77 385 SER A O 1
ATOM 2896 N N . ALA A 1 386 ? 42.890 14.617 20.126 1.00 23.47 386 ALA A N 1
ATOM 2897 C CA . ALA A 1 386 ? 42.930 13.617 19.047 1.00 23.47 386 ALA A CA 1
ATOM 2898 C C . ALA A 1 386 ? 42.830 12.226 19.721 1.00 23.47 386 ALA A C 1
ATOM 2900 O O . ALA A 1 386 ? 43.608 11.989 20.636 1.00 23.47 386 ALA A O 1
ATOM 2901 N N . LEU A 1 387 ? 42.004 11.319 19.162 1.00 22.62 387 LEU A N 1
ATOM 2902 C CA . LEU A 1 387 ? 42.181 9.844 19.110 1.00 22.62 387 LEU A CA 1
ATOM 2903 C C . LEU A 1 387 ? 42.120 9.079 20.482 1.00 22.62 387 LEU A C 1
ATOM 2905 O O . LEU A 1 387 ? 42.461 9.626 21.512 1.00 22.62 387 LEU A O 1
ATOM 2909 N N . LEU A 1 388 ? 41.680 7.818 20.644 1.00 22.44 388 LEU A N 1
ATOM 2910 C CA . LEU A 1 388 ? 41.697 6.636 19.778 1.00 22.44 388 LEU A CA 1
ATOM 2911 C C . LEU A 1 388 ? 40.902 5.448 20.417 1.00 22.44 388 LEU A C 1
ATOM 2913 O O . LEU A 1 388 ? 41.036 5.259 21.618 1.00 22.44 388 LEU A O 1
ATOM 2917 N N . LEU A 1 389 ? 40.223 4.630 19.581 1.00 22.83 389 LEU A N 1
ATOM 2918 C CA . LEU A 1 389 ? 40.039 3.142 19.600 1.00 22.83 389 LEU A CA 1
ATOM 2919 C C . LEU A 1 389 ? 39.480 2.432 20.879 1.00 22.83 389 LEU A C 1
ATOM 2921 O O . LEU A 1 389 ? 39.698 2.869 21.992 1.00 22.83 389 LEU A O 1
ATOM 2925 N N . LEU A 1 390 ? 38.777 1.287 20.862 1.00 23.16 390 LEU A N 1
ATOM 2926 C CA . LEU A 1 390 ? 38.649 0.159 19.925 1.00 23.16 390 LEU A CA 1
ATOM 2927 C C . LEU A 1 390 ? 37.430 -0.701 20.338 1.00 23.16 390 LEU A C 1
ATOM 2929 O O . LEU A 1 390 ? 37.152 -0.848 21.526 1.00 23.16 390 LEU A O 1
ATOM 2933 N N . ALA A 1 391 ? 36.775 -1.328 19.360 1.00 22.73 391 ALA A N 1
ATOM 2934 C CA . ALA A 1 391 ? 35.795 -2.401 19.528 1.00 22.73 391 ALA A CA 1
ATOM 2935 C C . ALA A 1 391 ? 36.352 -3.718 18.947 1.00 22.73 391 ALA A C 1
ATOM 2937 O O . ALA A 1 391 ? 37.074 -3.688 17.951 1.00 22.73 391 ALA A O 1
ATOM 2938 N N . THR A 1 392 ? 35.975 -4.860 19.525 1.00 25.64 392 THR A N 1
ATOM 2939 C CA . THR A 1 392 ? 36.145 -6.228 18.984 1.00 25.64 392 THR A CA 1
ATOM 2940 C C . THR A 1 392 ? 34.754 -6.893 18.942 1.00 25.64 392 THR A C 1
ATOM 2942 O O . THR A 1 392 ? 34.003 -6.762 19.900 1.00 25.64 392 THR A O 1
ATOM 2945 N N . GLY A 1 393 ? 34.254 -7.343 17.777 1.00 23.41 393 GLY A N 1
ATOM 2946 C CA . GLY A 1 393 ? 34.239 -8.749 17.293 1.00 23.41 393 GLY A CA 1
ATOM 2947 C C . GLY A 1 393 ? 33.081 -9.560 17.925 1.00 23.41 393 GLY A C 1
ATOM 2948 O O . GLY A 1 393 ? 33.008 -9.608 19.139 1.00 23.41 393 GLY A O 1
ATOM 2949 N N . LEU A 1 394 ? 32.118 -10.194 17.235 1.00 24.22 394 LEU A N 1
ATOM 2950 C CA . LEU A 1 394 ? 32.202 -11.178 16.143 1.00 24.22 394 LEU A CA 1
ATOM 2951 C C . LEU A 1 394 ? 30.871 -11.294 15.345 1.00 24.22 394 LEU A C 1
ATOM 2953 O O . LEU A 1 394 ? 29.813 -10.863 15.793 1.00 24.22 394 LEU A O 1
ATOM 2957 N N . ALA A 1 395 ? 30.968 -11.913 14.164 1.00 25.80 395 ALA A N 1
ATOM 2958 C CA . ALA A 1 395 ? 30.009 -11.966 13.057 1.00 25.80 395 ALA A CA 1
ATOM 2959 C C . ALA A 1 395 ? 29.032 -13.167 13.046 1.00 25.80 395 ALA A C 1
ATOM 2961 O O . ALA A 1 395 ? 29.306 -14.203 13.644 1.00 25.80 395 ALA A O 1
ATOM 2962 N N . ALA A 1 396 ? 27.978 -13.068 12.219 1.00 23.33 396 ALA A N 1
ATOM 2963 C CA . ALA A 1 396 ? 27.326 -14.207 11.556 1.00 23.33 396 ALA A CA 1
ATOM 2964 C C . ALA A 1 396 ? 26.788 -13.793 10.165 1.00 23.33 396 ALA A C 1
ATOM 2966 O O . ALA A 1 396 ? 26.122 -12.768 10.024 1.00 23.33 396 ALA A O 1
ATOM 2967 N N . GLN A 1 397 ? 27.123 -14.575 9.133 1.00 27.58 397 GLN A N 1
ATOM 2968 C CA . GLN A 1 397 ? 26.805 -14.355 7.715 1.00 27.58 397 GLN A CA 1
ATOM 2969 C C 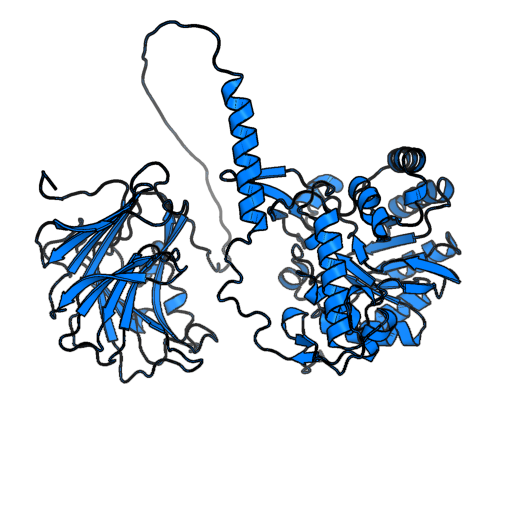. GLN A 1 397 ? 25.369 -14.778 7.350 1.00 27.58 397 GLN A C 1
ATOM 2971 O O . GLN A 1 397 ? 24.903 -15.836 7.760 1.00 27.58 397 GLN A O 1
ATOM 2976 N N . SER A 1 398 ? 24.716 -14.000 6.479 1.00 26.14 398 SER A N 1
ATOM 2977 C CA . SER A 1 398 ? 23.615 -14.442 5.610 1.00 26.14 398 SER A CA 1
ATOM 2978 C C . SER A 1 398 ? 23.708 -13.702 4.268 1.00 26.14 398 SER A C 1
ATOM 2980 O O . SER A 1 398 ? 24.072 -12.526 4.228 1.00 26.14 398 SER A O 1
ATOM 2982 N N . HIS A 1 399 ? 23.457 -14.410 3.163 1.00 29.92 399 HIS A N 1
ATOM 2983 C CA . HIS A 1 399 ? 23.543 -13.885 1.798 1.00 29.92 399 HIS A CA 1
ATOM 2984 C C . HIS A 1 399 ? 22.633 -12.660 1.607 1.00 29.92 399 HIS A C 1
ATOM 2986 O O . HIS A 1 399 ? 21.409 -12.759 1.678 1.00 29.92 399 HIS A O 1
ATOM 2992 N N . MET A 1 400 ? 23.254 -11.504 1.359 1.00 24.70 400 MET A N 1
ATOM 2993 C CA . MET A 1 400 ? 22.601 -10.206 1.214 1.00 24.70 400 MET A CA 1
ATOM 2994 C C . MET A 1 400 ? 22.381 -9.841 -0.256 1.00 24.70 400 MET A C 1
ATOM 2996 O O . MET A 1 400 ? 23.329 -9.712 -1.025 1.00 24.70 400 MET A O 1
ATOM 3000 N N . THR A 1 401 ? 21.136 -9.546 -0.633 1.00 30.62 401 THR A N 1
ATOM 3001 C CA . THR A 1 401 ? 20.885 -8.547 -1.679 1.00 30.62 401 THR A CA 1
ATOM 3002 C C . THR A 1 401 ? 21.132 -7.175 -1.055 1.00 30.62 401 THR A C 1
ATOM 3004 O O . THR A 1 401 ? 20.254 -6.630 -0.383 1.00 30.62 401 THR A O 1
ATOM 3007 N N . HIS A 1 402 ? 22.347 -6.653 -1.212 1.00 32.09 402 HIS A N 1
ATOM 3008 C CA . HIS A 1 402 ? 22.700 -5.303 -0.786 1.00 32.09 402 HIS A CA 1
ATOM 3009 C C . HIS A 1 402 ? 21.928 -4.277 -1.629 1.00 32.09 402 HIS A C 1
ATOM 3011 O O . HIS A 1 402 ? 22.143 -4.170 -2.836 1.00 32.09 402 HIS A O 1
ATOM 3017 N N . ALA A 1 403 ? 21.059 -3.481 -1.003 1.00 44.22 403 ALA A N 1
ATOM 3018 C CA . ALA A 1 403 ? 20.914 -2.104 -1.464 1.00 44.22 403 ALA A CA 1
ATOM 3019 C C . ALA A 1 403 ? 22.279 -1.450 -1.206 1.00 44.22 403 ALA A C 1
ATOM 3021 O O . ALA A 1 403 ? 22.753 -1.492 -0.071 1.00 44.22 403 ALA A O 1
ATOM 3022 N N . ALA A 1 404 ? 22.971 -0.973 -2.243 1.00 56.38 404 ALA A N 1
ATOM 3023 C CA . ALA A 1 404 ? 24.289 -0.377 -2.050 1.00 56.38 404 ALA A CA 1
ATOM 3024 C C . ALA A 1 404 ? 24.156 0.892 -1.202 1.00 56.38 404 ALA A C 1
ATOM 3026 O O . ALA A 1 404 ? 23.348 1.761 -1.515 1.00 56.38 404 ALA A O 1
ATOM 3027 N N . ASP A 1 405 ? 24.948 1.010 -0.137 1.00 58.81 405 ASP A N 1
ATOM 3028 C CA . ASP A 1 405 ? 24.967 2.225 0.673 1.00 58.81 405 ASP A CA 1
ATOM 3029 C C . ASP A 1 405 ? 25.416 3.423 -0.172 1.00 58.81 405 ASP A C 1
ATOM 3031 O O . ASP A 1 405 ? 26.405 3.352 -0.914 1.00 58.81 405 ASP A O 1
ATOM 3035 N N . ALA A 1 406 ? 24.715 4.548 -0.030 1.00 75.44 406 ALA A N 1
ATOM 3036 C CA . ALA A 1 406 ? 25.048 5.776 -0.735 1.00 75.44 406 ALA A CA 1
ATOM 3037 C C . ALA A 1 406 ? 26.475 6.242 -0.406 1.00 75.44 406 ALA A C 1
ATOM 3039 O O . ALA A 1 406 ? 26.848 6.359 0.764 1.00 75.44 406 ALA A O 1
ATOM 3040 N N . LYS A 1 407 ? 27.284 6.547 -1.431 1.00 82.06 407 LYS A N 1
ATOM 3041 C CA . LYS A 1 407 ? 28.669 6.998 -1.229 1.00 82.06 407 LYS A CA 1
ATOM 3042 C C . LYS A 1 407 ? 28.762 8.532 -1.213 1.00 82.06 407 LYS A C 1
ATOM 3044 O O . LYS A 1 407 ? 28.285 9.179 -2.150 1.00 82.06 407 LYS A O 1
ATOM 3049 N N . PRO A 1 408 ? 29.377 9.138 -0.178 1.00 85.19 408 PRO A N 1
ATOM 3050 C CA . PRO A 1 408 ? 29.546 10.586 -0.096 1.00 85.19 408 PRO A CA 1
ATOM 3051 C C . PRO A 1 408 ? 30.567 11.105 -1.114 1.00 85.19 408 PRO A C 1
ATOM 3053 O O . PRO A 1 408 ? 31.454 10.378 -1.551 1.00 85.19 408 PRO A O 1
ATOM 3056 N N . LEU A 1 409 ? 30.476 12.396 -1.455 1.00 85.56 409 LEU A N 1
ATOM 3057 C CA . LEU A 1 409 ? 31.476 13.066 -2.289 1.00 85.56 409 LEU A CA 1
ATOM 3058 C C . LEU A 1 409 ? 32.754 13.406 -1.498 1.00 85.56 409 LEU A C 1
ATOM 3060 O O . LEU A 1 409 ? 32.650 13.993 -0.414 1.00 85.56 409 LEU A O 1
ATOM 3064 N N . PRO A 1 410 ? 33.952 13.221 -2.079 1.00 87.88 410 PRO A N 1
ATOM 3065 C CA . PRO A 1 410 ? 34.178 12.682 -3.418 1.00 87.88 410 PRO A CA 1
ATOM 3066 C C . PRO A 1 410 ? 33.940 11.169 -3.459 1.00 87.88 410 PRO A C 1
ATOM 3068 O O . PRO A 1 410 ? 34.426 10.439 -2.599 1.00 87.88 410 PRO A O 1
ATOM 3071 N N . TRP A 1 411 ? 33.228 10.712 -4.485 1.00 88.38 411 TRP A N 1
ATOM 3072 C CA . TRP A 1 411 ? 33.116 9.293 -4.778 1.00 88.38 411 TRP A CA 1
ATOM 3073 C C . TRP A 1 411 ? 34.224 8.889 -5.745 1.00 88.38 411 TRP A C 1
ATOM 3075 O O . TRP A 1 411 ? 34.406 9.490 -6.810 1.00 88.38 411 TRP A O 1
ATOM 3085 N N . ASP A 1 412 ? 34.956 7.852 -5.351 1.00 85.81 412 ASP A N 1
ATOM 3086 C CA . ASP A 1 412 ? 36.018 7.261 -6.146 1.00 85.81 412 ASP A CA 1
ATOM 3087 C C . ASP A 1 412 ? 35.531 6.001 -6.870 1.00 85.81 412 ASP A C 1
ATOM 3089 O O . ASP A 1 412 ? 35.668 4.881 -6.377 1.00 85.81 412 ASP A O 1
ATOM 3093 N N . GLY A 1 413 ? 34.959 6.207 -8.055 1.00 86.06 413 GLY A N 1
ATOM 3094 C CA . GLY A 1 413 ? 34.554 5.154 -8.986 1.00 86.06 413 GLY A CA 1
ATOM 3095 C C . GLY A 1 413 ? 35.661 4.682 -9.919 1.00 86.06 413 GLY A C 1
ATOM 3096 O O . GLY A 1 413 ? 35.388 4.041 -10.921 1.00 86.06 413 GLY A O 1
ATOM 3097 N N . ARG A 1 414 ? 36.922 5.038 -9.676 1.00 91.06 414 ARG A N 1
ATOM 3098 C CA . ARG A 1 414 ? 37.989 4.717 -10.628 1.00 91.06 414 ARG A CA 1
ATOM 3099 C C . ARG A 1 414 ? 38.167 3.208 -10.777 1.00 91.06 414 ARG A C 1
ATOM 3101 O O . ARG A 1 414 ? 38.033 2.455 -9.803 1.00 91.06 4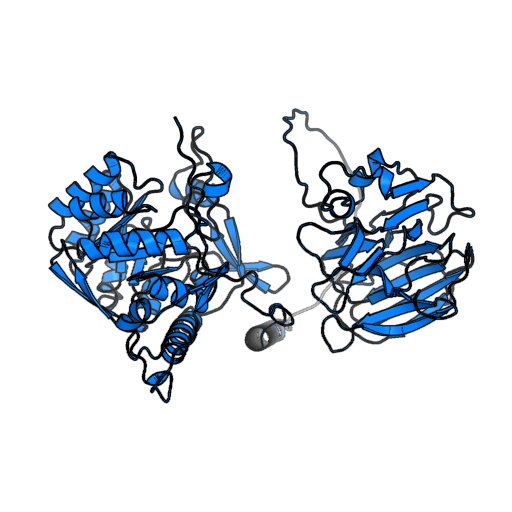14 ARG A O 1
ATOM 3108 N N . VAL A 1 415 ? 38.510 2.794 -11.995 1.00 92.50 415 VAL A N 1
ATOM 3109 C CA . VAL A 1 415 ? 38.735 1.390 -12.357 1.00 92.50 415 VAL A CA 1
ATOM 3110 C C . VAL A 1 415 ? 40.125 0.920 -11.923 1.00 92.50 415 VAL A C 1
ATOM 3112 O O . VAL A 1 415 ? 40.337 -0.272 -11.712 1.00 92.50 415 VAL A O 1
ATOM 3115 N N . GLN A 1 416 ? 41.077 1.837 -11.743 1.00 90.38 416 GLN A N 1
ATOM 3116 C CA . GLN A 1 416 ? 42.404 1.537 -11.220 1.00 90.38 416 GLN A CA 1
ATOM 3117 C C . GLN A 1 416 ? 42.320 0.703 -9.934 1.00 90.38 416 GLN A C 1
ATOM 3119 O O . GLN A 1 416 ? 41.631 1.050 -8.972 1.00 90.38 416 GLN A O 1
ATOM 3124 N N . GLY A 1 417 ? 43.056 -0.409 -9.932 1.00 87.62 417 GLY A N 1
ATOM 3125 C CA . GLY A 1 417 ? 43.116 -1.339 -8.806 1.00 87.62 417 GLY A CA 1
ATOM 3126 C C . GLY A 1 417 ? 41.902 -2.260 -8.661 1.00 87.62 417 GLY A C 1
ATOM 3127 O O . GLY A 1 417 ? 41.902 -3.072 -7.743 1.00 87.62 417 GLY A O 1
ATOM 3128 N N . LEU A 1 418 ? 40.896 -2.170 -9.539 1.00 91.44 418 LEU A N 1
ATOM 3129 C CA . LEU A 1 418 ? 39.803 -3.138 -9.570 1.00 91.44 418 LEU A CA 1
ATOM 3130 C C . LEU A 1 418 ? 40.209 -4.414 -10.307 1.00 91.44 418 LEU A C 1
ATOM 3132 O O . LEU A 1 418 ? 40.971 -4.395 -11.275 1.00 91.44 418 LEU A O 1
ATOM 3136 N N . THR A 1 419 ? 39.633 -5.522 -9.863 1.00 92.25 419 THR A N 1
ATOM 3137 C CA . THR A 1 419 ? 39.527 -6.780 -10.596 1.00 92.25 419 THR A CA 1
ATOM 3138 C C . THR A 1 419 ? 38.052 -7.063 -10.867 1.00 92.25 419 THR A C 1
ATOM 3140 O O . THR A 1 419 ? 37.167 -6.374 -10.356 1.00 92.25 419 THR A O 1
ATOM 3143 N N . LEU A 1 420 ? 37.768 -8.084 -11.678 1.00 90.19 420 LEU A N 1
ATOM 3144 C CA . LEU A 1 420 ? 36.392 -8.529 -11.890 1.00 90.19 420 LEU A CA 1
ATOM 3145 C C . LEU A 1 420 ? 35.725 -8.949 -10.566 1.00 90.19 420 LEU A C 1
ATOM 3147 O O . LEU A 1 420 ? 34.572 -8.602 -10.327 1.00 90.19 420 LEU A O 1
ATOM 3151 N N . ASP A 1 421 ? 36.482 -9.621 -9.695 1.00 87.81 421 ASP A N 1
ATOM 3152 C CA . ASP A 1 421 ? 36.010 -10.113 -8.395 1.00 87.81 421 ASP A CA 1
ATOM 3153 C C . ASP A 1 421 ? 35.810 -8.997 -7.367 1.00 87.81 421 ASP A C 1
ATOM 3155 O O . ASP A 1 421 ? 35.055 -9.168 -6.420 1.00 87.81 421 ASP A O 1
ATOM 3159 N N . SER A 1 422 ? 36.483 -7.855 -7.533 1.00 89.69 422 SER A N 1
ATOM 3160 C CA . SER A 1 422 ? 36.331 -6.703 -6.642 1.00 89.69 422 SER A CA 1
ATOM 3161 C C . SER A 1 422 ? 35.364 -5.652 -7.191 1.00 89.69 422 SER A C 1
ATOM 3163 O O . SER A 1 422 ? 35.286 -4.553 -6.637 1.00 89.69 422 SER A O 1
ATOM 3165 N N . LEU A 1 423 ? 34.696 -5.908 -8.319 1.00 87.44 423 LEU A N 1
ATOM 3166 C CA . LEU A 1 423 ? 33.877 -4.901 -8.995 1.00 87.44 423 LEU A CA 1
ATOM 3167 C C . LEU A 1 423 ? 32.656 -4.498 -8.157 1.00 87.44 423 LEU A C 1
ATOM 3169 O O . LEU A 1 423 ? 32.306 -3.319 -8.091 1.00 87.44 423 LEU A O 1
ATOM 3173 N N . ASP A 1 424 ? 32.059 -5.472 -7.473 1.00 85.06 424 ASP A N 1
ATOM 3174 C CA . ASP A 1 424 ? 30.890 -5.304 -6.608 1.00 85.06 424 ASP A CA 1
ATOM 3175 C C . ASP A 1 424 ? 31.164 -4.462 -5.348 1.00 85.06 424 ASP A C 1
ATOM 3177 O O . ASP A 1 424 ? 30.247 -3.891 -4.759 1.00 85.06 424 ASP A O 1
ATOM 3181 N N . THR A 1 425 ? 32.436 -4.300 -4.976 1.00 84.06 425 THR A N 1
ATOM 3182 C CA . THR A 1 425 ? 32.850 -3.437 -3.860 1.00 84.06 425 THR A CA 1
ATOM 3183 C C . THR A 1 425 ? 32.611 -1.949 -4.136 1.00 84.06 425 THR A C 1
ATOM 3185 O O . THR A 1 425 ? 32.447 -1.160 -3.198 1.00 84.06 425 THR A O 1
ATOM 3188 N N . LYS A 1 426 ? 32.601 -1.549 -5.417 1.00 86.00 426 LYS A N 1
ATOM 3189 C CA . LYS A 1 426 ? 32.429 -0.153 -5.854 1.00 86.00 426 LYS A CA 1
ATOM 3190 C C . LYS A 1 426 ? 31.168 0.090 -6.672 1.00 86.00 426 LYS A C 1
ATOM 3192 O O . LYS A 1 426 ? 30.731 1.238 -6.724 1.00 86.00 426 LYS A O 1
ATOM 3197 N N . TYR A 1 427 ? 30.630 -0.947 -7.308 1.00 90.12 427 TYR A N 1
ATOM 3198 C CA . TYR A 1 427 ? 29.504 -0.852 -8.225 1.00 90.12 427 TYR A CA 1
ATOM 3199 C C . TYR A 1 427 ? 28.472 -1.932 -7.953 1.00 90.12 427 TYR A C 1
ATOM 3201 O O . TYR A 1 427 ? 28.796 -3.096 -7.762 1.00 90.12 427 TYR A O 1
ATOM 3209 N N . MET A 1 428 ? 27.201 -1.587 -8.063 1.00 89.62 428 MET A N 1
ATOM 3210 C CA . MET A 1 428 ? 26.147 -2.578 -8.182 1.00 89.62 428 MET A CA 1
ATOM 3211 C C . MET A 1 428 ? 26.239 -3.262 -9.550 1.00 89.62 428 MET A C 1
ATOM 3213 O O . MET A 1 428 ? 26.128 -2.622 -10.595 1.00 89.62 428 MET A O 1
ATOM 3217 N N . THR A 1 429 ? 26.370 -4.587 -9.537 1.00 87.81 429 THR A N 1
ATOM 3218 C CA . THR A 1 429 ? 26.480 -5.428 -10.742 1.00 87.81 429 THR A CA 1
ATOM 3219 C C . THR A 1 429 ? 25.182 -6.163 -11.080 1.00 87.81 429 THR A C 1
ATOM 3221 O O . THR A 1 429 ? 25.130 -6.932 -12.036 1.00 87.81 429 THR A O 1
ATOM 3224 N N . HIS A 1 430 ? 24.107 -5.920 -10.323 1.00 82.19 430 HIS A N 1
ATOM 3225 C CA . HIS A 1 430 ? 22.841 -6.649 -10.437 1.00 82.19 430 HIS A CA 1
ATOM 3226 C C . HIS A 1 430 ? 22.205 -6.577 -11.835 1.00 82.19 430 HIS A C 1
ATOM 3228 O O . HIS A 1 430 ? 21.575 -7.533 -12.271 1.00 82.19 430 HIS A O 1
ATOM 3234 N N . ILE A 1 431 ? 22.396 -5.485 -12.578 1.00 84.75 431 ILE A N 1
ATOM 3235 C CA . ILE A 1 431 ? 21.910 -5.370 -13.962 1.00 84.75 431 ILE A CA 1
ATOM 3236 C C . ILE A 1 431 ? 22.623 -6.363 -14.887 1.00 84.75 431 ILE A C 1
ATOM 3238 O O . ILE A 1 431 ? 22.022 -6.923 -15.803 1.00 84.75 431 ILE A O 1
ATOM 3242 N N . LEU A 1 432 ? 23.903 -6.618 -14.629 1.00 85.00 432 LEU A N 1
ATOM 3243 C CA . LEU A 1 432 ? 24.719 -7.550 -15.398 1.00 85.00 432 LEU A CA 1
ATOM 3244 C C . LEU A 1 432 ? 24.431 -9.003 -15.012 1.00 85.00 432 LEU A C 1
ATOM 3246 O O . LEU A 1 432 ? 24.486 -9.873 -15.876 1.00 85.00 432 LEU A O 1
ATOM 3250 N N . THR A 1 433 ? 24.102 -9.265 -13.743 1.00 76.25 433 THR A N 1
ATOM 3251 C CA . THR A 1 433 ? 23.910 -10.625 -13.213 1.00 76.25 433 THR A CA 1
ATOM 3252 C C . THR A 1 433 ? 22.453 -11.102 -13.223 1.00 76.25 433 THR A C 1
ATOM 3254 O O . THR A 1 433 ? 22.216 -12.305 -13.263 1.00 76.25 433 THR A O 1
ATOM 3257 N N . MET A 1 434 ? 21.462 -10.203 -13.251 1.00 73.50 434 MET A N 1
ATOM 3258 C CA . MET A 1 434 ? 20.024 -10.534 -13.276 1.00 73.50 434 MET A CA 1
ATOM 3259 C C . MET A 1 434 ? 19.431 -10.535 -14.695 1.00 73.50 434 MET A C 1
ATOM 3261 O O . MET A 1 434 ? 18.359 -9.970 -14.948 1.00 73.50 434 MET A O 1
ATOM 3265 N N . ARG A 1 435 ? 20.138 -11.168 -15.633 1.00 80.00 435 ARG A N 1
ATOM 3266 C CA . ARG A 1 435 ? 19.652 -11.395 -17.000 1.00 80.00 435 ARG A CA 1
ATOM 3267 C C . ARG A 1 435 ? 18.727 -12.611 -17.055 1.00 80.00 435 ARG A C 1
ATOM 3269 O O . ARG A 1 435 ? 18.788 -13.465 -16.177 1.00 80.00 435 ARG A O 1
ATOM 3276 N N . ASN A 1 436 ? 17.906 -12.737 -18.100 1.00 64.12 436 ASN A N 1
ATOM 3277 C CA . ASN A 1 436 ? 16.965 -13.861 -18.293 1.00 64.12 436 ASN A CA 1
ATOM 3278 C C . ASN A 1 436 ? 17.608 -15.261 -18.476 1.00 64.12 436 ASN A C 1
ATOM 3280 O O . ASN A 1 436 ? 16.926 -16.196 -18.890 1.00 64.12 436 ASN A O 1
ATOM 3284 N N . SER A 1 437 ? 18.889 -15.435 -18.139 1.00 58.12 437 SER A N 1
ATOM 3285 C CA . SER A 1 437 ? 19.585 -16.722 -18.106 1.00 58.12 437 SER A CA 1
ATOM 3286 C C . SER A 1 437 ? 20.092 -17.030 -16.694 1.00 58.12 437 SER A C 1
ATOM 3288 O O . SER A 1 437 ? 20.789 -16.222 -16.075 1.00 58.12 437 SER A O 1
ATOM 3290 N N . SER A 1 438 ? 19.782 -18.231 -16.197 1.00 49.19 438 SER A N 1
ATOM 3291 C CA . SER A 1 438 ? 20.139 -18.713 -14.855 1.00 49.19 438 SER A CA 1
ATOM 3292 C C . SER A 1 438 ? 21.626 -19.064 -14.673 1.00 49.19 438 SER A C 1
ATOM 3294 O O . SER A 1 438 ? 21.998 -19.558 -13.612 1.00 49.19 438 SER A O 1
ATOM 3296 N N . THR A 1 439 ? 22.482 -18.839 -15.679 1.00 61.38 439 THR A N 1
ATOM 3297 C CA . THR A 1 439 ? 23.910 -19.229 -15.674 1.00 61.38 439 THR A CA 1
ATOM 3298 C C . THR A 1 439 ? 24.877 -18.095 -16.044 1.00 61.38 439 THR A C 1
ATOM 3300 O O . THR A 1 439 ? 26.029 -18.352 -16.384 1.00 61.38 439 THR A O 1
ATOM 3303 N N . THR A 1 440 ? 24.419 -16.844 -16.008 1.00 70.56 440 THR A N 1
ATOM 3304 C CA . THR A 1 440 ? 25.156 -15.661 -16.488 1.00 70.56 440 THR A CA 1
ATOM 3305 C C . THR A 1 440 ? 26.320 -15.290 -15.554 1.00 70.56 440 THR A C 1
ATOM 3307 O O . THR A 1 440 ? 26.084 -14.990 -14.382 1.00 70.56 440 THR A O 1
ATOM 3310 N N . LYS A 1 441 ? 27.570 -15.264 -16.044 1.00 85.19 441 LYS A N 1
ATOM 3311 C CA . LYS A 1 441 ? 28.737 -14.801 -15.266 1.00 85.19 441 LYS A CA 1
ATOM 3312 C C . LYS A 1 441 ? 29.076 -13.352 -15.603 1.00 85.19 441 LYS A C 1
ATOM 3314 O O . LYS A 1 441 ? 28.951 -12.915 -16.741 1.00 85.19 441 LYS A O 1
ATOM 3319 N N . LEU A 1 442 ? 29.593 -12.608 -14.624 1.00 86.75 442 LEU A N 1
ATOM 3320 C CA . LEU A 1 442 ? 30.027 -11.221 -14.834 1.00 86.75 442 LEU A CA 1
ATOM 3321 C C . LEU A 1 442 ? 31.111 -11.111 -15.926 1.00 86.75 442 LEU A C 1
ATOM 3323 O O . LEU A 1 442 ? 31.077 -10.181 -16.729 1.00 86.75 442 LEU A O 1
ATOM 3327 N N . SER A 1 443 ? 32.005 -12.104 -16.011 1.00 90.44 443 SER A N 1
ATOM 3328 C CA . SER A 1 443 ? 33.069 -12.215 -17.024 1.00 90.44 443 SER A CA 1
ATOM 3329 C C . SER A 1 443 ? 32.559 -12.281 -18.459 1.00 90.44 443 SER A C 1
ATOM 3331 O O . SER A 1 443 ? 33.303 -11.995 -19.393 1.00 90.44 443 SER A O 1
ATOM 3333 N N . ASP A 1 444 ? 31.299 -12.667 -18.651 1.00 88.56 444 ASP A N 1
ATOM 3334 C CA . ASP A 1 444 ? 30.723 -12.791 -19.985 1.00 88.56 444 ASP A CA 1
ATOM 3335 C C . ASP A 1 444 ? 30.470 -11.403 -20.589 1.00 88.56 444 ASP A C 1
ATOM 3337 O O . ASP A 1 444 ? 30.449 -11.251 -21.810 1.00 88.56 444 ASP A O 1
ATOM 3341 N N . PHE A 1 445 ? 30.331 -10.364 -19.756 1.00 90.44 445 PHE A N 1
ATOM 3342 C CA . PHE A 1 445 ? 29.920 -9.020 -20.180 1.00 90.44 445 PHE A CA 1
ATOM 3343 C C . PHE A 1 445 ? 30.800 -7.897 -19.666 1.00 90.44 445 PHE A C 1
ATOM 3345 O O . PHE A 1 445 ? 30.712 -6.789 -20.191 1.00 90.44 445 PHE A O 1
ATOM 3352 N N . VAL A 1 446 ? 31.647 -8.177 -18.681 1.00 94.94 446 VAL A N 1
ATOM 3353 C CA . VAL A 1 446 ? 32.589 -7.216 -18.131 1.00 94.94 446 VAL A CA 1
ATOM 3354 C C . VAL A 1 446 ? 33.996 -7.783 -18.172 1.00 94.94 446 VAL A C 1
ATOM 3356 O O . VAL A 1 446 ? 34.250 -8.886 -17.692 1.00 94.94 446 VAL A O 1
ATOM 3359 N N . ALA A 1 447 ? 34.919 -6.987 -18.700 1.00 96.12 447 ALA A N 1
ATOM 3360 C CA . ALA A 1 447 ? 36.348 -7.221 -18.575 1.00 96.12 447 ALA A CA 1
ATOM 3361 C C . ALA A 1 447 ? 37.002 -6.016 -17.896 1.00 96.12 447 ALA A C 1
ATOM 3363 O O . ALA A 1 447 ? 36.675 -4.870 -18.197 1.00 96.12 447 ALA A O 1
ATOM 3364 N N . ILE A 1 448 ? 37.922 -6.279 -16.969 1.00 96.31 448 ILE A N 1
ATOM 3365 C CA . ILE A 1 448 ? 38.737 -5.249 -16.327 1.00 96.31 448 ILE A CA 1
ATOM 3366 C C . ILE A 1 448 ? 40.154 -5.375 -16.866 1.00 96.31 448 ILE A C 1
ATOM 3368 O O . ILE A 1 448 ? 40.752 -6.449 -16.815 1.00 96.31 448 ILE A O 1
ATOM 3372 N N . HIS A 1 449 ? 40.689 -4.270 -17.369 1.00 96.00 449 HIS A N 1
ATOM 3373 C CA . HIS A 1 449 ? 42.025 -4.177 -17.932 1.00 96.00 449 HIS A CA 1
ATOM 3374 C C . HIS A 1 449 ? 42.867 -3.218 -17.076 1.00 96.00 449 HIS A C 1
ATOM 3376 O O . HIS A 1 449 ? 42.775 -1.992 -17.227 1.00 96.00 449 HIS A O 1
ATOM 3382 N N . PRO A 1 450 ? 43.681 -3.749 -16.145 1.00 92.56 450 PRO A N 1
ATOM 3383 C CA . PRO A 1 450 ? 44.560 -2.933 -15.318 1.00 92.56 450 PRO A CA 1
ATOM 3384 C C . PRO A 1 450 ? 45.594 -2.213 -16.185 1.00 92.56 450 PRO A C 1
ATOM 3386 O O . PRO A 1 450 ? 46.204 -2.832 -17.055 1.00 92.56 450 PRO A O 1
ATOM 3389 N N . LYS A 1 451 ? 45.829 -0.921 -15.923 1.00 91.12 451 LYS A N 1
ATOM 3390 C CA . LYS A 1 451 ? 46.844 -0.110 -16.622 1.00 91.12 451 LYS A CA 1
ATOM 3391 C C . LYS A 1 451 ? 46.672 -0.051 -18.150 1.00 91.12 451 LYS A C 1
ATOM 3393 O O . LYS A 1 451 ? 47.641 0.160 -18.875 1.00 91.12 451 LYS A O 1
ATOM 3398 N N . ALA A 1 452 ? 45.450 -0.233 -18.651 1.00 92.88 452 ALA A N 1
ATOM 3399 C CA . ALA A 1 452 ? 45.144 -0.221 -20.082 1.00 92.88 452 ALA A CA 1
ATOM 3400 C C . ALA A 1 452 ? 44.878 1.180 -20.653 1.00 92.88 452 ALA A C 1
ATOM 3402 O O . ALA A 1 452 ? 44.631 1.329 -21.852 1.00 92.88 452 ALA A O 1
ATOM 3403 N N . ARG A 1 453 ? 44.948 2.216 -19.814 1.00 92.75 453 ARG A N 1
ATOM 3404 C CA . ARG A 1 453 ? 44.864 3.608 -20.239 1.00 92.75 453 ARG A CA 1
ATOM 3405 C C . ARG A 1 453 ? 46.168 4.350 -19.967 1.00 92.75 453 ARG A C 1
ATOM 3407 O O . ARG A 1 453 ? 46.498 4.649 -18.822 1.00 92.75 453 ARG A O 1
ATOM 3414 N N . ALA A 1 454 ? 46.870 4.690 -21.047 1.00 88.50 454 ALA A N 1
ATOM 3415 C CA . ALA A 1 454 ? 48.111 5.454 -21.023 1.00 88.50 454 ALA A CA 1
ATOM 3416 C C . ALA A 1 454 ? 48.011 6.692 -21.947 1.00 88.50 454 ALA A C 1
ATOM 3418 O O . ALA A 1 454 ? 47.677 6.528 -23.121 1.00 88.50 454 ALA A O 1
ATOM 3419 N N . PRO A 1 455 ? 48.310 7.912 -21.454 1.00 87.81 455 PRO A N 1
ATOM 3420 C CA . PRO A 1 455 ? 48.538 8.236 -20.046 1.00 87.81 455 PRO A CA 1
ATOM 3421 C C . PRO A 1 455 ? 47.254 8.076 -19.215 1.00 87.81 455 PRO A C 1
ATOM 3423 O O . PRO A 1 455 ? 46.141 8.149 -19.740 1.00 87.81 455 PRO A O 1
ATOM 3426 N N . ALA A 1 456 ? 47.417 7.881 -17.906 1.00 88.62 456 ALA A N 1
ATOM 3427 C CA . ALA A 1 456 ? 46.299 7.885 -16.972 1.00 88.62 456 ALA A CA 1
ATOM 3428 C C . ALA A 1 456 ? 45.544 9.220 -17.061 1.00 88.62 456 ALA A C 1
ATOM 3430 O O . ALA A 1 456 ? 46.155 10.290 -17.122 1.00 88.62 456 ALA A O 1
ATOM 3431 N N . PHE A 1 457 ? 44.218 9.177 -16.996 1.00 88.38 457 PHE A N 1
ATOM 3432 C CA . PHE A 1 457 ? 43.391 10.382 -16.982 1.00 88.38 457 PHE A CA 1
ATOM 3433 C C . PHE A 1 457 ? 42.557 10.405 -15.717 1.00 88.38 457 PHE A C 1
ATOM 3435 O O . PHE A 1 457 ? 42.064 9.373 -15.276 1.00 88.38 457 PHE A O 1
ATOM 3442 N N . ASN A 1 458 ? 42.386 11.583 -15.114 1.00 87.00 458 ASN A N 1
ATOM 3443 C CA . ASN A 1 458 ? 41.716 11.690 -13.816 1.00 87.00 458 ASN A CA 1
ATOM 3444 C C . ASN A 1 458 ? 42.337 10.746 -12.758 1.00 87.00 458 ASN A C 1
ATOM 3446 O O . ASN A 1 458 ? 41.629 10.233 -11.902 1.00 87.00 458 ASN A O 1
ATOM 3450 N N . ARG A 1 459 ? 43.661 10.515 -12.815 1.00 87.62 459 ARG A N 1
ATOM 3451 C CA . ARG A 1 459 ? 44.393 9.557 -11.958 1.00 87.62 459 ARG A CA 1
ATOM 3452 C C . ARG A 1 459 ? 43.909 8.105 -12.081 1.00 87.62 459 ARG A C 1
ATOM 3454 O O . ARG A 1 459 ? 44.073 7.341 -11.144 1.00 87.62 459 ARG A O 1
ATOM 3461 N N . ASP A 1 460 ? 43.312 7.744 -13.210 1.00 91.12 460 ASP A N 1
ATOM 3462 C CA . ASP A 1 460 ? 42.847 6.392 -13.491 1.00 91.12 460 ASP A CA 1
ATOM 3463 C C . ASP A 1 460 ? 43.534 5.863 -14.755 1.00 91.12 460 ASP A C 1
ATOM 3465 O O . ASP A 1 460 ? 43.470 6.482 -15.822 1.00 91.12 460 ASP A O 1
ATOM 3469 N N . ASP A 1 461 ? 44.231 4.742 -14.608 1.00 93.38 461 ASP A N 1
ATOM 3470 C CA . ASP A 1 461 ? 44.851 3.978 -15.693 1.00 93.38 461 ASP A CA 1
ATOM 3471 C C . ASP A 1 461 ? 44.117 2.653 -15.963 1.00 93.38 461 ASP A C 1
ATOM 3473 O O . ASP A 1 461 ? 44.461 1.936 -16.905 1.00 93.38 461 ASP A O 1
ATOM 3477 N N . GLY A 1 462 ? 43.102 2.321 -15.159 1.00 95.62 462 GLY A N 1
ATOM 3478 C CA . GLY A 1 462 ? 42.259 1.152 -15.355 1.00 95.62 462 GLY A CA 1
ATOM 3479 C C . GLY A 1 462 ? 41.205 1.393 -16.432 1.00 95.62 462 GLY A C 1
ATOM 3480 O O . GLY A 1 462 ? 40.734 2.518 -16.628 1.00 95.62 462 GLY A O 1
ATOM 3481 N N . VAL A 1 463 ? 40.820 0.321 -17.122 1.00 97.25 463 VAL A N 1
ATOM 3482 C CA . VAL A 1 463 ? 39.731 0.320 -18.105 1.00 97.25 463 VAL A CA 1
ATOM 3483 C C . VAL A 1 463 ? 38.757 -0.802 -17.777 1.00 97.25 463 VAL A C 1
ATOM 3485 O O . VAL A 1 463 ? 39.181 -1.920 -17.493 1.00 97.25 463 VAL A O 1
ATOM 3488 N N . VAL A 1 464 ? 37.460 -0.506 -17.815 1.00 97.44 464 VAL A N 1
ATOM 3489 C CA . VAL A 1 464 ? 36.391 -1.505 -17.758 1.00 97.44 464 VAL A CA 1
ATOM 3490 C C . VAL A 1 464 ? 35.684 -1.552 -19.103 1.00 97.44 464 VAL A C 1
ATOM 3492 O O . VAL A 1 464 ? 35.184 -0.537 -19.579 1.00 97.44 464 VAL A O 1
ATOM 3495 N N . SER A 1 465 ? 35.644 -2.725 -19.718 1.00 98.00 465 SER A N 1
ATOM 3496 C CA . SER A 1 465 ? 34.904 -2.968 -20.953 1.00 98.00 465 SER A CA 1
ATOM 3497 C C . SER A 1 465 ? 33.561 -3.586 -20.598 1.00 98.00 465 SER A C 1
ATOM 3499 O O . SER A 1 465 ? 33.522 -4.672 -20.020 1.00 98.00 465 SER A O 1
ATOM 3501 N N . ILE A 1 466 ? 32.466 -2.908 -20.937 1.00 97.69 466 ILE A N 1
ATOM 3502 C CA . ILE A 1 466 ? 31.098 -3.375 -20.682 1.00 97.69 466 ILE A CA 1
ATOM 3503 C C . ILE A 1 466 ? 30.465 -3.756 -22.013 1.00 97.69 466 ILE A C 1
ATOM 3505 O O . ILE A 1 466 ? 30.565 -3.011 -22.986 1.00 97.69 466 ILE A O 1
ATOM 3509 N N . SER A 1 467 ? 29.828 -4.924 -22.062 1.00 95.75 467 SER A N 1
ATOM 3510 C CA . SER A 1 467 ? 29.232 -5.464 -23.279 1.00 95.75 467 SER A CA 1
ATOM 3511 C C . SER A 1 467 ? 27.750 -5.786 -23.135 1.00 95.75 467 SER A C 1
ATOM 3513 O O . SER A 1 467 ? 27.314 -6.324 -22.115 1.00 95.75 467 SER A O 1
ATOM 3515 N N . VAL A 1 468 ? 27.007 -5.541 -24.210 1.00 94.25 468 VAL A N 1
ATOM 3516 C CA . VAL A 1 468 ? 25.572 -5.808 -24.338 1.00 94.25 468 VAL A CA 1
ATOM 3517 C C . VAL A 1 468 ? 25.319 -6.712 -25.546 1.00 94.25 468 VAL A C 1
ATOM 3519 O O . VAL A 1 468 ? 25.929 -6.541 -26.601 1.00 94.25 468 VAL A O 1
ATOM 3522 N N . ASP A 1 469 ? 24.439 -7.696 -25.386 1.00 92.00 469 ASP A N 1
ATOM 3523 C CA . ASP A 1 469 ? 24.065 -8.664 -26.420 1.00 92.00 469 ASP A CA 1
ATOM 3524 C C . ASP A 1 469 ? 22.560 -8.973 -26.377 1.00 92.00 469 ASP A C 1
ATOM 3526 O O . ASP A 1 469 ? 21.794 -8.306 -25.681 1.00 92.00 469 ASP A O 1
ATOM 3530 N N . ASP A 1 470 ? 22.106 -9.966 -27.137 1.00 89.81 470 ASP A N 1
ATOM 3531 C CA . ASP A 1 470 ? 20.699 -10.353 -27.224 1.00 89.81 470 ASP A CA 1
ATOM 3532 C C . ASP A 1 470 ? 20.118 -10.922 -25.916 1.00 89.81 470 ASP A C 1
ATOM 3534 O O . ASP A 1 470 ? 18.903 -10.824 -25.714 1.00 89.81 470 ASP A O 1
ATOM 3538 N N . THR A 1 471 ? 20.964 -11.425 -25.012 1.00 87.44 471 THR A N 1
ATOM 3539 C CA . THR A 1 471 ? 20.584 -11.965 -23.695 1.00 87.44 471 THR A CA 1
ATOM 3540 C C . THR A 1 471 ? 20.426 -10.900 -22.611 1.00 87.44 471 THR A C 1
ATOM 3542 O O . THR A 1 471 ? 19.930 -11.201 -21.522 1.00 87.44 471 THR A O 1
ATOM 3545 N N . ALA A 1 472 ? 20.815 -9.651 -22.888 1.00 88.38 472 ALA A N 1
ATOM 3546 C CA . ALA A 1 472 ? 20.812 -8.526 -21.953 1.00 88.38 472 ALA A CA 1
ATOM 3547 C C . ALA A 1 472 ? 19.400 -7.976 -21.637 1.00 88.38 472 ALA A C 1
ATOM 3549 O O . ALA A 1 472 ? 19.128 -6.779 -21.769 1.00 88.38 472 ALA A O 1
ATOM 3550 N N . ILE A 1 473 ? 18.492 -8.869 -21.234 1.00 85.12 473 ILE A N 1
ATOM 3551 C CA . ILE A 1 473 ? 17.125 -8.591 -20.784 1.00 85.12 473 ILE A CA 1
ATOM 3552 C C . ILE A 1 473 ? 17.104 -8.642 -19.265 1.00 85.12 473 ILE A C 1
ATOM 3554 O O . ILE A 1 473 ? 17.376 -9.690 -18.677 1.00 85.12 473 ILE A O 1
ATOM 3558 N N . PHE A 1 474 ? 16.768 -7.524 -18.633 1.00 78.06 474 PHE A N 1
ATOM 3559 C CA . PHE A 1 474 ? 16.683 -7.454 -17.181 1.00 78.06 474 PHE A CA 1
ATOM 3560 C C . PHE A 1 474 ? 15.308 -7.934 -16.718 1.00 78.06 474 PHE A C 1
ATOM 3562 O O . PHE A 1 474 ? 14.295 -7.262 -16.933 1.00 78.06 474 PHE A O 1
ATOM 3569 N N . LYS A 1 475 ? 15.266 -9.099 -16.063 1.00 76.50 475 LYS A N 1
ATOM 3570 C CA . LYS A 1 475 ? 14.016 -9.732 -15.607 1.00 76.50 475 LYS A CA 1
ATOM 3571 C C . LYS A 1 475 ? 12.975 -9.795 -16.752 1.00 76.50 475 LYS A C 1
ATOM 3573 O O . LYS A 1 475 ? 13.301 -10.042 -17.909 1.00 76.50 475 LYS A O 1
ATOM 3578 N N . ALA A 1 476 ? 11.707 -9.519 -16.456 1.00 71.94 476 ALA A N 1
ATOM 3579 C CA . ALA A 1 476 ? 10.615 -9.518 -17.431 1.00 71.94 476 ALA A CA 1
ATOM 3580 C C . ALA A 1 476 ? 10.513 -8.230 -18.284 1.00 71.94 476 ALA A C 1
ATOM 3582 O O . ALA A 1 476 ? 9.503 -8.020 -18.954 1.00 71.94 476 ALA A O 1
ATOM 3583 N N . GLN A 1 477 ? 11.503 -7.329 -18.245 1.00 75.06 477 GLN A N 1
ATOM 3584 C CA . GLN A 1 477 ? 11.439 -6.070 -18.992 1.00 75.06 477 GLN A CA 1
ATOM 3585 C C . GLN A 1 477 ? 11.976 -6.264 -20.410 1.00 75.06 477 GLN A C 1
ATOM 3587 O O . GLN A 1 477 ? 13.177 -6.207 -20.669 1.00 75.06 477 GLN A O 1
ATOM 3592 N N . HIS A 1 478 ? 11.061 -6.536 -21.336 1.00 80.56 478 HIS A N 1
ATOM 3593 C CA . HIS A 1 478 ? 11.407 -6.904 -22.704 1.00 80.56 478 HIS A CA 1
ATOM 3594 C C . HIS A 1 478 ? 11.678 -5.717 -23.624 1.00 80.56 478 HIS A C 1
ATOM 3596 O O . HIS A 1 478 ? 12.257 -5.934 -24.674 1.00 80.56 478 HIS A O 1
ATOM 3602 N N . ASN A 1 479 ? 11.320 -4.488 -23.258 1.00 85.56 479 ASN A N 1
ATOM 3603 C CA . ASN A 1 479 ? 11.387 -3.315 -24.135 1.00 85.56 479 ASN A CA 1
ATOM 3604 C C . ASN A 1 479 ? 12.781 -2.669 -24.251 1.00 85.56 479 ASN A C 1
ATOM 3606 O O . ASN A 1 479 ? 12.926 -1.653 -24.927 1.00 85.56 479 ASN A O 1
ATOM 3610 N N . PHE A 1 480 ? 13.822 -3.232 -23.633 1.00 89.75 480 PHE A N 1
ATOM 3611 C CA . PHE A 1 480 ? 15.180 -2.692 -23.718 1.00 89.75 480 PHE A CA 1
ATOM 3612 C C . PHE A 1 480 ? 16.265 -3.774 -23.788 1.00 89.75 480 PHE A C 1
ATOM 3614 O O . PHE A 1 480 ? 16.032 -4.971 -23.587 1.00 89.75 480 PHE A O 1
ATOM 3621 N N . ARG A 1 481 ? 17.483 -3.326 -24.089 1.00 92.31 481 ARG A N 1
ATOM 3622 C CA . ARG A 1 481 ? 18.734 -4.071 -23.916 1.00 92.31 481 ARG A CA 1
ATOM 3623 C C . ARG A 1 481 ? 19.647 -3.250 -23.032 1.00 92.31 481 ARG A C 1
ATOM 3625 O O . ARG A 1 481 ? 19.885 -2.089 -23.360 1.00 92.31 481 ARG A O 1
ATOM 3632 N N . ARG A 1 482 ? 20.110 -3.823 -21.916 1.00 93.06 482 ARG A N 1
ATOM 3633 C CA . ARG A 1 482 ? 20.891 -3.058 -20.935 1.00 93.06 482 ARG A CA 1
ATOM 3634 C C . ARG A 1 482 ? 22.003 -3.842 -20.264 1.00 93.06 482 ARG A C 1
ATOM 3636 O O . ARG A 1 482 ? 21.862 -5.020 -19.943 1.00 93.06 482 ARG A O 1
ATOM 3643 N N . SER A 1 483 ? 23.140 -3.193 -20.078 1.00 94.06 483 SER A N 1
ATOM 3644 C CA . SER A 1 483 ? 24.320 -3.730 -19.405 1.00 94.06 483 SER A CA 1
ATOM 3645 C C . SER A 1 483 ? 25.060 -2.572 -18.774 1.00 94.06 483 SER A C 1
ATOM 3647 O O . SER A 1 483 ? 25.750 -1.846 -19.482 1.00 94.06 483 SER A O 1
ATOM 3649 N N . GLU A 1 484 ? 24.890 -2.377 -17.470 1.00 94.31 484 GLU A N 1
ATOM 3650 C CA . GLU A 1 484 ? 25.446 -1.223 -16.765 1.00 94.31 484 GLU A CA 1
ATOM 3651 C C . GLU A 1 484 ? 26.023 -1.610 -15.407 1.00 94.31 484 GLU A C 1
ATOM 3653 O O . GLU A 1 484 ? 25.556 -2.536 -14.739 1.00 94.31 484 GLU A O 1
ATOM 3658 N N . LEU A 1 485 ? 27.025 -0.840 -14.999 1.00 94.19 485 LEU A N 1
ATOM 3659 C CA . LEU A 1 485 ? 27.420 -0.684 -13.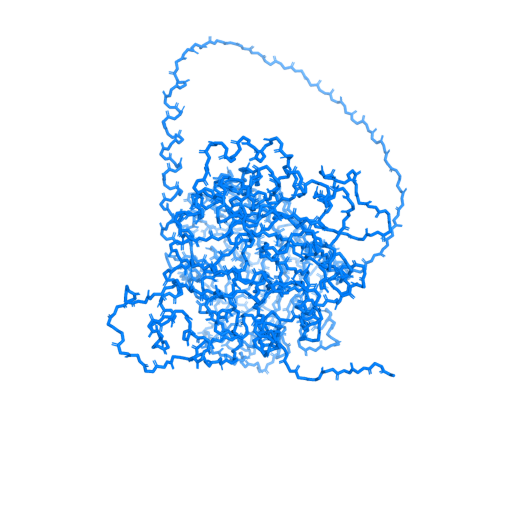611 1.00 94.19 485 LEU A CA 1
ATOM 3660 C C . LEU A 1 485 ? 26.665 0.509 -13.033 1.00 94.19 485 LEU A C 1
ATOM 3662 O O . LEU A 1 485 ? 26.598 1.565 -13.664 1.00 94.19 485 LEU A O 1
ATOM 3666 N N . VAL A 1 486 ? 26.117 0.334 -11.833 1.00 92.94 486 VAL A N 1
ATOM 3667 C CA . VAL A 1 486 ? 25.327 1.369 -11.151 1.00 92.94 486 VAL A CA 1
ATOM 3668 C C . VAL A 1 486 ? 25.978 1.712 -9.831 1.00 92.94 486 VAL A C 1
ATOM 3670 O O . VAL A 1 486 ? 26.507 0.829 -9.159 1.00 92.94 486 VAL A O 1
ATOM 3673 N N . GLN A 1 487 ? 25.924 2.975 -9.429 1.00 89.06 487 GLN A N 1
ATOM 3674 C CA . GLN A 1 487 ? 26.323 3.347 -8.083 1.00 89.06 487 GLN A CA 1
ATOM 3675 C C . GLN A 1 487 ? 25.488 4.484 -7.517 1.00 89.06 487 GLN A C 1
ATOM 3677 O O . GLN A 1 487 ? 25.242 5.484 -8.187 1.00 89.06 487 GLN A O 1
ATOM 3682 N N . ILE A 1 488 ? 25.133 4.358 -6.238 1.00 89.19 488 ILE A N 1
ATOM 3683 C CA . ILE A 1 488 ? 24.476 5.428 -5.492 1.00 89.19 488 ILE A CA 1
ATOM 3684 C C . ILE A 1 488 ? 25.515 6.474 -5.064 1.00 89.19 488 ILE A C 1
ATOM 3686 O O . ILE A 1 488 ? 26.438 6.178 -4.294 1.00 89.19 488 ILE A O 1
ATOM 3690 N N . VAL A 1 489 ? 25.344 7.710 -5.529 1.00 89.69 489 VAL A N 1
ATOM 3691 C CA . VAL A 1 489 ? 26.226 8.854 -5.260 1.00 89.69 489 VAL A CA 1
ATOM 3692 C C . VAL A 1 489 ? 25.473 9.981 -4.556 1.00 89.69 489 VAL A C 1
ATOM 3694 O O . VAL A 1 489 ? 24.298 10.221 -4.810 1.00 89.69 489 VAL A O 1
ATOM 3697 N N . GLN A 1 490 ? 26.147 10.693 -3.654 1.00 88.69 490 GLN A N 1
ATOM 3698 C CA . GLN A 1 490 ? 25.602 11.900 -3.021 1.00 88.69 490 GLN A CA 1
ATOM 3699 C C . GLN A 1 490 ? 25.821 13.128 -3.916 1.00 88.69 490 GLN A C 1
ATOM 3701 O O . GLN A 1 490 ? 26.879 13.276 -4.526 1.00 88.69 490 GLN A O 1
ATOM 3706 N N . GLY A 1 491 ? 24.859 14.045 -3.968 1.00 86.44 491 GLY A N 1
ATOM 3707 C CA . GLY A 1 491 ? 25.007 15.332 -4.647 1.00 86.44 491 GLY A CA 1
ATOM 3708 C C . GLY A 1 491 ? 25.536 16.428 -3.723 1.00 86.44 491 GLY A C 1
ATOM 3709 O O . GLY A 1 491 ? 25.293 16.450 -2.518 1.00 86.44 491 GLY A O 1
ATOM 3710 N N . ASN A 1 492 ? 26.260 17.394 -4.286 1.00 86.94 492 ASN A N 1
ATOM 3711 C CA . ASN A 1 492 ? 26.673 18.606 -3.587 1.00 86.94 492 ASN A CA 1
ATOM 3712 C C . ASN A 1 492 ? 25.575 19.678 -3.684 1.00 86.94 492 ASN A C 1
ATOM 3714 O O . ASN A 1 492 ? 25.658 20.590 -4.507 1.00 86.94 492 ASN A O 1
ATOM 3718 N N . THR A 1 493 ? 24.552 19.577 -2.835 1.00 80.12 493 THR A N 1
ATOM 3719 C CA . THR A 1 493 ? 23.378 20.475 -2.840 1.00 80.12 493 THR A CA 1
ATOM 3720 C C . THR A 1 493 ? 23.722 21.948 -2.595 1.00 80.12 493 THR A C 1
ATOM 3722 O O . THR A 1 493 ? 23.043 22.833 -3.110 1.00 80.12 493 THR A O 1
ATOM 3725 N N . ASN A 1 494 ? 24.818 22.221 -1.881 1.00 79.94 494 ASN A N 1
ATOM 3726 C CA . ASN A 1 494 ? 25.305 23.572 -1.575 1.00 79.94 494 ASN A CA 1
ATOM 3727 C C . ASN A 1 494 ? 26.372 24.075 -2.564 1.00 79.94 494 ASN A C 1
ATOM 3729 O O . ASN A 1 494 ? 27.021 25.094 -2.320 1.00 79.94 494 ASN A O 1
ATOM 3733 N N . GLY A 1 495 ? 26.621 23.356 -3.660 1.00 85.19 495 GLY A N 1
ATOM 3734 C CA . GLY A 1 495 ? 27.717 23.678 -4.562 1.00 85.19 495 GLY A CA 1
ATOM 3735 C C . GLY A 1 495 ? 27.560 23.075 -5.947 1.00 85.19 495 GLY A C 1
ATOM 3736 O O . GLY A 1 495 ? 26.491 23.101 -6.546 1.00 85.19 495 GLY A O 1
ATOM 3737 N N . THR A 1 496 ? 28.679 22.625 -6.508 1.00 88.06 496 THR A N 1
ATOM 3738 C CA . THR A 1 496 ? 28.716 21.948 -7.808 1.00 88.06 496 THR A CA 1
ATOM 3739 C C . THR A 1 496 ? 29.044 20.479 -7.587 1.00 88.06 496 THR A C 1
ATOM 3741 O O . THR A 1 496 ? 30.003 20.164 -6.875 1.00 88.06 496 THR A O 1
ATOM 3744 N N . THR A 1 497 ? 28.243 19.601 -8.179 1.00 91.38 497 THR A N 1
ATOM 3745 C CA . THR A 1 497 ? 28.535 18.175 -8.340 1.00 91.38 497 THR A CA 1
ATOM 3746 C C . THR A 1 497 ? 29.193 17.990 -9.697 1.00 91.38 497 THR A C 1
ATOM 3748 O O . THR A 1 497 ? 28.685 18.497 -10.697 1.00 91.38 497 THR A O 1
ATOM 3751 N N . ILE A 1 498 ? 30.338 17.314 -9.749 1.00 92.00 498 ILE A N 1
ATOM 3752 C CA . ILE A 1 498 ? 31.078 17.103 -10.994 1.00 92.00 498 ILE A CA 1
ATOM 3753 C C . ILE A 1 498 ? 31.173 15.619 -11.265 1.00 92.00 498 ILE A C 1
ATOM 3755 O O . ILE A 1 498 ? 31.889 14.919 -10.558 1.00 92.00 498 ILE A O 1
ATOM 3759 N N . PHE A 1 499 ? 30.496 15.173 -12.313 1.00 93.31 499 PHE A N 1
ATOM 3760 C CA . PHE A 1 499 ? 30.578 13.812 -12.817 1.00 93.31 499 PHE A CA 1
ATOM 3761 C C . PHE A 1 499 ? 31.697 13.732 -13.846 1.00 93.31 499 PHE A C 1
ATOM 3763 O O . PHE A 1 499 ? 31.791 14.576 -14.739 1.00 93.31 499 PHE A O 1
ATOM 3770 N N . ARG A 1 500 ? 32.566 12.736 -13.717 1.00 93.38 500 ARG A N 1
ATOM 3771 C CA . ARG A 1 500 ? 33.647 12.466 -14.662 1.00 93.38 500 ARG A CA 1
ATOM 3772 C C . ARG A 1 500 ? 33.465 11.073 -15.212 1.00 93.38 500 ARG A C 1
ATOM 3774 O O . ARG A 1 500 ? 33.199 10.148 -14.455 1.00 93.38 500 ARG A O 1
ATOM 3781 N N . ALA A 1 501 ? 33.636 10.942 -16.515 1.00 93.88 501 ALA A N 1
ATOM 3782 C CA . ALA A 1 501 ? 33.694 9.662 -17.192 1.00 93.88 501 ALA A CA 1
ATOM 3783 C C . ALA A 1 501 ? 34.566 9.821 -18.430 1.00 93.88 501 ALA A C 1
ATOM 3785 O O . ALA A 1 501 ? 34.615 10.887 -19.040 1.00 93.88 501 ALA A O 1
ATOM 3786 N N . SER A 1 502 ? 35.285 8.775 -18.801 1.00 95.94 502 SER A N 1
ATOM 3787 C CA . SER A 1 502 ? 35.905 8.676 -20.116 1.00 95.94 502 SER A CA 1
ATOM 3788 C C . SER A 1 502 ? 35.445 7.400 -20.776 1.00 95.94 502 SER A C 1
ATOM 3790 O O . SER A 1 502 ? 35.308 6.387 -20.091 1.00 95.94 502 SER A O 1
ATOM 3792 N N . LEU A 1 503 ? 35.237 7.451 -22.084 1.00 97.50 503 LEU A N 1
ATOM 3793 C CA . LEU A 1 503 ? 34.797 6.306 -22.865 1.00 97.50 503 LEU A CA 1
ATOM 3794 C C . LEU A 1 503 ? 35.582 6.177 -24.167 1.00 97.50 503 LEU A C 1
ATOM 3796 O O . LEU A 1 503 ? 36.093 7.171 -24.685 1.00 97.50 503 LEU A O 1
ATOM 3800 N N . ARG A 1 504 ? 35.675 4.956 -24.689 1.00 97.12 504 ARG A N 1
ATOM 3801 C CA . ARG A 1 504 ? 36.325 4.653 -25.968 1.00 97.12 504 ARG A CA 1
ATOM 3802 C C . ARG A 1 504 ? 35.642 3.470 -26.639 1.00 97.12 504 ARG A C 1
ATOM 3804 O O . ARG A 1 504 ? 35.474 2.417 -26.030 1.00 97.12 504 ARG A O 1
ATOM 3811 N N . ALA A 1 505 ? 35.307 3.621 -27.915 1.00 96.94 505 ALA A N 1
ATOM 3812 C CA . ALA A 1 505 ? 34.890 2.503 -28.753 1.00 96.94 505 ALA A CA 1
ATOM 3813 C C . ALA A 1 505 ? 36.115 1.935 -29.481 1.00 96.94 505 ALA A C 1
ATOM 3815 O O . ALA A 1 505 ? 36.773 2.653 -30.223 1.00 96.94 505 ALA A O 1
ATOM 3816 N N . THR A 1 506 ? 36.422 0.655 -29.283 1.00 95.00 506 THR A N 1
ATOM 3817 C CA . THR A 1 506 ? 37.550 -0.031 -29.953 1.00 95.00 506 THR A CA 1
ATOM 3818 C C . THR A 1 506 ? 37.121 -0.765 -31.224 1.00 95.00 506 THR A C 1
ATOM 3820 O O . THR A 1 506 ? 37.939 -1.201 -32.029 1.00 95.00 506 THR A O 1
ATOM 3823 N N . LYS A 1 507 ? 35.809 -0.926 -31.421 1.00 94.12 507 LYS A N 1
ATOM 3824 C CA . LYS A 1 507 ? 35.210 -1.590 -32.580 1.00 94.12 507 LYS A CA 1
ATOM 3825 C C . LYS A 1 507 ? 33.990 -0.816 -33.052 1.00 94.12 507 LYS A C 1
ATOM 3827 O O . LYS A 1 507 ? 33.364 -0.084 -32.288 1.00 94.12 507 LYS A O 1
ATOM 3832 N N . ARG A 1 508 ? 33.631 -1.007 -34.323 1.00 92.44 508 ARG A N 1
ATOM 3833 C CA . ARG A 1 508 ? 32.351 -0.517 -34.841 1.00 92.44 508 ARG A CA 1
ATOM 3834 C C . ARG A 1 508 ? 31.208 -1.245 -34.141 1.00 92.44 508 ARG A C 1
ATOM 3836 O O . ARG A 1 508 ? 31.263 -2.462 -33.992 1.00 92.44 508 ARG A O 1
ATOM 3843 N N . PHE A 1 509 ? 30.174 -0.492 -33.788 1.00 94.62 509 PHE A N 1
ATOM 3844 C CA . PHE A 1 509 ? 28.926 -1.049 -33.286 1.00 94.62 509 PHE A CA 1
ATOM 3845 C C . PHE A 1 509 ? 28.263 -1.889 -34.377 1.00 94.62 509 PHE A C 1
ATOM 3847 O O . PHE A 1 509 ? 28.011 -1.409 -35.485 1.00 94.62 509 PHE A O 1
ATOM 3854 N N . THR A 1 510 ? 28.000 -3.147 -34.050 1.00 93.31 510 THR A N 1
ATOM 3855 C CA . THR A 1 510 ? 27.245 -4.082 -34.886 1.00 93.31 510 THR A CA 1
ATOM 3856 C C . THR A 1 510 ? 25.759 -3.741 -34.877 1.00 93.31 510 THR A C 1
ATOM 3858 O O . THR A 1 510 ? 25.083 -3.896 -35.894 1.00 93.31 510 THR A O 1
ATOM 3861 N N . ASN A 1 511 ? 25.259 -3.196 -33.765 1.00 95.06 511 ASN A N 1
ATOM 3862 C CA . ASN A 1 511 ? 23.870 -2.793 -33.624 1.00 95.06 511 ASN A CA 1
ATOM 3863 C C . ASN A 1 511 ? 23.717 -1.285 -33.860 1.00 95.06 511 ASN A C 1
ATOM 3865 O O . ASN A 1 511 ? 24.283 -0.452 -33.148 1.00 95.06 511 ASN A O 1
ATOM 3869 N N . ARG A 1 512 ? 22.902 -0.923 -34.855 1.00 92.81 512 ARG A N 1
ATOM 3870 C CA . ARG A 1 512 ? 22.642 0.462 -35.292 1.00 92.81 512 ARG A CA 1
ATOM 3871 C C . ARG A 1 512 ? 21.619 1.172 -34.390 1.00 92.81 512 ARG A C 1
ATOM 3873 O O . ARG A 1 512 ? 20.641 1.723 -34.885 1.00 92.81 512 ARG A O 1
ATOM 3880 N N . HIS A 1 513 ? 21.845 1.155 -33.078 1.00 94.88 513 HIS A N 1
ATOM 3881 C CA . HIS A 1 513 ? 20.966 1.774 -32.078 1.00 94.88 513 HIS A CA 1
ATOM 3882 C C . HIS A 1 513 ? 21.489 3.129 -31.596 1.00 94.88 513 HIS A C 1
ATOM 3884 O O . HIS A 1 513 ? 22.639 3.502 -31.830 1.00 94.88 513 HIS A O 1
ATOM 3890 N N . VAL A 1 514 ? 20.633 3.869 -30.892 1.00 95.50 514 VAL A N 1
ATOM 3891 C CA . VAL A 1 514 ? 21.072 4.964 -30.023 1.00 95.50 514 VAL A CA 1
ATOM 3892 C C . VAL A 1 514 ? 21.314 4.366 -28.639 1.00 95.50 514 VAL A C 1
ATOM 3894 O O . VAL A 1 514 ? 20.377 3.912 -27.981 1.00 95.50 514 VAL A O 1
ATOM 3897 N N . TRP A 1 515 ? 22.579 4.321 -28.237 1.00 97.25 515 TRP A N 1
ATOM 3898 C CA . TRP A 1 515 ? 23.031 3.772 -26.966 1.00 97.25 515 TRP A CA 1
ATOM 3899 C C . TRP A 1 515 ? 23.140 4.881 -25.934 1.00 97.25 515 TRP A C 1
ATOM 3901 O O . TRP A 1 515 ? 23.906 5.815 -26.128 1.00 97.25 515 TRP A O 1
ATOM 3911 N N . GLN A 1 516 ? 22.408 4.782 -24.838 1.00 97.31 516 GLN A N 1
ATOM 3912 C CA . GLN A 1 516 ? 22.626 5.579 -23.640 1.00 97.31 516 GLN A CA 1
ATOM 3913 C C . GLN A 1 516 ? 23.783 4.963 -22.852 1.00 97.31 516 GLN A C 1
ATOM 3915 O O . GLN A 1 516 ? 23.777 3.753 -22.622 1.00 97.31 516 GLN A O 1
ATOM 3920 N N . VAL A 1 517 ? 24.800 5.761 -22.503 1.00 97.38 517 VAL A N 1
ATOM 3921 C CA . VAL A 1 517 ? 26.085 5.209 -22.030 1.00 97.38 517 VAL A CA 1
ATOM 3922 C C . VAL A 1 517 ? 26.591 5.736 -20.693 1.00 97.38 517 VAL A C 1
ATOM 3924 O O . VAL A 1 517 ? 27.253 4.998 -19.966 1.00 97.38 517 VAL A O 1
ATOM 3927 N N . VAL A 1 518 ? 26.286 6.987 -20.347 1.00 97.00 518 VAL A N 1
ATOM 3928 C CA . VAL A 1 518 ? 26.569 7.552 -19.018 1.00 97.00 518 VAL A CA 1
ATOM 3929 C C . VAL A 1 518 ? 25.444 8.507 -18.658 1.00 97.00 518 VAL A C 1
ATOM 3931 O O . VAL A 1 518 ? 25.214 9.474 -19.387 1.00 97.00 518 VAL A O 1
ATOM 3934 N N . PHE A 1 519 ? 24.744 8.245 -17.560 1.00 95.31 519 PHE A N 1
ATOM 3935 C CA . PHE A 1 519 ? 23.603 9.057 -17.145 1.00 95.31 519 PHE A CA 1
ATOM 3936 C C . PHE A 1 519 ? 23.298 8.878 -15.651 1.00 95.31 519 PHE A C 1
ATOM 3938 O O . PHE A 1 519 ? 23.516 7.792 -15.109 1.00 95.31 519 PHE A O 1
ATOM 3945 N N . PRO A 1 520 ? 22.815 9.922 -14.964 1.00 92.31 520 PRO A N 1
ATOM 3946 C CA . PRO A 1 520 ? 22.156 9.778 -13.683 1.00 92.31 520 PRO A CA 1
ATOM 3947 C C . PRO A 1 520 ? 20.693 9.337 -13.870 1.00 92.31 520 PRO A C 1
ATOM 3949 O O . PRO A 1 520 ? 20.057 9.703 -14.858 1.00 92.31 520 PRO A O 1
ATOM 3952 N N . GLU A 1 521 ? 20.126 8.628 -12.897 1.00 90.00 521 GLU A N 1
ATOM 3953 C CA . GLU A 1 521 ? 18.700 8.249 -12.866 1.00 90.00 521 GLU A CA 1
ATOM 3954 C C . GLU A 1 521 ? 17.769 9.467 -12.788 1.00 90.00 521 GLU A C 1
ATOM 3956 O O . GLU A 1 521 ? 16.608 9.413 -13.184 1.00 90.00 521 GLU A O 1
ATOM 3961 N N . SER A 1 522 ? 18.269 10.614 -12.324 1.00 86.44 522 SER A N 1
ATOM 3962 C CA . SER A 1 522 ? 17.540 11.881 -12.429 1.00 86.44 522 SER A CA 1
ATOM 3963 C C . SER A 1 522 ? 17.340 12.374 -13.869 1.00 86.44 522 SER A C 1
ATOM 3965 O O . SER A 1 522 ? 16.542 13.284 -14.076 1.00 86.44 522 SER A O 1
ATOM 3967 N N . HIS A 1 523 ? 18.050 11.813 -14.857 1.00 89.50 523 HIS A N 1
ATOM 3968 C CA . HIS A 1 523 ? 17.999 12.188 -16.277 1.00 89.50 523 HIS A CA 1
ATOM 3969 C C . HIS A 1 523 ? 18.290 13.675 -16.572 1.00 89.50 523 HIS A C 1
ATOM 3971 O O . HIS A 1 523 ? 17.999 14.174 -17.659 1.00 89.50 523 HIS A O 1
ATOM 3977 N N . GLN A 1 524 ? 18.940 14.381 -15.637 1.00 87.31 524 GLN A N 1
ATOM 3978 C CA . GLN A 1 524 ? 19.345 15.790 -15.782 1.00 87.31 524 GLN A CA 1
ATOM 3979 C C . GLN A 1 524 ? 20.241 16.029 -17.007 1.00 87.31 524 GLN A C 1
ATOM 3981 O O . GLN A 1 524 ? 20.204 17.081 -17.656 1.00 87.31 524 GLN A O 1
ATOM 3986 N N . TRP A 1 525 ? 21.086 15.049 -17.305 1.00 92.50 525 TRP A N 1
ATOM 3987 C CA . TRP A 1 525 ? 22.002 15.036 -18.432 1.00 92.50 525 TRP A CA 1
ATOM 3988 C C . TRP A 1 525 ? 22.311 13.607 -18.819 1.00 92.50 525 TRP A C 1
ATOM 3990 O O . TRP A 1 525 ? 22.301 12.712 -17.985 1.00 92.50 525 TRP A O 1
ATOM 4000 N N . GLU A 1 526 ? 22.627 13.389 -20.082 1.00 95.44 526 GLU A N 1
ATOM 4001 C CA . GLU A 1 526 ? 22.827 12.046 -20.597 1.00 95.44 526 GLU A CA 1
ATOM 4002 C C . GLU A 1 526 ? 23.879 12.066 -21.697 1.00 95.44 526 GLU A C 1
ATOM 4004 O O . GLU A 1 526 ? 23.927 12.972 -22.534 1.00 95.44 526 GLU A O 1
ATOM 4009 N N . VAL A 1 527 ? 24.722 11.043 -21.713 1.00 97.88 527 VAL A N 1
ATOM 4010 C CA . VAL A 1 527 ? 25.665 10.785 -22.796 1.00 97.88 527 VAL A CA 1
ATOM 4011 C C . VAL A 1 527 ? 25.129 9.624 -23.615 1.00 97.88 527 VAL A C 1
ATOM 4013 O O . VAL A 1 527 ? 24.808 8.569 -23.066 1.00 97.88 527 VAL A O 1
ATOM 4016 N N . PHE A 1 528 ? 25.072 9.810 -24.930 1.00 98.00 528 PHE A N 1
ATOM 4017 C CA . PHE A 1 528 ? 24.657 8.799 -25.889 1.00 98.00 528 PHE A CA 1
ATOM 4018 C C . PHE A 1 528 ? 25.721 8.557 -26.953 1.00 98.00 528 PHE A C 1
ATOM 4020 O O . PHE A 1 528 ? 26.461 9.462 -27.327 1.00 98.00 528 PHE A O 1
ATOM 4027 N N . ILE A 1 529 ? 25.724 7.355 -27.517 1.00 98.06 529 ILE A N 1
ATOM 4028 C CA . ILE A 1 529 ? 26.342 7.048 -28.801 1.00 98.06 529 ILE A CA 1
ATOM 4029 C C . ILE A 1 529 ? 25.225 6.745 -29.796 1.00 98.06 529 ILE A C 1
ATOM 4031 O O . ILE A 1 529 ? 24.537 5.731 -29.698 1.00 98.06 529 ILE A O 1
ATOM 4035 N N . ASN A 1 530 ? 25.046 7.614 -30.783 1.00 97.19 530 ASN A N 1
ATOM 4036 C CA . ASN A 1 530 ? 24.160 7.366 -31.906 1.00 97.19 530 ASN A CA 1
ATOM 4037 C C . ASN A 1 530 ? 24.889 6.515 -32.958 1.00 97.19 530 ASN A C 1
ATOM 4039 O O . ASN A 1 530 ? 25.465 7.045 -33.908 1.00 97.19 530 ASN A O 1
ATOM 4043 N N . ALA A 1 531 ? 24.862 5.190 -32.795 1.00 96.06 531 ALA A N 1
ATOM 4044 C CA . ALA A 1 531 ? 25.454 4.253 -33.753 1.00 96.06 531 ALA A CA 1
ATOM 4045 C C . ALA A 1 531 ? 24.635 4.121 -35.049 1.00 96.06 531 ALA A C 1
ATOM 4047 O O . ALA A 1 531 ? 25.125 3.576 -36.038 1.00 96.06 531 ALA A O 1
ATOM 4048 N N . SER A 1 532 ? 23.399 4.633 -35.066 1.00 93.56 532 SER A N 1
ATOM 4049 C CA . SER A 1 532 ? 22.567 4.687 -36.271 1.00 93.56 532 SER A CA 1
ATOM 4050 C C . SER A 1 532 ? 23.004 5.781 -37.258 1.00 93.56 532 SER A C 1
ATOM 4052 O O . SER A 1 532 ? 22.727 5.658 -38.455 1.00 93.56 532 SER A O 1
ATOM 4054 N N . ALA A 1 533 ? 23.726 6.807 -36.784 1.00 93.19 533 ALA A N 1
ATOM 4055 C CA . ALA A 1 533 ? 24.287 7.873 -37.610 1.00 93.19 533 ALA A CA 1
ATOM 4056 C C . ALA A 1 533 ? 25.436 7.372 -38.502 1.00 93.19 533 ALA A C 1
ATOM 4058 O O . ALA A 1 533 ? 25.975 6.274 -38.334 1.00 93.19 533 ALA A O 1
ATOM 4059 N N . THR A 1 534 ? 25.794 8.143 -39.529 1.00 90.50 534 THR A N 1
ATOM 4060 C CA . THR A 1 534 ? 26.905 7.814 -40.435 1.00 90.50 534 THR A CA 1
ATOM 4061 C C . THR A 1 534 ? 27.711 9.080 -40.745 1.00 90.50 534 THR A C 1
ATOM 4063 O O . THR A 1 534 ? 27.251 9.882 -41.556 1.00 90.50 534 THR A O 1
ATOM 4066 N N . PRO A 1 535 ? 28.893 9.267 -40.119 1.00 91.19 535 PRO A N 1
ATOM 4067 C CA . PRO A 1 535 ? 29.513 8.391 -39.109 1.00 91.19 535 PRO A CA 1
ATOM 4068 C C . PRO A 1 535 ? 28.722 8.354 -37.780 1.00 91.19 535 PRO A C 1
ATOM 4070 O O . PRO A 1 535 ? 27.912 9.247 -37.541 1.00 91.19 535 PRO A O 1
ATOM 4073 N N . PRO A 1 536 ? 28.918 7.333 -36.921 1.00 95.06 536 PRO A N 1
ATOM 4074 C CA . PRO A 1 536 ? 28.376 7.328 -35.562 1.00 95.06 536 PRO A CA 1
ATOM 4075 C C . PRO A 1 536 ? 28.748 8.595 -34.787 1.00 95.06 536 PRO A C 1
ATOM 4077 O O . PRO A 1 536 ? 29.817 9.162 -35.008 1.00 95.06 536 PRO A O 1
ATOM 4080 N N . GLU A 1 537 ? 27.901 9.017 -33.852 1.00 97.31 537 GLU A N 1
ATOM 4081 C CA . GLU A 1 537 ? 28.106 10.259 -33.096 1.00 97.31 537 GLU A CA 1
ATOM 4082 C C . GLU A 1 537 ? 28.085 10.025 -31.588 1.00 97.31 537 GLU A C 1
ATOM 4084 O O . GLU A 1 537 ? 27.187 9.364 -31.070 1.00 97.31 537 GLU A O 1
ATOM 4089 N N . LEU A 1 538 ? 29.022 10.644 -30.873 1.00 98.00 538 LEU A N 1
ATOM 4090 C CA . LEU A 1 538 ? 28.916 10.884 -29.441 1.00 98.00 538 LEU A CA 1
ATOM 4091 C C . LEU A 1 538 ? 28.021 12.106 -29.220 1.00 98.00 538 LEU A C 1
ATOM 4093 O O . LEU A 1 538 ? 28.235 13.158 -29.818 1.00 98.00 538 LEU A O 1
ATOM 4097 N N . GLN A 1 539 ? 27.028 11.980 -28.352 1.00 98.06 539 GLN A N 1
ATOM 4098 C CA . GLN A 1 539 ? 26.033 13.007 -28.087 1.00 98.06 539 GLN A CA 1
ATOM 4099 C C . GLN A 1 539 ? 25.937 13.265 -26.587 1.00 98.06 539 GLN A C 1
ATOM 4101 O O . GLN A 1 539 ? 25.904 12.340 -25.783 1.00 98.06 539 GLN A O 1
ATOM 4106 N N . PHE A 1 540 ? 25.851 14.532 -26.215 1.00 96.94 540 PHE A N 1
ATOM 4107 C CA . PHE A 1 540 ? 25.469 14.968 -24.884 1.00 96.94 540 PHE A CA 1
ATOM 4108 C C . PHE A 1 540 ? 24.109 15.638 -24.973 1.00 96.94 540 PHE A C 1
ATOM 4110 O O . PHE A 1 540 ? 23.898 16.554 -25.779 1.00 96.94 540 PHE A O 1
ATOM 4117 N N . ARG A 1 541 ? 23.186 15.168 -24.146 1.00 94.44 541 ARG A N 1
ATOM 4118 C CA . ARG A 1 541 ? 21.822 15.663 -24.081 1.00 94.44 541 ARG A CA 1
ATOM 4119 C C . ARG A 1 541 ? 21.516 16.172 -22.685 1.00 94.44 541 ARG A C 1
ATOM 4121 O O . ARG A 1 541 ? 22.094 15.710 -21.704 1.00 94.44 541 ARG A O 1
ATOM 4128 N N . VAL A 1 542 ? 20.633 17.156 -22.614 1.00 90.75 542 VAL A N 1
ATOM 4129 C CA . VAL A 1 542 ? 20.239 17.812 -21.364 1.00 90.75 542 VAL A CA 1
ATOM 4130 C C . VAL A 1 542 ? 18.735 17.770 -21.216 1.00 90.75 542 VAL A C 1
ATOM 4132 O O . VAL A 1 542 ? 18.023 17.892 -22.217 1.00 90.75 542 VAL A O 1
ATOM 4135 N N . GLU A 1 543 ? 18.270 17.596 -19.983 1.00 86.12 543 GLU A N 1
ATOM 4136 C CA . GLU A 1 543 ? 16.850 17.604 -19.644 1.00 86.12 543 GLU A CA 1
ATOM 4137 C C . GLU A 1 543 ? 16.157 18.859 -20.204 1.00 86.12 543 GLU A C 1
ATOM 4139 O O . GLU A 1 543 ? 16.689 19.974 -20.175 1.00 86.12 543 GLU A O 1
ATOM 4144 N N . THR A 1 544 ? 14.972 18.649 -20.767 1.00 80.94 544 THR A N 1
ATOM 4145 C CA . THR A 1 544 ? 14.086 19.698 -21.276 1.00 80.94 544 THR A CA 1
ATOM 4146 C C . THR A 1 544 ? 13.011 20.027 -20.242 1.00 80.94 544 THR A C 1
ATOM 4148 O O . THR A 1 544 ? 12.921 19.399 -19.194 1.00 80.94 544 THR A O 1
ATOM 4151 N N . ASP A 1 545 ? 12.135 20.984 -20.542 1.00 71.44 545 ASP A N 1
ATOM 4152 C CA . ASP A 1 545 ? 10.969 21.249 -19.689 1.00 71.44 545 ASP A CA 1
ATOM 4153 C C . ASP A 1 545 ? 9.936 20.093 -19.703 1.00 71.44 545 ASP A C 1
ATOM 4155 O O . ASP A 1 545 ? 8.964 20.116 -18.949 1.00 71.44 545 ASP A O 1
ATOM 4159 N N . VAL A 1 546 ? 10.137 19.074 -20.549 1.00 63.97 546 VAL A N 1
ATOM 4160 C CA . VAL A 1 546 ? 9.375 17.822 -20.547 1.00 63.97 546 VAL A CA 1
ATOM 4161 C C . VAL A 1 546 ? 10.156 16.784 -19.736 1.00 63.97 546 VAL A C 1
ATOM 4163 O O . VAL A 1 546 ? 11.277 16.426 -20.093 1.00 63.97 546 VAL A O 1
ATOM 4166 N N . GLN A 1 547 ? 9.556 16.298 -18.645 1.00 59.12 547 GLN A N 1
ATOM 4167 C CA . GLN A 1 547 ? 10.189 15.351 -17.720 1.00 59.12 547 GLN A CA 1
ATOM 4168 C C . GLN A 1 547 ? 10.700 14.102 -18.462 1.00 59.12 547 GLN A C 1
ATOM 4170 O O . GLN A 1 547 ? 9.965 13.514 -19.257 1.00 59.12 547 GLN A O 1
ATOM 4175 N N . TYR A 1 548 ? 11.954 13.712 -18.200 1.00 62.88 548 TYR A N 1
ATOM 4176 C CA . TYR A 1 548 ? 12.680 12.605 -18.854 1.00 62.88 548 TYR A CA 1
ATOM 4177 C C . TYR A 1 548 ? 12.938 12.761 -20.360 1.00 62.88 548 TYR A C 1
ATOM 4179 O O . TYR A 1 548 ? 13.508 11.866 -20.983 1.00 62.88 548 TYR A O 1
ATOM 4187 N N . ALA A 1 549 ? 12.559 13.885 -20.968 1.00 74.00 549 ALA A N 1
ATOM 4188 C CA . ALA A 1 549 ? 12.946 14.185 -22.334 1.00 74.00 549 ALA A CA 1
ATOM 4189 C C . ALA A 1 549 ? 14.225 15.017 -22.326 1.00 74.00 549 ALA A C 1
ATOM 4191 O O . ALA A 1 549 ? 14.295 16.073 -21.691 1.00 74.00 549 ALA A O 1
ATOM 4192 N N . THR A 1 550 ? 15.222 14.568 -23.082 1.00 85.06 550 THR A N 1
ATOM 4193 C CA . THR A 1 550 ? 16.473 15.296 -23.265 1.00 85.06 550 THR A CA 1
ATOM 4194 C C . THR A 1 550 ? 16.591 15.860 -24.677 1.00 85.06 550 THR A C 1
ATOM 4196 O O . THR A 1 550 ? 16.123 15.283 -25.660 1.00 85.06 550 THR A O 1
ATOM 4199 N N . SER A 1 551 ? 17.218 17.028 -24.786 1.00 89.56 551 SER A N 1
ATOM 4200 C CA . SER A 1 551 ? 17.524 17.688 -26.056 1.00 89.56 551 SER A CA 1
ATOM 4201 C C . SER A 1 551 ? 19.017 17.624 -26.337 1.00 89.56 551 SER A C 1
ATOM 4203 O O . SER A 1 551 ? 19.833 17.669 -25.415 1.00 89.56 551 SER A O 1
ATOM 4205 N N . LEU A 1 552 ? 19.384 17.509 -27.614 1.00 94.38 552 LEU A N 1
ATOM 4206 C CA . LEU A 1 552 ? 20.783 17.490 -28.028 1.00 94.38 552 LEU A CA 1
ATOM 4207 C C . LEU A 1 552 ? 21.445 18.839 -27.724 1.00 94.38 552 LEU A C 1
ATOM 4209 O O . LEU A 1 552 ? 21.059 19.864 -28.278 1.00 94.38 552 LEU A O 1
ATOM 4213 N N . ALA A 1 553 ? 22.455 18.820 -26.859 1.00 92.94 553 ALA A N 1
ATOM 4214 C CA . ALA A 1 553 ? 23.179 20.010 -26.420 1.00 92.94 553 ALA A CA 1
ATOM 4215 C C . ALA A 1 553 ? 24.583 20.104 -27.026 1.00 92.94 553 ALA A C 1
ATOM 4217 O O . ALA A 1 553 ? 25.106 21.200 -27.224 1.00 92.94 553 ALA A O 1
ATOM 4218 N N . TRP A 1 554 ? 25.205 18.960 -27.304 1.00 96.31 554 TRP A N 1
ATOM 4219 C CA . TRP A 1 554 ? 26.508 18.872 -27.953 1.00 96.31 554 TRP A CA 1
ATOM 4220 C C . TRP A 1 554 ? 26.651 17.518 -28.649 1.00 96.31 554 TRP A C 1
ATOM 4222 O O . TRP A 1 554 ? 26.151 16.510 -28.151 1.00 96.31 554 TRP A O 1
ATOM 4232 N N . SER A 1 555 ? 27.340 17.477 -29.785 1.00 96.81 555 SER A N 1
ATOM 4233 C CA . SER A 1 555 ? 27.649 16.234 -30.489 1.00 96.81 555 SER A CA 1
ATOM 4234 C C . SER A 1 555 ? 29.014 16.297 -31.156 1.00 96.81 555 SER A C 1
ATOM 4236 O O . SER A 1 555 ? 29.513 17.375 -31.490 1.00 96.81 555 SER A O 1
ATOM 4238 N N . LYS A 1 556 ? 29.608 15.125 -31.374 1.00 95.81 556 LYS A N 1
ATOM 4239 C CA . LYS A 1 556 ? 30.829 14.962 -32.159 1.00 95.81 556 LYS A CA 1
ATOM 4240 C C . LYS A 1 556 ? 30.833 13.613 -32.887 1.00 95.81 556 LYS A C 1
ATOM 4242 O O . LYS A 1 556 ? 30.359 12.637 -32.305 1.00 95.81 556 LYS A O 1
ATOM 4247 N N . PRO A 1 557 ? 31.382 13.516 -34.113 1.00 96.75 557 PRO A N 1
ATOM 4248 C CA . PRO A 1 557 ? 31.664 12.223 -34.726 1.00 96.75 557 PRO A CA 1
ATOM 4249 C C . PRO A 1 557 ? 32.497 11.336 -33.792 1.00 96.75 557 PRO A C 1
ATOM 4251 O O . PRO A 1 557 ? 33.466 11.796 -33.188 1.00 96.75 557 PRO A O 1
ATOM 4254 N N . LEU A 1 558 ? 32.088 10.078 -33.659 1.00 96.19 558 LEU A N 1
ATOM 4255 C CA . LEU A 1 558 ? 32.774 9.072 -32.863 1.00 96.19 558 LEU A CA 1
ATOM 4256 C C . LEU A 1 558 ? 33.839 8.387 -33.724 1.00 96.19 558 LEU A C 1
ATOM 4258 O O . LEU A 1 558 ? 33.527 7.699 -34.698 1.00 96.19 558 LEU A O 1
ATOM 4262 N N . GLU A 1 559 ? 35.092 8.541 -33.325 1.00 95.94 559 GLU A N 1
ATOM 4263 C CA . GLU A 1 559 ? 36.244 7.859 -33.898 1.00 95.94 559 GLU A CA 1
ATOM 4264 C C . GLU A 1 559 ? 36.605 6.639 -33.049 1.00 95.94 559 GLU A C 1
ATOM 4266 O O . GLU A 1 559 ? 36.498 6.655 -31.819 1.00 95.94 559 GLU A O 1
ATOM 4271 N N . LEU A 1 560 ? 37.016 5.560 -33.716 1.00 95.25 560 LEU A N 1
ATOM 4272 C CA . LEU A 1 560 ? 37.481 4.364 -33.023 1.00 95.25 560 LEU A CA 1
ATOM 4273 C C . LEU A 1 560 ? 38.838 4.618 -32.372 1.00 95.25 560 LEU A C 1
ATOM 4275 O O . LEU A 1 560 ? 39.635 5.408 -32.865 1.00 95.25 560 LEU A O 1
ATOM 4279 N N . ASP A 1 561 ? 39.078 3.928 -31.262 1.00 95.25 561 ASP A N 1
ATOM 4280 C CA . ASP A 1 561 ? 40.305 3.977 -30.464 1.00 95.25 561 ASP A CA 1
ATOM 4281 C C . ASP A 1 561 ? 40.658 5.354 -29.867 1.00 95.25 561 ASP A C 1
ATOM 4283 O O . ASP A 1 561 ? 41.651 5.490 -29.149 1.00 95.25 561 ASP A O 1
ATOM 4287 N N . THR A 1 562 ? 39.780 6.344 -30.035 1.00 96.12 562 THR A N 1
ATOM 4288 C CA . THR A 1 562 ? 39.880 7.665 -29.412 1.00 96.12 562 THR A CA 1
ATOM 4289 C C . THR A 1 562 ? 39.204 7.672 -28.040 1.00 96.12 562 THR A C 1
ATOM 4291 O O . THR A 1 562 ? 38.032 7.321 -27.892 1.00 96.12 562 THR A O 1
ATOM 4294 N N . TRP A 1 563 ? 39.940 8.094 -27.007 1.00 97.06 563 TRP A N 1
ATOM 4295 C CA . TRP A 1 563 ? 39.365 8.361 -25.686 1.00 97.06 563 TRP A CA 1
ATOM 4296 C C . TRP A 1 563 ? 38.607 9.684 -25.693 1.00 97.06 563 TRP A C 1
ATOM 4298 O O . TRP A 1 563 ? 39.205 10.724 -25.952 1.00 97.06 563 TRP A O 1
ATOM 4308 N N . TYR A 1 564 ? 37.331 9.652 -25.325 1.00 97.38 564 TYR A N 1
ATOM 4309 C CA . TYR A 1 564 ? 36.512 10.836 -25.094 1.00 97.38 564 TYR A CA 1
ATOM 4310 C C . TYR A 1 564 ? 36.370 11.067 -23.598 1.00 97.38 564 TYR A C 1
ATOM 4312 O O . TYR A 1 564 ? 35.829 10.227 -22.879 1.00 97.38 564 TYR A O 1
ATOM 4320 N N . ASN A 1 565 ? 36.853 12.210 -23.130 1.00 96.31 565 ASN A N 1
ATOM 4321 C CA . ASN A 1 565 ? 36.854 12.587 -21.724 1.00 96.31 565 ASN A CA 1
ATOM 4322 C C . ASN A 1 565 ? 35.726 13.565 -21.458 1.00 96.31 565 ASN A C 1
ATOM 4324 O O . ASN A 1 565 ? 35.659 14.592 -22.124 1.00 96.31 565 ASN A O 1
ATOM 4328 N N . LEU A 1 566 ? 34.893 13.295 -20.458 1.00 95.94 566 LEU A N 1
ATOM 4329 C CA . LEU A 1 566 ? 33.746 14.123 -20.109 1.00 95.94 566 LEU A CA 1
ATOM 4330 C C . LEU A 1 566 ? 33.837 14.575 -18.650 1.00 95.94 566 LEU A C 1
ATOM 4332 O O . LEU A 1 566 ? 34.175 13.803 -17.749 1.00 95.94 566 LEU A O 1
ATOM 4336 N N . GLY A 1 567 ? 33.521 15.846 -18.423 1.00 95.44 567 GLY A N 1
ATOM 4337 C CA . GLY A 1 567 ? 33.282 16.428 -17.109 1.00 95.44 567 GLY A CA 1
ATOM 4338 C C . GLY A 1 567 ? 31.953 17.169 -17.124 1.00 95.44 567 GLY A C 1
ATOM 4339 O O . GLY A 1 567 ? 31.829 18.176 -17.815 1.00 95.44 567 GLY A O 1
ATOM 4340 N N . VAL A 1 568 ? 30.964 16.698 -16.373 1.00 94.38 568 VAL A N 1
ATOM 4341 C CA . VAL A 1 568 ? 29.641 17.324 -16.291 1.00 94.38 568 VAL A CA 1
ATOM 4342 C C . VAL A 1 568 ? 29.509 18.012 -14.943 1.00 94.38 568 VAL A C 1
ATOM 4344 O O . VAL A 1 568 ? 29.476 17.361 -13.902 1.00 94.38 568 VAL A O 1
ATOM 4347 N N . ALA A 1 569 ? 29.478 19.341 -14.955 1.00 92.62 569 ALA A N 1
ATOM 4348 C CA . ALA A 1 569 ? 29.342 20.159 -13.759 1.00 92.62 569 ALA A CA 1
ATOM 4349 C C . ALA A 1 569 ? 27.883 20.587 -13.584 1.00 92.62 569 ALA A C 1
ATOM 4351 O O . ALA A 1 569 ? 27.381 21.362 -14.397 1.00 92.62 569 ALA A O 1
ATOM 4352 N N . VAL A 1 570 ? 27.238 20.129 -12.512 1.00 90.38 570 VAL A N 1
ATOM 4353 C CA . VAL A 1 570 ? 25.830 20.404 -12.189 1.00 90.38 570 VAL A CA 1
ATOM 4354 C C . VAL A 1 570 ? 25.747 21.216 -10.899 1.00 90.38 570 VAL A C 1
ATOM 4356 O O . VAL A 1 570 ? 26.352 20.857 -9.888 1.00 90.38 570 VAL A O 1
ATOM 4359 N N . LYS A 1 571 ? 25.009 22.327 -10.919 1.00 87.19 571 LYS A N 1
ATOM 4360 C CA . LYS A 1 571 ? 24.722 23.170 -9.748 1.00 87.19 571 LYS A CA 1
ATOM 4361 C C . LYS A 1 571 ? 23.353 23.826 -9.897 1.00 87.19 571 LYS A C 1
ATOM 4363 O O . LYS A 1 571 ? 22.838 23.934 -11.001 1.00 87.19 571 LYS A O 1
ATOM 4368 N N . ALA A 1 572 ? 22.816 24.381 -8.812 1.00 80.75 572 ALA A N 1
ATOM 4369 C CA . ALA A 1 572 ? 21.500 25.035 -8.826 1.00 80.75 572 ALA A CA 1
ATOM 4370 C C . ALA A 1 572 ? 21.345 26.146 -9.892 1.00 80.75 572 ALA A C 1
ATOM 4372 O O . ALA A 1 572 ? 20.249 26.398 -10.376 1.00 80.75 572 ALA A O 1
ATOM 4373 N N . SER A 1 573 ? 22.441 26.813 -10.277 1.00 80.12 573 SER A N 1
ATOM 4374 C CA . SER A 1 573 ? 22.435 27.882 -11.293 1.00 80.12 573 SER A CA 1
ATOM 4375 C C . SER A 1 573 ? 22.614 27.398 -12.739 1.00 80.12 573 SER A C 1
ATOM 4377 O O . SER A 1 573 ? 22.676 28.228 -13.648 1.00 80.12 573 SER A O 1
ATOM 4379 N N . GLY A 1 574 ? 22.729 26.089 -12.967 1.00 86.81 574 GLY A N 1
ATOM 4380 C CA . GLY A 1 574 ? 22.825 25.497 -14.297 1.00 86.81 574 GLY A CA 1
ATOM 4381 C C . GLY A 1 574 ? 23.924 24.449 -14.422 1.00 86.81 574 GLY A C 1
ATOM 4382 O O . GLY A 1 574 ? 24.521 24.002 -13.440 1.00 86.81 574 GLY A O 1
ATOM 4383 N N . MET A 1 575 ? 24.211 24.089 -15.670 1.00 90.12 575 MET A N 1
ATOM 4384 C CA . MET A 1 575 ? 25.092 22.978 -16.008 1.00 90.12 575 MET A CA 1
ATOM 4385 C C . MET A 1 575 ? 26.152 23.383 -17.032 1.00 90.12 575 MET A C 1
ATOM 4387 O O . MET A 1 575 ? 25.969 24.304 -17.834 1.00 90.12 575 MET A O 1
ATOM 4391 N N . SER A 1 576 ? 27.298 22.710 -17.005 1.00 92.94 576 SER A N 1
ATOM 4392 C CA . SER A 1 576 ? 28.329 22.833 -18.035 1.00 92.94 576 SER A CA 1
ATOM 4393 C C . SER A 1 576 ? 28.911 21.472 -18.387 1.00 92.94 576 SER A C 1
ATOM 4395 O O . SER A 1 576 ? 29.211 20.684 -17.492 1.00 92.94 576 SER A O 1
ATOM 4397 N N . LEU A 1 577 ? 29.109 21.235 -19.683 1.00 95.44 577 LEU A N 1
ATOM 4398 C CA . LEU A 1 577 ? 29.881 20.101 -20.179 1.00 95.44 577 LEU A CA 1
ATOM 4399 C C . LEU A 1 577 ? 31.293 20.569 -20.496 1.00 95.44 577 LEU A C 1
ATOM 4401 O O . LEU A 1 577 ? 31.497 21.564 -21.201 1.00 95.44 577 LEU A O 1
ATOM 4405 N N . PHE A 1 578 ? 32.253 19.792 -20.029 1.00 96.25 578 PHE A N 1
ATOM 4406 C CA . PHE A 1 578 ? 33.634 19.846 -20.448 1.00 96.25 578 PHE A CA 1
ATOM 4407 C C . PHE A 1 578 ? 33.967 18.566 -21.206 1.00 96.25 578 PHE A C 1
ATOM 4409 O O . PHE A 1 578 ? 33.624 17.482 -20.738 1.00 96.25 578 PHE A O 1
ATOM 4416 N N . ALA A 1 579 ? 34.637 18.692 -22.347 1.00 96.25 579 ALA A N 1
ATOM 4417 C CA . ALA A 1 579 ? 35.049 17.562 -23.163 1.00 96.25 579 ALA A CA 1
ATOM 4418 C C . ALA A 1 579 ? 36.501 17.711 -23.639 1.00 96.25 579 ALA A C 1
ATOM 4420 O O . ALA A 1 579 ? 36.997 18.831 -23.798 1.00 96.25 579 ALA A O 1
ATOM 4421 N N . SER A 1 580 ? 37.186 16.589 -23.848 1.00 95.38 580 SER A N 1
ATOM 4422 C CA . SER A 1 580 ? 38.473 16.516 -24.551 1.00 95.38 580 SER A CA 1
ATOM 4423 C C . SER A 1 580 ? 38.692 15.134 -25.165 1.00 95.38 580 SER A C 1
ATOM 4425 O O . SER A 1 580 ? 37.946 14.198 -24.873 1.00 95.38 580 SER A O 1
ATOM 4427 N N . GLU A 1 581 ? 39.713 15.013 -26.010 1.00 95.44 581 GLU A N 1
ATOM 4428 C CA . GLU A 1 581 ? 40.094 13.766 -26.677 1.00 95.44 581 GLU A CA 1
ATOM 4429 C C . GLU A 1 581 ? 41.493 13.319 -26.263 1.00 95.44 581 GLU A C 1
ATOM 4431 O O . GLU A 1 581 ? 42.353 14.140 -25.937 1.00 95.44 581 GLU A O 1
ATOM 4436 N N . GLY A 1 582 ? 41.720 12.006 -26.265 1.00 92.44 582 GLY A N 1
ATOM 4437 C CA . GLY A 1 582 ? 43.003 11.414 -25.904 1.00 92.44 582 GLY A CA 1
ATOM 4438 C C . GLY A 1 582 ? 43.437 11.841 -24.501 1.00 92.44 582 GLY A C 1
ATOM 4439 O O . GLY A 1 582 ? 42.746 11.578 -23.511 1.00 92.44 582 GLY A O 1
ATOM 4440 N N . SER A 1 583 ? 44.584 12.513 -24.426 1.00 87.75 583 SER A N 1
ATOM 4441 C CA . SER A 1 583 ? 45.181 13.042 -23.195 1.00 87.75 583 SER A CA 1
ATOM 4442 C C . SER A 1 583 ? 45.029 14.556 -23.026 1.00 87.75 583 SER A C 1
ATOM 4444 O O . SER A 1 583 ? 45.596 15.121 -22.090 1.00 87.75 583 SER A O 1
ATOM 4446 N N . GLU A 1 584 ? 44.289 15.224 -23.912 1.00 90.94 584 GLU A N 1
ATOM 4447 C CA . GLU A 1 584 ? 44.124 16.674 -23.860 1.00 90.94 584 GLU A CA 1
ATOM 4448 C C . GLU A 1 584 ? 43.354 17.115 -22.602 1.00 90.94 584 GLU A C 1
ATOM 4450 O O . GLU A 1 584 ? 42.464 16.401 -22.115 1.00 90.94 584 GLU A O 1
ATOM 4455 N N . PRO A 1 585 ? 43.637 18.314 -22.062 1.00 87.75 585 PRO A N 1
ATOM 4456 C CA . PRO A 1 585 ? 42.896 18.853 -20.932 1.00 87.75 585 PRO A CA 1
ATOM 4457 C C . PRO A 1 585 ? 41.441 19.146 -21.314 1.00 87.75 585 PRO A C 1
ATOM 4459 O O . PRO A 1 585 ? 41.142 19.590 -22.423 1.00 87.75 585 PRO A O 1
ATOM 4462 N N . LEU A 1 586 ? 40.535 18.945 -20.354 1.00 92.12 586 LEU A N 1
ATOM 4463 C CA . LEU A 1 586 ? 39.111 19.243 -20.506 1.00 92.12 586 LEU A CA 1
ATOM 4464 C C . LEU A 1 586 ? 38.885 20.716 -20.876 1.00 92.12 586 LEU A C 1
ATOM 4466 O O . LEU A 1 586 ? 39.410 21.619 -20.220 1.00 92.12 586 LEU A O 1
ATOM 4470 N N . ARG A 1 587 ? 38.046 20.959 -21.888 1.00 93.56 587 ARG A N 1
ATOM 4471 C CA . ARG A 1 587 ? 37.602 22.301 -22.293 1.00 93.56 587 ARG A CA 1
ATOM 4472 C C . ARG A 1 587 ? 36.086 22.390 -22.225 1.00 93.56 587 ARG A C 1
ATOM 4474 O O . ARG A 1 587 ? 35.399 21.433 -22.566 1.00 93.56 587 ARG A O 1
ATOM 4481 N N . ARG A 1 588 ? 35.546 23.529 -21.782 1.00 94.94 588 ARG A N 1
ATOM 4482 C CA . ARG A 1 588 ? 34.091 23.734 -21.731 1.00 94.94 588 ARG A CA 1
ATOM 4483 C C . ARG A 1 588 ? 33.539 23.803 -23.153 1.00 94.94 588 ARG A C 1
ATOM 4485 O O . ARG A 1 588 ? 33.919 24.695 -23.903 1.00 94.94 588 ARG A O 1
ATOM 4492 N N . VAL A 1 589 ? 32.628 22.896 -23.486 1.00 95.69 589 VAL A N 1
ATOM 4493 C CA . VAL A 1 589 ? 31.984 22.808 -24.808 1.00 95.69 589 VAL A CA 1
ATOM 4494 C C . VAL A 1 589 ? 30.490 23.132 -24.761 1.00 95.69 589 VAL A C 1
ATOM 4496 O O . VAL A 1 589 ? 29.898 23.417 -25.793 1.00 95.69 589 VAL A O 1
ATOM 4499 N N . PHE A 1 590 ? 29.883 23.152 -23.570 1.00 93.81 590 PHE A N 1
ATOM 4500 C CA . PHE A 1 590 ? 28.491 23.565 -23.384 1.00 93.81 590 PHE A CA 1
ATOM 4501 C C . PHE A 1 590 ? 28.285 24.266 -22.035 1.00 93.81 590 PHE A C 1
ATOM 4503 O O . PHE A 1 590 ? 28.940 23.944 -21.039 1.00 93.81 590 PHE A O 1
ATOM 4510 N N . LYS A 1 591 ? 27.350 25.224 -22.004 1.00 92.56 591 LYS A N 1
ATOM 4511 C CA . LYS A 1 591 ? 26.873 25.921 -20.801 1.00 92.56 591 LYS A CA 1
ATOM 4512 C C . LYS A 1 591 ? 25.381 26.235 -20.955 1.00 92.56 591 LYS A C 1
ATOM 4514 O O . LYS A 1 591 ? 25.014 26.985 -21.853 1.00 92.56 591 LYS A O 1
ATOM 4519 N N . GLY A 1 592 ? 24.549 25.716 -20.053 1.00 84.56 592 GLY A N 1
ATOM 4520 C CA . GLY A 1 592 ? 23.089 25.880 -20.069 1.00 84.56 592 GLY A CA 1
ATOM 4521 C C . GLY A 1 592 ? 22.526 26.357 -18.724 1.00 84.56 592 GLY A C 1
ATOM 4522 O O . GLY A 1 592 ? 23.196 26.248 -17.695 1.00 84.56 592 GLY A O 1
ATOM 4523 N N . LYS A 1 593 ? 21.304 26.915 -18.731 1.00 71.88 593 LYS A N 1
ATOM 4524 C CA . LYS A 1 593 ? 20.674 27.573 -17.564 1.00 71.88 593 LYS A CA 1
ATOM 4525 C C . LYS A 1 593 ? 19.611 26.744 -16.793 1.00 71.88 593 LYS A C 1
ATOM 4527 O O . LYS A 1 593 ? 19.100 27.287 -15.822 1.00 71.88 593 LYS A O 1
ATOM 4532 N N . ARG A 1 594 ? 19.289 25.482 -17.139 1.00 62.88 594 ARG A N 1
ATOM 4533 C CA . ARG A 1 594 ? 18.291 24.597 -16.450 1.00 62.88 594 ARG A CA 1
ATOM 4534 C C . ARG A 1 594 ? 18.452 23.103 -16.843 1.00 62.88 594 ARG A C 1
ATOM 4536 O O . ARG A 1 594 ? 19.119 22.910 -17.863 1.00 62.88 594 ARG A O 1
ATOM 4543 N N . PRO A 1 595 ? 17.846 22.105 -16.136 1.00 52.25 595 PRO A N 1
ATOM 4544 C CA . PRO A 1 595 ? 16.953 22.163 -14.958 1.00 52.25 595 PRO A CA 1
ATOM 4545 C C . PRO A 1 595 ? 17.446 21.338 -13.737 1.00 52.25 595 PRO A C 1
ATOM 4547 O O . PRO A 1 595 ? 18.436 20.627 -13.809 1.00 52.25 595 PRO A O 1
ATOM 4550 N N . THR A 1 596 ? 16.726 21.494 -12.620 1.00 56.97 596 THR A N 1
ATOM 4551 C CA . THR A 1 596 ? 16.831 20.811 -11.311 1.00 56.97 596 THR A CA 1
ATOM 4552 C C . THR A 1 596 ? 18.070 21.071 -10.425 1.00 56.97 596 THR A C 1
ATOM 4554 O O . THR A 1 596 ? 19.230 21.102 -10.833 1.00 56.97 596 THR A O 1
ATOM 4557 N N . THR A 1 597 ? 17.796 21.305 -9.135 1.00 62.97 597 THR A N 1
ATOM 4558 C CA . THR A 1 597 ? 18.805 21.275 -8.066 1.00 62.97 597 THR A CA 1
ATOM 4559 C C . THR A 1 597 ? 19.452 19.889 -8.080 1.00 62.97 597 THR A C 1
ATOM 4561 O O . THR A 1 597 ? 18.707 18.914 -8.197 1.00 62.97 597 THR A O 1
ATOM 4564 N N . PRO A 1 598 ? 20.791 19.765 -7.966 1.00 65.25 598 PRO A N 1
ATOM 4565 C CA . PRO A 1 598 ? 21.437 18.460 -7.864 1.00 65.25 598 PRO A CA 1
ATOM 4566 C C . PRO A 1 598 ? 20.705 17.605 -6.831 1.00 65.25 598 PRO A C 1
ATOM 4568 O O . PRO A 1 598 ? 20.484 18.074 -5.708 1.00 65.25 598 PRO A O 1
ATOM 4571 N N . ALA A 1 599 ? 20.297 16.394 -7.213 1.00 71.81 599 ALA A N 1
ATOM 4572 C CA . ALA A 1 599 ? 19.636 15.493 -6.284 1.00 71.81 599 ALA A CA 1
ATOM 4573 C C . ALA A 1 599 ? 20.540 15.290 -5.059 1.00 71.81 599 ALA A C 1
ATOM 4575 O O . ALA A 1 599 ? 21.760 15.184 -5.195 1.00 71.81 599 ALA A O 1
ATOM 4576 N N . ALA A 1 600 ? 19.964 15.269 -3.852 1.00 82.25 600 ALA A N 1
ATOM 4577 C CA . ALA A 1 600 ? 20.745 15.012 -2.638 1.00 82.25 600 ALA A CA 1
ATOM 4578 C C . ALA A 1 600 ? 21.469 13.659 -2.735 1.00 82.25 600 ALA A C 1
ATOM 4580 O O . ALA A 1 600 ? 22.603 13.525 -2.288 1.00 82.25 600 ALA A O 1
ATOM 4581 N N . GLN A 1 601 ? 20.838 12.704 -3.415 1.00 88.31 601 GLN A N 1
ATOM 4582 C CA . GLN A 1 601 ? 21.372 11.405 -3.776 1.00 88.31 601 GLN A CA 1
ATOM 4583 C C . GLN A 1 601 ? 20.861 11.033 -5.174 1.00 88.31 601 GLN A C 1
ATOM 4585 O O . GLN A 1 601 ? 19.715 11.346 -5.492 1.00 88.31 601 GLN A O 1
ATOM 4590 N N . ASP A 1 602 ? 21.691 10.372 -5.978 1.00 88.44 602 ASP A N 1
ATOM 4591 C CA . ASP A 1 602 ? 21.370 9.939 -7.343 1.00 88.44 602 ASP A CA 1
ATOM 4592 C C . ASP A 1 602 ? 21.999 8.568 -7.652 1.00 88.44 602 ASP A C 1
ATOM 4594 O O . ASP A 1 602 ? 22.938 8.149 -6.968 1.00 88.44 602 ASP A O 1
ATOM 4598 N N . GLU A 1 603 ? 21.510 7.881 -8.682 1.00 91.75 603 GLU A N 1
ATOM 4599 C CA . GLU A 1 603 ? 22.127 6.658 -9.212 1.00 91.75 603 GLU A CA 1
ATOM 4600 C C . GLU A 1 603 ? 22.876 6.990 -10.500 1.00 91.75 603 GLU A C 1
ATOM 4602 O O . GLU A 1 603 ? 22.279 7.450 -11.466 1.00 91.75 603 GLU A O 1
ATOM 4607 N N . LEU A 1 604 ? 24.190 6.770 -10.523 1.00 93.31 604 LEU A N 1
ATOM 4608 C CA . LEU A 1 604 ? 25.004 6.958 -11.719 1.00 93.31 604 LEU A CA 1
ATOM 4609 C C . LEU A 1 604 ? 25.142 5.629 -12.465 1.00 93.31 604 LEU A C 1
ATOM 4611 O O . LEU A 1 604 ? 25.748 4.689 -11.945 1.00 93.31 604 LEU A O 1
ATOM 4615 N N . HIS A 1 605 ? 24.629 5.587 -13.691 1.00 95.88 605 HIS A N 1
ATOM 4616 C CA . HIS A 1 605 ? 24.677 4.435 -14.588 1.00 95.88 605 HIS A CA 1
ATOM 4617 C C . HIS A 1 605 ? 25.772 4.608 -15.638 1.00 95.88 605 HIS A C 1
ATOM 4619 O O . HIS A 1 605 ? 25.922 5.679 -16.237 1.00 95.88 605 HIS A O 1
ATOM 4625 N N . ILE A 1 606 ? 26.553 3.548 -15.859 1.00 96.50 606 ILE A N 1
ATOM 4626 C CA . ILE A 1 606 ? 27.657 3.510 -16.828 1.00 96.50 606 ILE A CA 1
ATOM 4627 C C . ILE A 1 606 ? 27.606 2.179 -17.563 1.00 96.50 606 ILE A C 1
ATOM 4629 O O . ILE A 1 606 ? 27.735 1.121 -16.944 1.00 96.50 606 ILE A O 1
ATOM 4633 N N . GLY A 1 607 ? 27.430 2.210 -18.879 1.00 96.94 607 GLY A N 1
ATOM 4634 C CA . GLY A 1 607 ? 27.279 0.987 -19.655 1.00 96.94 607 GLY A CA 1
ATOM 4635 C C . GLY A 1 607 ? 26.667 1.211 -21.024 1.00 96.94 607 GLY A C 1
ATOM 4636 O O . GLY A 1 607 ? 26.970 2.193 -21.687 1.00 96.94 607 GLY A O 1
ATOM 4637 N N . LEU A 1 608 ? 25.829 0.281 -21.470 1.00 97.00 608 LEU A N 1
ATOM 4638 C CA . LEU A 1 608 ? 25.046 0.432 -22.691 1.00 97.00 608 LEU A CA 1
ATOM 4639 C C . LEU A 1 608 ? 23.589 0.097 -22.403 1.00 97.00 608 LEU A C 1
ATOM 4641 O O . LEU A 1 608 ? 23.280 -1.017 -21.978 1.00 97.00 608 LEU A O 1
ATOM 4645 N N . LEU A 1 609 ? 22.707 1.046 -22.693 1.00 95.62 609 LEU A N 1
ATOM 4646 C CA . LEU A 1 609 ? 21.260 0.896 -22.639 1.00 95.62 609 LEU A CA 1
ATOM 4647 C C . LEU A 1 609 ? 20.654 1.374 -23.955 1.00 95.62 609 LEU A C 1
ATOM 4649 O O . LEU A 1 609 ? 21.001 2.432 -24.472 1.00 95.62 609 LEU A O 1
ATOM 4653 N N . THR A 1 610 ? 19.724 0.609 -24.506 1.00 93.94 610 THR A N 1
ATOM 4654 C CA . THR A 1 610 ? 18.861 1.093 -25.581 1.00 93.94 610 THR A CA 1
ATOM 4655 C C . THR A 1 610 ? 17.442 0.598 -25.372 1.00 93.94 610 THR A C 1
ATOM 4657 O O . THR A 1 610 ? 17.225 -0.524 -24.905 1.00 93.94 610 THR A O 1
ATOM 4660 N N . LEU A 1 611 ? 16.476 1.449 -25.700 1.00 86.31 611 LEU A N 1
ATOM 4661 C CA . LEU A 1 611 ? 15.055 1.171 -25.568 1.00 86.31 611 LEU A CA 1
ATOM 4662 C C . LEU A 1 611 ? 14.438 1.020 -26.952 1.00 86.31 611 LEU A C 1
ATOM 4664 O O . LEU A 1 611 ? 14.775 1.738 -27.892 1.00 86.31 611 LEU A O 1
ATOM 4668 N N . SER A 1 612 ? 13.498 0.093 -27.062 1.00 77.12 612 SER A N 1
ATOM 4669 C CA . SER A 1 612 ? 12.625 -0.007 -28.218 1.00 77.12 612 SER A CA 1
ATOM 4670 C C . SER A 1 612 ? 11.384 0.856 -27.970 1.00 77.12 612 SER A C 1
ATOM 4672 O O . SER A 1 612 ? 10.889 0.954 -26.849 1.00 77.12 612 SER A O 1
ATOM 4674 N N . GLY A 1 613 ? 10.849 1.474 -29.025 1.00 70.62 613 GLY A N 1
ATOM 4675 C CA . GLY A 1 613 ? 9.566 2.191 -28.968 1.00 70.62 613 GLY A CA 1
ATOM 4676 C C . GLY A 1 613 ? 8.342 1.266 -28.879 1.00 70.62 613 GLY A C 1
ATOM 4677 O O . GLY A 1 613 ? 7.240 1.685 -29.215 1.00 70.62 613 GLY A O 1
ATOM 4678 N N . SER A 1 614 ? 8.531 -0.004 -28.515 1.00 72.75 614 SER A N 1
ATOM 4679 C CA . SER A 1 614 ? 7.505 -1.045 -28.449 1.00 72.75 614 SER A CA 1
ATOM 4680 C C . SER A 1 614 ? 7.768 -1.989 -27.270 1.00 72.75 614 SER A C 1
ATOM 4682 O O . SER A 1 614 ? 8.836 -1.963 -26.665 1.00 72.75 614 SER A O 1
ATOM 4684 N N . ASP A 1 615 ? 6.843 -2.905 -26.989 1.00 72.19 615 ASP A N 1
ATOM 4685 C CA . ASP A 1 615 ? 7.049 -3.934 -25.956 1.00 72.19 615 ASP A CA 1
ATOM 4686 C C . ASP A 1 615 ? 8.069 -5.015 -26.359 1.00 72.19 615 ASP A C 1
ATOM 4688 O O . ASP A 1 615 ? 8.447 -5.865 -25.550 1.00 72.19 615 ASP A O 1
ATOM 4692 N N . LYS A 1 616 ? 8.520 -5.008 -27.620 1.00 79.69 616 LYS A N 1
ATOM 4693 C CA . LYS A 1 616 ? 9.518 -5.956 -28.116 1.00 79.69 616 LYS A CA 1
ATOM 4694 C C . LYS A 1 616 ? 10.933 -5.505 -27.757 1.00 79.69 616 LYS A C 1
ATOM 4696 O O . LYS A 1 616 ? 11.206 -4.305 -27.711 1.00 79.69 616 LYS A O 1
ATOM 4701 N N . PRO A 1 617 ? 11.862 -6.450 -27.584 1.00 81.88 617 PRO A N 1
ATOM 4702 C CA . PRO A 1 617 ? 13.259 -6.112 -27.389 1.00 81.88 617 PRO A CA 1
ATOM 4703 C C . PRO A 1 617 ? 13.895 -5.455 -28.612 1.00 81.88 617 PRO A C 1
ATOM 4705 O O . PRO A 1 617 ? 13.598 -5.873 -29.734 1.00 81.88 617 PRO A O 1
ATOM 4708 N N . PRO A 1 618 ? 14.815 -4.488 -28.414 1.00 88.81 618 PRO A N 1
ATOM 4709 C CA . PRO A 1 618 ? 15.727 -4.062 -29.466 1.00 88.81 618 PRO A CA 1
ATOM 4710 C C . PRO A 1 618 ? 16.412 -5.284 -30.082 1.00 88.81 618 PRO A C 1
ATOM 4712 O O . PRO A 1 618 ? 16.979 -6.114 -29.367 1.00 88.81 618 PRO A O 1
ATOM 4715 N N . ALA A 1 619 ? 16.325 -5.411 -31.405 1.00 90.25 619 ALA A N 1
ATOM 4716 C CA . ALA A 1 619 ? 16.979 -6.495 -32.121 1.00 90.25 619 ALA A CA 1
ATOM 4717 C C . ALA A 1 619 ? 18.500 -6.339 -32.019 1.00 90.25 619 ALA A C 1
ATOM 4719 O O . ALA A 1 619 ? 19.020 -5.238 -32.212 1.00 90.25 619 ALA A O 1
ATOM 4720 N N . MET A 1 620 ? 19.196 -7.437 -31.734 1.00 92.56 620 MET A N 1
ATOM 4721 C CA . MET A 1 620 ? 20.650 -7.466 -31.616 1.00 92.56 620 MET A CA 1
ATOM 4722 C C . MET A 1 620 ? 21.222 -8.365 -32.718 1.00 92.56 620 MET A C 1
ATOM 4724 O O . MET A 1 620 ? 20.872 -9.537 -32.804 1.00 92.56 620 MET A O 1
ATOM 4728 N N . ALA A 1 621 ? 22.072 -7.809 -33.578 1.00 91.06 621 ALA A N 1
ATOM 4729 C CA . ALA A 1 621 ? 22.828 -8.510 -34.615 1.00 91.06 621 ALA A CA 1
ATOM 4730 C C . ALA A 1 621 ? 24.153 -9.091 -34.091 1.00 91.06 621 ALA A C 1
ATOM 4732 O O . ALA A 1 621 ? 24.787 -9.905 -34.758 1.00 91.06 621 ALA A O 1
ATOM 4733 N N . GLY A 1 622 ? 24.584 -8.662 -32.907 1.00 90.62 622 GLY A N 1
ATOM 4734 C CA . GLY A 1 622 ? 25.815 -9.109 -32.278 1.00 90.62 622 GLY A CA 1
ATOM 4735 C C . GLY A 1 622 ? 26.028 -8.458 -30.919 1.00 90.62 622 GLY A C 1
ATOM 4736 O O . GLY A 1 622 ? 25.176 -7.724 -30.412 1.00 90.62 622 GLY A O 1
ATOM 4737 N N . LYS A 1 623 ? 27.190 -8.743 -30.335 1.00 93.38 623 LYS A N 1
ATOM 4738 C CA . LYS A 1 623 ? 27.638 -8.170 -29.069 1.00 93.38 623 LYS A CA 1
ATOM 4739 C C . LYS A 1 623 ? 28.383 -6.864 -29.329 1.00 93.38 623 LYS A C 1
ATOM 4741 O O . LYS A 1 623 ? 29.386 -6.869 -30.041 1.00 93.38 623 LYS A O 1
ATOM 4746 N N . ASP A 1 624 ? 27.925 -5.785 -28.706 1.00 96.88 624 ASP A N 1
ATOM 4747 C CA . ASP A 1 624 ? 28.627 -4.501 -28.702 1.00 96.88 624 ASP A CA 1
ATOM 4748 C C . ASP A 1 624 ? 29.321 -4.275 -27.359 1.00 96.88 624 ASP A C 1
ATOM 4750 O O . ASP A 1 624 ? 28.816 -4.685 -26.313 1.00 96.88 624 ASP A O 1
ATOM 4754 N N . THR A 1 625 ? 30.479 -3.616 -27.395 1.00 96.88 625 THR A N 1
ATOM 4755 C CA . THR A 1 625 ? 31.331 -3.360 -26.227 1.00 96.88 625 THR A CA 1
ATOM 4756 C C . THR A 1 625 ? 31.792 -1.910 -26.226 1.00 96.88 625 THR A C 1
ATOM 4758 O O . THR A 1 625 ? 32.177 -1.382 -27.272 1.00 96.88 625 THR A O 1
ATOM 4761 N N . LEU A 1 626 ? 31.798 -1.285 -25.049 1.00 98.06 626 LEU A N 1
ATOM 4762 C CA . LEU A 1 626 ? 32.337 0.054 -24.836 1.00 98.06 626 LEU A CA 1
ATOM 4763 C C . LEU A 1 626 ? 33.292 0.057 -23.640 1.00 98.06 626 LEU A C 1
ATOM 4765 O O . LEU A 1 626 ? 32.988 -0.524 -22.595 1.00 98.06 626 LEU A O 1
ATOM 4769 N N . ASP A 1 627 ? 34.440 0.711 -23.805 1.00 98.06 627 ASP A N 1
ATOM 4770 C CA . ASP A 1 627 ? 35.426 0.876 -22.741 1.00 98.06 627 ASP A CA 1
ATOM 4771 C C . ASP A 1 627 ? 35.124 2.137 -21.936 1.00 98.06 627 ASP A C 1
ATOM 4773 O O . ASP A 1 627 ? 34.851 3.188 -22.516 1.00 98.06 627 ASP A O 1
ATOM 4777 N N . PHE A 1 628 ? 35.266 2.054 -20.614 1.00 97.56 628 PHE A N 1
ATOM 4778 C CA . PHE A 1 628 ? 35.151 3.171 -19.682 1.00 97.56 628 PHE A CA 1
ATOM 4779 C C . PHE A 1 628 ? 36.375 3.276 -18.773 1.00 97.56 628 PHE A C 1
ATOM 4781 O O . PHE A 1 628 ? 36.999 2.278 -18.415 1.00 97.56 628 PHE A O 1
ATOM 4788 N N . SER A 1 629 ? 36.718 4.499 -18.375 1.00 95.00 629 SER A N 1
ATOM 4789 C CA . SER A 1 629 ? 37.810 4.793 -17.441 1.00 95.00 629 SER A CA 1
ATOM 4790 C C . SER A 1 629 ? 37.620 6.172 -16.801 1.00 95.00 629 SER A C 1
ATOM 4792 O O . SER A 1 629 ? 36.926 7.028 -17.348 1.00 95.00 629 SER A O 1
ATOM 4794 N N . GLY A 1 630 ? 38.250 6.435 -15.656 1.00 86.12 630 GLY A N 1
ATOM 4795 C CA . GLY A 1 630 ? 38.261 7.757 -15.028 1.00 86.12 630 GLY A CA 1
ATOM 4796 C C . GLY A 1 630 ? 36.901 8.186 -14.490 1.00 86.12 630 GLY A C 1
ATOM 4797 O O . GLY A 1 630 ? 36.610 9.386 -14.467 1.00 86.12 630 GLY A O 1
ATOM 4798 N N . VAL A 1 631 ? 36.081 7.215 -14.088 1.00 90.75 631 VAL A N 1
ATOM 4799 C CA . VAL A 1 631 ? 34.738 7.434 -13.566 1.00 90.75 631 VAL A CA 1
ATOM 4800 C C . VAL A 1 631 ? 34.822 7.931 -12.120 1.00 90.75 631 VAL A C 1
ATOM 4802 O O . VAL A 1 631 ? 35.305 7.227 -11.241 1.00 90.75 631 VAL A O 1
ATOM 4805 N N . SER A 1 632 ? 34.365 9.149 -11.842 1.00 91.81 632 SER A N 1
ATOM 4806 C CA . SER A 1 632 ? 34.312 9.674 -10.469 1.00 91.81 632 SER A CA 1
ATOM 4807 C C . SER A 1 632 ? 33.250 10.759 -10.316 1.00 91.81 632 SER A C 1
ATOM 4809 O O . SER A 1 632 ? 32.764 11.311 -11.305 1.00 91.81 632 SER A O 1
ATOM 4811 N N . VAL A 1 633 ? 32.895 11.086 -9.070 1.00 92.50 633 VAL A N 1
ATOM 4812 C CA . VAL A 1 633 ? 32.028 12.229 -8.758 1.00 92.50 633 VAL A CA 1
ATOM 4813 C C . VAL A 1 633 ? 32.685 13.072 -7.669 1.00 92.50 633 VAL A C 1
ATOM 4815 O O . VAL A 1 633 ? 33.048 12.578 -6.604 1.00 92.50 633 VAL A O 1
ATOM 4818 N N . GLU A 1 634 ? 32.881 14.360 -7.938 1.00 90.62 634 GLU A N 1
ATOM 4819 C CA . GLU A 1 634 ? 33.723 15.250 -7.131 1.00 90.62 634 GLU A CA 1
ATOM 4820 C C . GLU A 1 634 ? 33.031 16.587 -6.828 1.00 90.62 634 GLU A C 1
ATOM 4822 O O . GLU A 1 634 ? 32.090 17.003 -7.501 1.00 90.62 634 GLU A O 1
ATOM 4827 N N . LYS A 1 635 ? 33.526 17.302 -5.807 1.00 87.12 635 LYS A N 1
ATOM 4828 C CA . LYS A 1 635 ? 33.050 18.656 -5.456 1.00 87.12 635 LYS A CA 1
ATOM 4829 C C . LYS A 1 635 ? 33.680 19.760 -6.316 1.00 87.12 635 LYS A C 1
ATOM 4831 O O . LYS A 1 635 ? 33.194 20.890 -6.313 1.00 87.12 635 LYS A O 1
ATOM 4836 N N . ARG A 1 636 ? 34.818 19.482 -6.965 1.00 79.69 636 ARG A N 1
ATOM 4837 C CA . ARG A 1 636 ? 35.614 20.445 -7.749 1.00 79.69 636 ARG A CA 1
ATOM 4838 C C . ARG A 1 636 ? 36.296 19.746 -8.916 1.00 79.69 636 ARG A C 1
ATOM 4840 O O . ARG A 1 636 ? 36.657 18.583 -8.808 1.00 79.69 636 ARG A O 1
ATOM 4847 N N . LEU A 1 637 ? 36.495 20.478 -10.008 1.00 70.75 637 LEU A N 1
ATOM 4848 C CA . LEU A 1 637 ? 37.123 19.944 -11.209 1.00 70.75 637 LEU A CA 1
ATOM 4849 C C . LEU A 1 637 ? 38.640 20.049 -11.040 1.00 70.75 637 LEU A C 1
ATOM 4851 O O . LEU A 1 637 ? 39.184 21.147 -10.930 1.00 70.75 637 LEU A O 1
ATOM 4855 N N . THR A 1 638 ? 39.324 18.912 -10.971 1.00 61.84 638 THR A N 1
ATOM 4856 C CA . THR A 1 638 ? 40.785 18.847 -10.846 1.00 61.84 638 THR A CA 1
ATOM 4857 C C . THR A 1 638 ? 41.427 18.659 -12.229 1.00 61.84 638 THR A C 1
ATOM 4859 O O . THR A 1 638 ? 40.992 17.813 -13.011 1.00 61.84 638 THR A O 1
ATOM 4862 N N . GLY A 1 639 ? 42.453 19.455 -12.561 1.00 55.81 639 GLY A N 1
ATOM 4863 C CA . GLY A 1 639 ? 43.219 19.303 -13.812 1.00 55.81 639 GLY A CA 1
ATOM 4864 C C . GLY A 1 639 ? 42.678 20.027 -15.056 1.00 55.81 639 GLY A C 1
ATOM 4865 O O . GLY A 1 639 ? 43.075 19.678 -16.162 1.00 55.81 639 GLY A O 1
ATOM 4866 N N . CYS A 1 640 ? 41.801 21.029 -14.914 1.00 52.03 640 CYS A N 1
ATOM 4867 C CA . CYS A 1 640 ? 41.498 21.948 -16.021 1.00 52.03 640 CYS A CA 1
ATOM 4868 C C . CYS A 1 640 ? 42.659 22.920 -16.265 1.00 52.03 640 CYS A C 1
ATOM 4870 O O . CYS A 1 640 ? 43.320 23.352 -15.316 1.00 52.03 640 CYS A O 1
ATOM 4872 N N . ALA A 1 641 ? 42.866 23.316 -17.524 1.00 45.22 641 ALA A N 1
ATOM 4873 C CA . ALA A 1 641 ? 43.745 24.436 -17.846 1.00 45.22 641 ALA A CA 1
ATOM 4874 C C . ALA A 1 641 ? 43.287 25.682 -17.060 1.00 45.22 641 ALA A C 1
ATOM 4876 O O . ALA A 1 641 ? 42.092 25.984 -17.006 1.00 45.22 641 ALA A O 1
ATOM 4877 N N . ARG A 1 642 ? 44.221 26.378 -16.394 1.00 32.75 642 ARG A N 1
ATOM 4878 C CA . ARG A 1 642 ? 43.907 27.583 -15.607 1.00 32.75 642 ARG A CA 1
ATOM 4879 C C . ARG A 1 642 ? 43.286 28.635 -16.540 1.00 32.75 642 ARG A C 1
ATOM 4881 O O . ARG A 1 642 ? 43.965 29.086 -17.453 1.00 32.75 642 ARG A O 1
ATOM 4888 N N . GLY A 1 643 ? 42.026 29.014 -16.297 1.00 45.25 643 GLY A N 1
ATOM 4889 C CA . GLY A 1 643 ? 41.347 30.120 -16.995 1.00 45.25 643 GLY A CA 1
ATOM 4890 C C . GLY A 1 643 ? 40.019 29.819 -17.716 1.00 45.25 643 GLY A C 1
ATOM 4891 O O . GLY A 1 643 ? 39.553 30.696 -18.437 1.00 45.25 643 GLY A O 1
ATOM 4892 N N . ALA A 1 644 ? 39.401 28.639 -17.554 1.00 31.73 644 ALA A N 1
ATOM 4893 C CA . ALA A 1 644 ? 38.156 28.251 -18.253 1.00 31.73 644 ALA A CA 1
ATOM 4894 C C . ALA A 1 644 ? 36.856 28.397 -17.434 1.00 31.73 644 ALA A C 1
ATOM 4896 O O . ALA A 1 644 ? 36.837 27.945 -16.268 1.00 31.73 644 ALA A O 1
#

pLDDT: mean 85.81, std 19.72, range [21.19, 98.94]

Secondary structure (DSSP, 8-state):
-PPPP-SPP--GGGEEEPP-----S-GGG-B--EEEE-TTT--EEEE--EEE-S-TTTS-HHHHHHHHTTT-EEEE-TTS-HHHHHHHHHH-GGGGGGEEEEE-SSHHHHHHHHHHHHH-TT--EEEEE-S-TT-HHHHHHHHHHHHH-TTSEEEEEEE-SHHHHHHHHHTT-SEEEE-SS-STTB-HHHHHS----HHHHHHHHHHHHHHTT-EEEEES---SHHHHHHHHHTT-SEEEESTTTTTSTTSSSPEEEETTEEEEEEE-TTSHHHHHHHHSS--TT----B-EEEEE----HHHHHHHHHHHHHHHHHHHT-SBGGGHHHH--EEE-S-SS-TTTTTSPPHHHHHHHHHHHHHHHHHHTTS-------------------------------PPPPPBPSSB----TT--STTGGGTSB-HHHHSBS-TT--GGGTEEEETT-SSS-BTTB--EEEEEE-TT--BTT-TTEEEEEEEEEEE--TTSEEEEEEEEE--S--SS-SEEEEEEETT-SEEEEEETTSSS-EEEEEEE-SSTT-EEEEEEEEPPTTPPEEEEEEEETTEEEEEEEETTPPPEEEEEE--S-PPPSEEEEEEEEEEE-SSSSPPP-SS-EEEEEEEEEEESS--SPPTT-

Radius of gyration: 30.31 Å; chains: 1; bounding box: 78×80×72 Å

Organism: Pythium insidiosum (NCBI:txid114742)

InterPro domains:
  IPR001093 IMP dehydrogenase/GMP reductase [PF00478] (10-338)
  IPR001093 IMP dehydrogenase/GMP reductase [cd00381] (10-336)
  IPR005993 GMP reductase [MF_00596] (2-345)
  IPR005993 GMP reductase [TIGR01305] (3-344)
  IPR013785 Aldolase-type TIM barrel [G3DSA:3.20.20.70] (1-345)
  IPR015875 IMP dehydrogenase / GMP reductase, conserved site [PS00487] (176-188)
  IPR041524 Glycoside hydrolase 131, catalytic N-terminal [PF18271] (409-637)
  IPR050139 Guanosine monophosphate reductase [PTHR43170] (1-347)

Foldseek 3Di:
DDDDDPDDFAALFFWAWAFDDAPDPDLVLAAQKDWAQFDQLRDIDIFRQEEADQDLLIQDLLNLVLVVVRRAAGAHHQPDALVVLVVSCVVCVVSQLRYEHEAEQDPVRVVRVCSNCVNNVSNQEYEYDDLDLPDPSNLVSLLVCCVVCRNHAYEYDDDQALVSLLSSVVSRHREYEYWHQQAPFFCCCVPPVDTGRQLRSLLRNLVSQVVSSGAYESEHNDDFLSSVLSSLLSRHPHYYDYQLRSQEPSGSFDWDQDPNFIWGKGKDCQAQVVCCVPVVGDPPVDDRRGDIDIGGRDYHCNVSSVRSSSSNSVQCRRQHNSYSVCNNVSTDIDGDPGDDPVLCVPPDDVVNVVVSVVSVVVVVVVVVVPPDDDDDDDDDDDDDDDDDDDDDDDDDDDDDPDPDDADEPFQDPFLAPDALVCNVVRWDQLLQCQWPDPDGDSVVFKGKDHQCAPPADLNHSIKIKGKWFPRSHHPLQAFKTDTKTKHKYFAPLVAKKKWKKKKAFQDQAPAQFWWFFKAWPQLQKTWIWRSVDVQIKIFIWGDDPNRNDTDTFDMDRHDHPKMKIWMWIDACQWIWIWIDIRHDATDTPGTDGDDDRTDRMIMIIGHTMGGHPDSHYRDGPGMGMMMMGSTTMHRDDPGHDPPD